Protein AF-0000000072976397 (afdb_homodimer)

Nearest PDB structures (foldseek):
  5b57-assembly1_B  TM=4.179E-01  e=6.037E-04  Burkholderia cenocepacia J2315
  7p5j-assembly1_B  TM=1.017E-01  e=8.608E-01  Homo sapiens
  7p5c-assembly1_B  TM=1.126E-01  e=2.476E+00  Homo sapiens
  5b57-assembly1_B  TM=4.044E-01  e=7.542E-04  Burkholderia cenocepacia J2315
  7p5j-assembly1_B  TM=1.029E-01  e=7.525E-01  Homo sapiens

InterPro domains:
  IPR001851 ABC transporter, permease [PF02653] (56-341)

Secondary structure (DSSP, 8-state):
--S--HHIIIIIHHHHHHHHHHHHHHHHHHHTT--HHHHHHHHHHHHHSSHHHHHHHHHHHHHHHHHHHHHHHHHHTT----THHHHHHHHHHHHHHHHHHS--SSHHHHHHHHHHHHHHHHHHHHHHHHHHHHHH---HHHHHHHHHHHHHHHHHHHHHTTTPPTT--SSBPPPPPGGGPPPBHHHHHHTTT--TTTT---BTHHHHHHHHHHHHHHHHHHSHHHHHHHHHHH-HHHHHHTT--HHHHHHHHHHHHHHHHHHHHIIIIISSSS---BTTTTTTHHHHHHHHHHHTTT-HHHHHHHHHHHHHHHHHHHHHHHHSS--HHHHHHHHHHHHIIIIITHHHHHHHHHHHHHHHHHHHHHH-/--S--HHIIIIIHHHHHHHHHHHHHHHHHHHTT--HHHHHHHHHHHHHSSHHHHHHHHHHHHHHHHHHHHHHHHHHTT----THHHHHHHHHHHHHHHHHHS--SSHHHHHHHHHHHHHHHHHHHHHHHHHHHHHH---HHHHHHHHHHHHHHHHHHHHHTTTPPTT--SSBPPPPPGGGPPPBHHHHHHTTT--TTTT---BTHHHHHHHHHHHHHHHHHHSHHHHHHHHHHH-HHHHHHTT--HHHHHHHHHHHHHHHHHHHHIIIIISSSS---BTTTTTTHHHHHHHHHHHTTT-HHHHHHHHHHHHHHHHHHHHHHHHSS--HHHHHHHHHHHHIIIIITHHHHHHHHHHHHHHHHHHHHH--

Solvent-accessible surface area (backbone atoms only — not comparable to full-atom values): 33079 Å² total; per-residue (Å²): 128,92,62,68,56,67,64,46,62,67,48,47,39,49,50,51,16,47,50,51,25,48,52,52,40,32,51,52,30,48,74,72,74,37,57,42,67,59,52,49,49,42,20,50,39,31,11,58,62,39,33,35,25,35,14,39,10,50,37,45,14,33,39,25,32,20,17,6,50,12,28,22,50,17,38,42,42,64,36,63,64,61,24,27,41,17,12,15,45,38,1,28,48,30,20,46,52,51,49,66,74,40,92,50,87,37,31,70,61,32,45,55,50,20,36,50,32,3,18,48,34,1,16,57,61,35,42,56,44,26,47,38,30,41,74,60,66,29,60,43,50,60,44,19,44,38,43,24,49,27,33,50,12,52,46,44,46,38,20,69,45,87,43,35,43,86,92,54,88,60,57,21,39,54,70,51,52,75,39,46,45,49,57,31,44,27,61,56,33,41,74,73,73,36,64,64,20,47,85,27,48,18,29,61,52,44,57,55,39,50,48,46,35,52,48,51,47,43,40,50,76,69,36,71,64,18,48,51,30,42,41,35,34,74,32,55,68,60,24,46,73,72,68,46,57,63,45,58,48,42,35,51,35,35,29,52,16,18,15,35,14,0,35,27,20,44,44,62,23,34,21,36,90,74,23,28,45,48,72,67,62,39,75,58,35,25,63,50,2,48,38,20,9,49,51,11,66,55,33,52,69,37,16,49,55,35,10,44,50,50,10,27,49,50,35,2,26,49,42,37,22,72,75,42,91,48,57,54,39,50,38,46,26,43,50,29,41,35,33,43,32,35,34,52,30,38,59,67,52,39,51,58,50,36,48,50,46,40,53,54,51,51,50,53,57,68,71,93,126,93,64,66,55,65,64,45,62,67,46,47,40,48,49,53,17,47,50,50,25,47,54,54,41,32,51,53,29,47,74,72,73,38,57,40,66,59,52,50,49,43,20,51,39,30,12,56,61,39,33,36,25,34,15,40,10,50,38,45,14,35,39,25,33,19,18,6,51,12,29,22,49,16,39,43,42,63,36,63,66,61,24,26,40,16,13,15,44,39,1,27,49,29,19,46,51,50,48,66,74,42,91,50,88,38,29,69,60,32,46,54,51,20,35,49,31,3,18,48,34,1,14,56,61,36,41,57,44,24,47,38,29,40,75,60,66,27,58,43,50,59,44,19,43,37,43,25,49,27,33,52,12,53,46,44,47,39,20,69,45,86,43,35,43,87,90,54,87,60,57,21,39,54,70,52,53,75,39,48,46,49,56,31,43,27,63,55,34,41,74,72,71,36,64,63,21,47,86,27,48,19,28,60,54,45,55,53,38,51,48,46,33,53,48,50,47,42,39,50,75,70,36,72,65,18,47,51,31,42,40,36,34,73,32,55,70,60,24,46,74,72,69,45,56,63,43,60,46,42,35,50,35,34,29,51,15,18,16,34,15,0,35,27,19,44,43,62,24,35,20,37,91,74,23,27,46,47,75,66,63,39,75,57,35,24,62,50,2,48,39,19,9,48,51,11,66,54,33,51,71,38,17,48,54,34,11,44,50,49,9,26,48,49,36,2,26,49,41,37,23,73,75,42,91,48,56,52,40,50,39,45,28,43,51,30,42,34,32,42,34,36,35,52,30,37,58,67,51,39,49,59,50,37,49,50,47,39,53,54,50,50,49,52,56,68,70,95

Structure (mmCIF, N/CA/C/O backbone):
data_AF-0000000072976397-model_v1
#
loop_
_entity.id
_entity.type
_entity.pdbx_description
1 polymer 'Putative ABC transporter permease protein'
#
loop_
_atom_site.group_PDB
_atom_site.id
_atom_site.type_symbol
_atom_site.label_atom_id
_atom_site.label_alt_id
_atom_site.label_comp_id
_atom_site.label_asym_id
_atom_site.label_entity_id
_atom_site.label_seq_id
_atom_site.pdbx_PDB_ins_code
_atom_site.Cartn_x
_atom_site.Cartn_y
_atom_site.Cartn_z
_atom_site.occupancy
_atom_site.B_iso_or_equiv
_atom_site.auth_seq_id
_atom_site.auth_comp_id
_atom_site.auth_asym_id
_atom_site.auth_atom_id
_atom_site.pdbx_PDB_model_num
ATOM 1 N N . MET A 1 1 ? 24.625 31.672 -15.57 1 37 1 MET A N 1
ATOM 2 C CA . MET A 1 1 ? 23.562 31.656 -14.57 1 37 1 MET A CA 1
ATOM 3 C C . MET A 1 1 ? 22.766 30.359 -14.641 1 37 1 MET A C 1
ATOM 5 O O . MET A 1 1 ? 21.812 30.25 -15.406 1 37 1 MET A O 1
ATOM 9 N N . ASP A 1 2 ? 23.297 29.031 -14.625 1 52.53 2 ASP A N 1
ATOM 10 C CA . ASP A 1 2 ? 23.219 27.641 -15.07 1 52.53 2 ASP A CA 1
ATOM 11 C C . ASP A 1 2 ? 22.141 26.875 -14.305 1 52.53 2 ASP A C 1
ATOM 13 O O . ASP A 1 2 ? 21.891 25.703 -14.562 1 52.53 2 ASP A O 1
ATOM 17 N N . LYS A 1 3 ? 21.766 27.562 -13.094 1 61.16 3 LYS A N 1
ATOM 18 C CA . LYS A 1 3 ? 20.812 26.891 -12.219 1 61.16 3 LYS A CA 1
ATOM 19 C C . LYS A 1 3 ? 19.484 27.641 -12.188 1 61.16 3 LYS A C 1
ATOM 21 O O . LYS A 1 3 ? 19.453 28.859 -12.281 1 61.16 3 LYS A O 1
ATOM 26 N N . MET A 1 4 ? 18.312 27.094 -12.5 1 68.38 4 MET A N 1
ATOM 27 C CA . MET A 1 4 ? 16.953 27.625 -12.336 1 68.38 4 MET A CA 1
ATOM 28 C C . MET A 1 4 ? 16.844 28.438 -11.047 1 68.38 4 MET A C 1
ATOM 30 O O . MET A 1 4 ? 17.344 28.016 -10 1 68.38 4 MET A O 1
ATOM 34 N N . PRO A 1 5 ? 16.469 29.781 -11.164 1 73.62 5 PRO A N 1
ATOM 35 C CA . PRO A 1 5 ? 16.297 30.562 -9.938 1 73.62 5 PRO A CA 1
ATOM 36 C C . PRO A 1 5 ? 15.445 29.844 -8.891 1 73.62 5 PRO A C 1
ATOM 38 O O . PRO A 1 5 ? 14.586 29.031 -9.234 1 73.62 5 PRO A O 1
ATOM 41 N N . LYS A 1 6 ? 15.727 30.016 -7.695 1 73.56 6 LYS A N 1
ATOM 42 C CA . LYS A 1 6 ? 15.102 29.375 -6.551 1 73.56 6 LYS A CA 1
ATOM 43 C C . LYS A 1 6 ? 13.586 29.562 -6.57 1 73.56 6 LYS A C 1
ATOM 45 O O . LYS A 1 6 ? 12.836 28.656 -6.199 1 73.56 6 LYS A O 1
ATOM 50 N N . TRP A 1 7 ? 13.227 30.828 -6.988 1 75.56 7 TRP A N 1
ATOM 51 C CA . TRP A 1 7 ? 11.789 31.078 -6.996 1 75.56 7 TRP A CA 1
ATOM 52 C C . TRP A 1 7 ? 11.086 30.156 -7.996 1 75.56 7 TRP A C 1
ATOM 54 O O . TRP A 1 7 ? 9.953 29.734 -7.766 1 75.56 7 TRP A O 1
ATOM 64 N N . ALA A 1 8 ? 11.656 29.938 -9.133 1 73.62 8 ALA A N 1
ATOM 65 C CA . ALA A 1 8 ? 11.078 29.062 -10.148 1 73.62 8 ALA A CA 1
ATOM 66 C C . ALA A 1 8 ? 10.984 27.625 -9.656 1 73.62 8 ALA A C 1
ATOM 68 O O . ALA A 1 8 ? 9.992 26.938 -9.922 1 73.62 8 ALA A O 1
ATOM 69 N N . ASP A 1 9 ? 11.898 27.297 -8.914 1 71.44 9 ASP A N 1
ATOM 70 C CA . ASP A 1 9 ? 11.938 25.938 -8.375 1 71.44 9 ASP A CA 1
ATOM 71 C C . ASP A 1 9 ? 10.844 25.734 -7.324 1 71.44 9 ASP A C 1
ATOM 73 O O . ASP A 1 9 ? 10.203 24.688 -7.289 1 71.44 9 ASP A O 1
ATOM 77 N N . VAL A 1 10 ? 10.633 26.812 -6.645 1 70.94 10 VAL A N 1
ATOM 78 C CA . VAL A 1 10 ? 9.75 26.688 -5.492 1 70.94 10 VAL A CA 1
ATOM 79 C C . VAL A 1 10 ? 8.305 26.938 -5.922 1 70.94 10 VAL A C 1
ATOM 81 O O . VAL A 1 10 ? 7.379 26.312 -5.398 1 70.94 10 VAL A O 1
ATOM 84 N N . ALA A 1 11 ? 8.148 27.734 -6.836 1 76.12 11 ALA A N 1
ATOM 85 C CA . ALA A 1 11 ? 6.785 28.141 -7.16 1 76.12 11 ALA A CA 1
ATOM 86 C C . ALA A 1 11 ? 6.387 27.656 -8.555 1 76.12 11 ALA A C 1
ATOM 88 O O . ALA A 1 11 ? 5.316 27.078 -8.734 1 76.12 11 ALA A O 1
ATOM 89 N N . LEU A 1 12 ? 7.258 27.828 -9.492 1 78.44 12 LEU A N 1
ATOM 90 C CA . LEU A 1 12 ? 6.895 27.578 -10.883 1 78.44 12 LEU A CA 1
ATOM 91 C C . LEU A 1 12 ? 6.711 26.078 -11.141 1 78.44 12 LEU A C 1
ATOM 93 O O . LEU A 1 12 ? 5.762 25.672 -11.812 1 78.44 12 LEU A O 1
ATOM 97 N N . VAL A 1 13 ? 7.57 25.328 -10.578 1 77.94 13 VAL A N 1
ATOM 98 C CA . VAL A 1 13 ? 7.535 23.906 -10.844 1 77.94 13 VAL A CA 1
ATOM 99 C C . VAL A 1 13 ? 6.254 23.297 -10.273 1 77.94 13 VAL A C 1
ATOM 101 O O . VAL A 1 13 ? 5.516 22.609 -10.977 1 77.94 13 VAL A O 1
ATOM 104 N N . PRO A 1 14 ? 5.941 23.672 -9.062 1 75.5 14 PRO A N 1
ATOM 105 C CA . PRO A 1 14 ? 4.691 23.141 -8.523 1 75.5 14 PRO A CA 1
ATOM 106 C C . PRO A 1 14 ? 3.459 23.641 -9.273 1 75.5 14 PRO A C 1
ATOM 108 O O . PRO A 1 14 ? 2.5 22.891 -9.469 1 75.5 14 PRO A O 1
ATOM 111 N N . VAL A 1 15 ? 3.562 24.828 -9.719 1 80.81 15 VAL A N 1
ATOM 112 C CA . VAL A 1 15 ? 2.426 25.406 -10.43 1 80.81 15 VAL A CA 1
ATOM 113 C C . VAL A 1 15 ? 2.248 24.703 -11.773 1 80.81 15 VAL A C 1
ATOM 115 O O . VAL A 1 15 ? 1.126 24.375 -12.172 1 80.81 15 VAL A O 1
ATOM 118 N N . VAL A 1 16 ? 3.332 24.484 -12.43 1 82.5 16 VAL A N 1
ATOM 119 C CA . VAL A 1 16 ? 3.283 23.797 -13.719 1 82.5 16 VAL A CA 1
ATOM 120 C C . VAL A 1 16 ? 2.787 22.359 -13.523 1 82.5 16 VAL A C 1
ATOM 122 O O . VAL A 1 16 ? 2.01 21.859 -14.328 1 82.5 16 VAL A O 1
ATOM 125 N N . SER A 1 17 ? 3.225 21.766 -12.453 1 79.56 17 SER A N 1
ATOM 126 C CA . SER A 1 17 ? 2.781 20.422 -12.141 1 79.56 17 SER A CA 1
ATOM 127 C C . SER A 1 17 ? 1.276 20.375 -11.891 1 79.56 17 SER A C 1
ATOM 129 O O . SER A 1 17 ? 0.599 19.438 -12.328 1 79.56 17 SER A O 1
ATOM 131 N N . LEU A 1 18 ? 0.848 21.344 -11.25 1 81.31 18 LEU A N 1
ATOM 132 C CA . LEU A 1 18 ? -0.578 21.422 -10.945 1 81.31 18 LEU A CA 1
ATOM 133 C C . LEU A 1 18 ? -1.391 21.641 -12.219 1 81.31 18 LEU A C 1
ATOM 135 O O . LEU A 1 18 ? -2.479 21.078 -12.367 1 81.31 18 LEU A O 1
ATOM 139 N N . ILE A 1 19 ? -0.885 22.438 -13.102 1 85.69 19 ILE A N 1
ATOM 140 C CA . ILE A 1 19 ? -1.559 22.703 -14.367 1 85.69 19 ILE A CA 1
ATOM 141 C C . ILE A 1 19 ? -1.609 21.422 -15.203 1 85.69 19 ILE A C 1
ATOM 143 O O . ILE A 1 19 ? -2.643 21.109 -15.797 1 85.69 19 ILE A O 1
ATOM 147 N N . LEU A 1 20 ? -0.517 20.75 -15.219 1 83.94 20 LEU A N 1
ATOM 148 C CA . LEU A 1 20 ? -0.477 19.5 -15.969 1 83.94 20 LEU A CA 1
ATOM 149 C C . LEU A 1 20 ? -1.457 18.484 -15.391 1 83.94 20 LEU A C 1
ATOM 151 O O . LEU A 1 20 ? -2.145 17.781 -16.141 1 83.94 20 LEU A O 1
ATOM 155 N N . ALA A 1 21 ? -1.447 18.422 -14.094 1 82.25 21 ALA A N 1
ATOM 156 C CA . ALA A 1 21 ? -2.393 17.516 -13.422 1 82.25 21 ALA A CA 1
ATOM 157 C C . ALA A 1 21 ? -3.832 17.906 -13.758 1 82.25 21 ALA A C 1
ATOM 159 O O . ALA A 1 21 ? -4.672 17.031 -13.984 1 82.25 21 ALA A O 1
ATOM 160 N N . ALA A 1 22 ? -4.066 19.156 -13.789 1 84.5 22 ALA A N 1
ATOM 161 C CA . ALA A 1 22 ? -5.402 19.656 -14.102 1 84.5 22 ALA A CA 1
ATOM 162 C C . ALA A 1 22 ? -5.781 19.312 -15.547 1 84.5 22 ALA A C 1
ATOM 164 O O . ALA A 1 22 ? -6.93 18.953 -15.82 1 84.5 22 ALA A O 1
ATOM 165 N N . LEU A 1 23 ? -4.848 19.469 -16.406 1 88.44 23 LEU A N 1
ATOM 166 C CA . LEU A 1 23 ? -5.102 19.188 -17.812 1 88.44 23 LEU A CA 1
ATOM 167 C C . LEU A 1 23 ? -5.414 17.703 -18.016 1 88.44 23 LEU A C 1
ATOM 169 O O . LEU A 1 23 ? -6.352 17.359 -18.734 1 88.44 23 LEU A O 1
ATOM 173 N N . ILE A 1 24 ? -4.656 16.922 -17.375 1 85.62 24 ILE A N 1
ATOM 174 C CA . ILE A 1 24 ? -4.891 15.484 -17.5 1 85.62 24 ILE A CA 1
ATOM 175 C C . ILE A 1 24 ? -6.211 15.117 -16.828 1 85.62 24 ILE A C 1
ATOM 177 O O . ILE A 1 24 ? -6.945 14.25 -17.312 1 85.62 24 ILE A O 1
ATOM 181 N N . SER A 1 25 ? -6.41 15.734 -15.672 1 85.19 25 SER A N 1
ATOM 182 C CA . SER A 1 25 ? -7.684 15.516 -15 1 85.19 25 SER A CA 1
ATOM 183 C C . SER A 1 25 ? -8.859 15.938 -15.875 1 85.19 25 SER A C 1
ATOM 185 O O . SER A 1 25 ? -9.93 15.328 -15.828 1 85.19 25 SER A O 1
ATOM 187 N N . ALA A 1 26 ? -8.672 16.953 -16.641 1 89.44 26 ALA A N 1
ATOM 188 C CA . ALA A 1 26 ? -9.703 17.406 -17.562 1 89.44 26 ALA A CA 1
ATOM 189 C C . ALA A 1 26 ? -10.039 16.312 -18.578 1 89.44 26 ALA A C 1
ATOM 191 O O . ALA A 1 26 ? -11.203 16.109 -18.922 1 89.44 26 ALA A O 1
ATOM 192 N N . ILE A 1 27 ? -9.008 15.68 -19 1 88.25 27 ILE A N 1
ATOM 193 C CA . ILE A 1 27 ? -9.195 14.586 -19.938 1 88.25 27 ILE A CA 1
ATOM 194 C C . ILE A 1 27 ? -10.016 13.477 -19.281 1 88.25 27 ILE A C 1
ATOM 196 O O . ILE A 1 27 ? -10.898 12.891 -19.906 1 88.25 27 ILE A O 1
ATOM 200 N N . VAL A 1 28 ? -9.727 13.242 -18.062 1 84.81 28 VAL A N 1
ATOM 201 C CA . VAL A 1 28 ? -10.453 12.219 -17.328 1 84.81 28 VAL A CA 1
ATOM 202 C C . VAL A 1 28 ? -11.922 12.625 -17.188 1 84.81 28 VAL A C 1
ATOM 204 O O . VAL A 1 28 ? -12.82 11.797 -17.375 1 84.81 28 VAL A O 1
ATOM 207 N N . PHE A 1 29 ? -12.172 13.867 -16.938 1 87.25 29 PHE A N 1
ATOM 208 C CA . PHE A 1 29 ? -13.539 14.359 -16.812 1 87.25 29 PHE A CA 1
ATOM 209 C C . PHE A 1 29 ? -14.297 14.203 -18.125 1 87.25 29 PHE A C 1
ATOM 211 O O . PHE A 1 29 ? -15.453 13.781 -18.125 1 87.25 29 PHE A O 1
ATOM 218 N N . VAL A 1 30 ? -13.648 14.523 -19.203 1 89.44 30 VAL A N 1
ATOM 219 C CA . VAL A 1 30 ? -14.281 14.398 -20.516 1 89.44 30 VAL A CA 1
ATOM 220 C C . VAL A 1 30 ? -14.578 12.93 -20.812 1 89.44 30 VAL A C 1
ATOM 222 O O . VAL A 1 30 ? -15.648 12.594 -21.328 1 89.44 30 VAL A O 1
ATOM 225 N N . ALA A 1 31 ? -13.688 12.117 -20.453 1 84 31 ALA A N 1
ATOM 226 C CA . ALA A 1 31 ? -13.836 10.688 -20.688 1 84 31 ALA A CA 1
ATOM 227 C C . ALA A 1 31 ? -15.031 10.125 -19.922 1 84 31 ALA A C 1
ATOM 229 O O . ALA A 1 31 ? -15.672 9.172 -20.375 1 84 31 ALA A O 1
ATOM 230 N N . VAL A 1 32 ? -15.375 10.758 -18.844 1 83 32 VAL A N 1
ATOM 231 C CA . VAL A 1 32 ? -16.469 10.242 -18.031 1 83 32 VAL A CA 1
ATOM 232 C C . VAL A 1 32 ? -17.75 11.008 -18.359 1 83 32 VAL A C 1
ATOM 234 O O . VAL A 1 32 ? -18.781 10.797 -17.703 1 83 32 VAL A O 1
ATOM 237 N N . GLY A 1 33 ? -17.703 11.93 -19.266 1 84.25 33 GLY A N 1
ATOM 238 C CA . GLY A 1 33 ? -18.891 12.609 -19.766 1 84.25 33 GLY A CA 1
ATOM 239 C C . GLY A 1 33 ? -19.188 13.898 -19.031 1 84.25 33 GLY A C 1
ATOM 240 O O . GLY A 1 33 ? -20.344 14.359 -19.016 1 84.25 33 GLY A O 1
ATOM 241 N N . GLN A 1 34 ? -18.234 14.383 -18.359 1 87.19 34 GLN A N 1
ATOM 242 C CA . GLN A 1 34 ? -18.438 15.625 -17.625 1 87.19 34 GLN A CA 1
ATOM 243 C C . GLN A 1 34 ? -17.641 16.766 -18.234 1 87.19 34 GLN A C 1
ATOM 245 O O . GLN A 1 34 ? -16.531 16.562 -18.75 1 87.19 34 GLN A O 1
ATOM 250 N N . ASP A 1 35 ? -18.266 17.875 -18.188 1 92.31 35 ASP A N 1
ATOM 251 C CA . ASP A 1 35 ? -17.547 19.078 -18.578 1 92.31 35 ASP A CA 1
ATOM 252 C C . ASP A 1 35 ? -16.453 19.422 -17.547 1 92.31 35 ASP A C 1
ATOM 254 O O . ASP A 1 35 ? -16.75 19.688 -16.391 1 92.31 35 ASP A O 1
ATOM 258 N N . PRO A 1 36 ? -15.25 19.438 -18.031 1 91.31 36 PRO A N 1
ATOM 259 C CA . PRO A 1 36 ? -14.148 19.672 -17.094 1 91.31 36 PRO A CA 1
ATOM 260 C C . PRO A 1 36 ? -14.281 21 -16.344 1 91.31 36 PRO A C 1
ATOM 262 O O . PRO A 1 36 ? -13.969 21.062 -15.156 1 91.31 36 PRO A O 1
ATOM 265 N N . TRP A 1 37 ? -14.727 21.969 -17.047 1 92.38 37 TRP A N 1
ATOM 266 C CA . TRP A 1 37 ? -14.844 23.281 -16.406 1 92.38 37 TRP A CA 1
ATOM 267 C C . TRP A 1 37 ? -15.93 23.266 -15.336 1 92.38 37 TRP A C 1
ATOM 269 O O . TRP A 1 37 ? -15.742 23.812 -14.242 1 92.38 37 TRP A O 1
ATOM 279 N N . GLU A 1 38 ? -17 22.688 -15.602 1 91.62 38 GLU A N 1
ATOM 280 C CA . GLU A 1 38 ? -18.078 22.578 -14.625 1 91.62 38 GLU A CA 1
ATOM 281 C C . GLU A 1 38 ? -17.656 21.719 -13.438 1 91.62 38 GLU A C 1
ATOM 283 O O . GLU A 1 38 ? -18 22.031 -12.289 1 91.62 38 GLU A O 1
ATOM 288 N N . ALA A 1 39 ? -16.984 20.656 -13.773 1 89.56 39 ALA A N 1
ATOM 289 C CA . ALA A 1 39 ? -16.5 19.781 -12.711 1 89.56 39 ALA A CA 1
ATOM 290 C C . ALA A 1 39 ? -15.539 20.516 -11.781 1 89.56 39 ALA A C 1
ATOM 292 O O . ALA A 1 39 ? -15.641 20.406 -10.555 1 89.56 39 ALA A O 1
ATOM 293 N N . LEU A 1 40 ? -14.703 21.297 -12.391 1 88.44 40 LEU A N 1
ATOM 294 C CA . LEU A 1 40 ? -13.719 22.047 -11.609 1 88.44 40 LEU A CA 1
ATOM 295 C C . LEU A 1 40 ? -14.406 23.109 -10.758 1 88.44 40 LEU A C 1
ATOM 297 O O . LEU A 1 40 ? -14.008 23.328 -9.609 1 88.44 40 LEU A O 1
ATOM 301 N N . LYS A 1 41 ? -15.359 23.734 -11.297 1 91.38 41 LYS A N 1
ATOM 302 C CA . LYS A 1 41 ? -16.109 24.734 -10.547 1 91.38 41 LYS A CA 1
ATOM 303 C C . LYS A 1 41 ? -16.844 24.109 -9.367 1 91.38 41 LYS A C 1
ATOM 305 O O . LYS A 1 41 ? -16.859 24.656 -8.266 1 91.38 41 LYS A O 1
ATOM 310 N N . MET A 1 42 ? -17.375 23.016 -9.656 1 91 42 MET A N 1
ATOM 311 C CA . MET A 1 42 ? -18.109 22.312 -8.602 1 91 42 MET A CA 1
ATOM 312 C C . MET A 1 42 ? -17.156 21.859 -7.496 1 91 42 MET A C 1
ATOM 314 O O . MET A 1 42 ? -17.5 21.922 -6.316 1 91 42 MET A O 1
ATOM 318 N N . MET A 1 43 ? -16.078 21.391 -7.934 1 90.19 43 MET A N 1
ATOM 319 C CA . MET A 1 43 ? -15.102 20.953 -6.941 1 90.19 43 MET A CA 1
ATOM 320 C C . MET A 1 43 ? -14.586 22.125 -6.117 1 90.19 43 MET A C 1
ATOM 322 O O . MET A 1 43 ? -14.445 22.016 -4.898 1 90.19 43 MET A O 1
ATOM 326 N N . ALA A 1 44 ? -14.32 23.25 -6.777 1 91.44 44 ALA A N 1
ATOM 327 C CA . ALA A 1 44 ? -13.836 24.438 -6.074 1 91.44 44 ALA A CA 1
ATOM 328 C C . ALA A 1 44 ? -14.883 24.953 -5.098 1 91.44 44 ALA A C 1
ATOM 330 O O . ALA A 1 44 ? -14.57 25.281 -3.947 1 91.44 44 ALA A O 1
ATOM 331 N N . TYR A 1 45 ? -16.062 25.047 -5.539 1 92.69 45 TYR A N 1
ATOM 332 C CA . TYR A 1 45 ? -17.156 25.484 -4.676 1 92.69 45 TYR A CA 1
ATOM 333 C C . TYR A 1 45 ? -17.375 24.5 -3.531 1 92.69 45 TYR A C 1
ATOM 335 O O . TYR A 1 45 ? -17.641 24.906 -2.396 1 92.69 45 TYR A O 1
ATOM 343 N N . GLY A 1 46 ? -17.266 23.25 -3.855 1 92.5 46 GLY A N 1
ATOM 344 C CA . GLY A 1 46 ? -17.438 22.219 -2.842 1 92.5 46 GLY A CA 1
ATOM 345 C C . GLY A 1 46 ? -16.344 22.234 -1.793 1 92.5 46 GLY A C 1
ATOM 346 O O . GLY A 1 46 ? -16.547 21.766 -0.668 1 92.5 46 GLY A O 1
ATOM 347 N N . ALA A 1 47 ? -15.25 22.766 -2.203 1 93.62 47 ALA A N 1
ATOM 348 C CA . ALA A 1 47 ? -14.109 22.766 -1.289 1 93.62 47 ALA A CA 1
ATOM 349 C C . ALA A 1 47 ? -14.133 24 -0.389 1 93.62 47 ALA A C 1
ATOM 351 O O . ALA A 1 47 ? -13.82 23.906 0.802 1 93.62 47 ALA A O 1
ATOM 352 N N . VAL A 1 48 ? -14.484 25.219 -0.966 1 92.94 48 VAL A N 1
ATOM 353 C CA . VAL A 1 48 ? -14.305 26.438 -0.178 1 92.94 48 VAL A CA 1
ATOM 354 C C . VAL A 1 48 ? -15.531 27.328 -0.32 1 92.94 48 VAL A C 1
ATOM 356 O O . VAL A 1 48 ? -15.602 28.406 0.287 1 92.94 48 VAL A O 1
ATOM 359 N N . GLY A 1 49 ? -16.516 26.922 -1.022 1 90.12 49 GLY A N 1
ATOM 360 C CA . GLY A 1 49 ? -17.641 27.781 -1.369 1 90.12 49 GLY A CA 1
ATOM 361 C C . GLY A 1 49 ? -18.547 28.094 -0.189 1 90.12 49 GLY A C 1
ATOM 362 O O . GLY A 1 49 ? -19.266 29.078 -0.2 1 90.12 49 GLY A O 1
ATOM 363 N N . THR A 1 50 ? -18.641 27.219 0.721 1 89.44 50 THR A N 1
ATOM 364 C CA . THR A 1 50 ? -19.453 27.422 1.916 1 89.44 50 THR A CA 1
ATOM 365 C C . THR A 1 50 ? -18.594 27.297 3.176 1 89.44 50 THR A C 1
ATOM 367 O O . THR A 1 50 ? -17.484 26.781 3.127 1 89.44 50 THR A O 1
ATOM 370 N N . SER A 1 51 ? -19.156 27.844 4.227 1 89 51 SER A N 1
ATOM 371 C CA . SER A 1 51 ? -18.469 27.734 5.512 1 89 51 SER A CA 1
ATOM 372 C C . SER A 1 51 ? -18.266 26.266 5.906 1 89 51 SER A C 1
ATOM 374 O O . SER A 1 51 ? -17.219 25.906 6.426 1 89 51 SER A O 1
ATOM 376 N N . ASP A 1 52 ? -19.25 25.5 5.629 1 90.31 52 ASP A N 1
ATOM 377 C CA . ASP A 1 52 ? -19.156 24.062 5.934 1 90.31 52 ASP A CA 1
ATOM 378 C C . ASP A 1 52 ? -18.078 23.391 5.098 1 90.31 52 ASP A C 1
ATOM 380 O O . ASP A 1 52 ? -17.312 22.578 5.617 1 90.31 52 ASP A O 1
ATOM 384 N N . SER A 1 53 ? -18.062 23.75 3.865 1 92.19 53 SER A N 1
ATOM 385 C CA . SER A 1 53 ? -17.094 23.141 2.953 1 92.19 53 SER A CA 1
ATOM 386 C C . SER A 1 53 ? -15.672 23.516 3.332 1 92.19 53 SER A C 1
ATOM 388 O O . SER A 1 53 ? -14.766 22.688 3.277 1 92.19 53 SER A O 1
ATOM 390 N N . LEU A 1 54 ? -15.492 24.719 3.695 1 92.62 54 LEU A N 1
ATOM 391 C CA . LEU A 1 54 ? -14.18 25.156 4.141 1 92.62 54 LEU A CA 1
ATOM 392 C C . LEU A 1 54 ? -13.75 24.406 5.402 1 92.62 54 LEU A C 1
ATOM 394 O O . LEU A 1 54 ? -12.586 24.047 5.547 1 92.62 54 LEU A O 1
ATOM 398 N N . GLY A 1 55 ? -14.695 24.281 6.27 1 93.19 55 GLY A N 1
ATOM 399 C CA . GLY A 1 55 ? -14.414 23.531 7.484 1 93.19 55 GLY A CA 1
ATOM 400 C C . GLY A 1 55 ? -13.984 22.094 7.211 1 93.19 55 GLY A C 1
ATOM 401 O O . GLY A 1 55 ? -13.031 21.609 7.816 1 93.19 55 GLY A O 1
ATOM 402 N N . TYR A 1 56 ? -14.656 21.453 6.297 1 93.94 56 TYR A N 1
ATOM 403 C CA . TYR A 1 56 ? -14.297 20.078 5.934 1 93.94 56 TYR A CA 1
ATOM 404 C C . TYR A 1 56 ? -12.922 20.031 5.277 1 93.94 56 TYR A C 1
ATOM 406 O O . TYR A 1 56 ? -12.133 19.125 5.535 1 93.94 56 TYR A O 1
ATOM 414 N N . THR A 1 57 ? -12.68 20.953 4.449 1 95.38 57 THR A N 1
ATOM 415 C CA . THR A 1 57 ? -11.375 21.047 3.799 1 95.38 57 THR A CA 1
ATOM 416 C C . THR A 1 57 ? -10.258 21.141 4.836 1 95.38 57 THR A C 1
ATOM 418 O O . THR A 1 57 ? -9.25 20.438 4.734 1 95.38 57 THR A O 1
ATOM 421 N N . LEU A 1 58 ? -10.484 21.938 5.809 1 95.75 58 LEU A N 1
ATOM 422 C CA . LEU A 1 58 ? -9.492 22.109 6.859 1 95.75 58 LEU A CA 1
ATOM 423 C C . LEU A 1 58 ? -9.367 20.859 7.715 1 95.75 58 LEU A C 1
ATOM 425 O O . LEU A 1 58 ? -8.281 20.531 8.188 1 95.75 58 LEU A O 1
ATOM 429 N N . PHE A 1 59 ? -10.516 20.219 7.91 1 95.38 59 PHE A N 1
ATOM 430 C CA . PHE A 1 59 ? -10.508 18.953 8.641 1 95.38 59 PHE A CA 1
ATOM 431 C C . PHE A 1 59 ? -9.609 17.938 7.953 1 95.38 59 PHE A C 1
ATOM 433 O O . PHE A 1 59 ? -8.742 17.344 8.594 1 95.38 59 PHE A O 1
ATOM 440 N N . TYR A 1 60 ? -9.75 17.812 6.664 1 94.94 60 TYR A N 1
ATOM 441 C CA . TYR A 1 60 ? -8.938 16.859 5.906 1 94.94 60 TYR A CA 1
ATOM 442 C C . TYR A 1 60 ? -7.488 17.312 5.824 1 94.94 60 TYR A C 1
ATOM 444 O O . TYR A 1 60 ? -6.566 16.5 5.887 1 94.94 60 TYR A O 1
ATOM 452 N N . ALA A 1 61 ? -7.336 18.578 5.688 1 96.81 61 ALA A N 1
ATOM 453 C CA . ALA A 1 61 ? -5.98 19.125 5.652 1 96.81 61 ALA A CA 1
ATOM 454 C C . ALA A 1 61 ? -5.219 18.781 6.93 1 96.81 61 ALA A C 1
ATOM 456 O O . ALA A 1 61 ? -4.016 18.5 6.891 1 96.81 61 ALA A O 1
ATOM 457 N N . THR A 1 62 ? -5.918 18.844 8.008 1 97.88 62 THR A N 1
ATOM 458 C CA . THR A 1 62 ? -5.301 18.531 9.289 1 97.88 62 THR A CA 1
ATOM 459 C C . THR A 1 62 ? -4.746 17.109 9.281 1 97.88 62 THR A C 1
ATOM 461 O O . THR A 1 62 ? -3.621 16.875 9.734 1 97.88 62 THR A O 1
ATOM 464 N N . ASN A 1 63 ? -5.516 16.188 8.758 1 97.44 63 ASN A N 1
ATOM 465 C CA . ASN A 1 63 ? -5.047 14.812 8.617 1 97.44 63 ASN A CA 1
ATOM 466 C C . ASN A 1 63 ? -3.744 14.742 7.828 1 97.44 63 ASN A C 1
ATOM 468 O O . ASN A 1 63 ? -2.785 14.102 8.258 1 97.44 63 ASN A O 1
ATOM 472 N N . PHE A 1 64 ? -3.729 15.484 6.801 1 96.5 64 PHE A N 1
ATOM 473 C CA . PHE A 1 64 ? -2.635 15.352 5.844 1 96.5 64 PHE A CA 1
ATOM 474 C C . PHE A 1 64 ? -1.399 16.109 6.332 1 96.5 64 PHE A C 1
ATOM 476 O O . PHE A 1 64 ? -0.276 15.766 5.953 1 96.5 64 PHE A O 1
ATOM 483 N N . ILE A 1 65 ? -1.61 17.094 7.156 1 98.44 65 ILE A N 1
ATOM 484 C CA . ILE A 1 65 ? -0.461 17.766 7.766 1 98.44 65 ILE A CA 1
ATOM 485 C C . ILE A 1 65 ? 0.289 16.766 8.656 1 98.44 65 ILE A C 1
ATOM 487 O O . ILE A 1 65 ? 1.507 16.609 8.539 1 98.44 65 ILE A O 1
ATOM 491 N N . PHE A 1 66 ? -0.416 16.047 9.477 1 98.69 66 PHE A N 1
ATOM 492 C CA . PHE A 1 66 ? 0.213 15.078 10.367 1 98.69 66 PHE A CA 1
ATOM 493 C C . PHE A 1 66 ? 0.948 14.008 9.578 1 98.69 66 PHE A C 1
ATOM 495 O O . PHE A 1 66 ? 2.125 13.742 9.828 1 98.69 66 PHE A O 1
ATOM 502 N N . THR A 1 67 ? 0.276 13.43 8.648 1 97.81 67 THR A N 1
ATOM 503 C CA . THR A 1 67 ? 0.871 12.312 7.926 1 97.81 67 THR A CA 1
ATOM 504 C C . THR A 1 67 ? 1.976 12.797 6.992 1 97.81 67 THR A C 1
ATOM 506 O O . THR A 1 67 ? 2.971 12.102 6.785 1 97.81 67 THR A O 1
ATOM 509 N N . GLY A 1 68 ? 1.789 14.023 6.426 1 96.88 68 GLY A N 1
ATOM 510 C CA . GLY A 1 68 ? 2.857 14.602 5.633 1 96.88 68 GLY A CA 1
ATOM 511 C C . GLY A 1 68 ? 4.121 14.867 6.43 1 96.88 68 GLY A C 1
ATOM 512 O O . GLY A 1 68 ? 5.223 14.57 5.969 1 96.88 68 GLY A O 1
ATOM 513 N N . LEU A 1 69 ? 3.945 15.438 7.605 1 98.62 69 LEU A N 1
ATOM 514 C CA . LEU A 1 69 ? 5.086 15.68 8.484 1 98.62 69 LEU A CA 1
ATOM 515 C C . LEU A 1 69 ? 5.773 14.375 8.859 1 98.62 69 LEU A C 1
ATOM 517 O O . LEU A 1 69 ? 7 14.312 8.938 1 98.62 69 LEU A O 1
ATOM 521 N N . ALA A 1 70 ? 4.949 13.352 9.102 1 98.62 70 ALA A N 1
ATOM 522 C CA . ALA A 1 70 ? 5.48 12.039 9.461 1 98.62 70 ALA A CA 1
ATOM 523 C C . ALA A 1 70 ? 6.418 11.516 8.375 1 98.62 70 ALA A C 1
ATOM 525 O O . ALA A 1 70 ? 7.547 11.102 8.664 1 98.62 70 ALA A O 1
ATOM 526 N N . VAL A 1 71 ? 5.988 11.602 7.211 1 96 71 VAL A N 1
ATOM 527 C CA . VAL A 1 71 ? 6.789 11.117 6.09 1 96 71 VAL A CA 1
ATOM 528 C C . VAL A 1 71 ? 8.016 12.008 5.91 1 96 71 VAL A C 1
ATOM 530 O O . VAL A 1 71 ? 9.117 11.508 5.66 1 96 71 VAL A O 1
ATOM 533 N N . ALA A 1 72 ? 7.875 13.289 6.051 1 97.12 72 ALA A N 1
ATOM 534 C CA . ALA A 1 72 ? 8.953 14.25 5.84 1 97.12 72 ALA A CA 1
ATOM 535 C C . ALA A 1 72 ? 10.109 14 6.805 1 97.12 72 ALA A C 1
ATOM 537 O O . ALA A 1 72 ? 11.273 14.039 6.41 1 97.12 72 ALA A O 1
ATOM 538 N N . VAL A 1 73 ? 9.812 13.727 8.016 1 98.5 73 VAL A N 1
ATOM 539 C CA . VAL A 1 73 ? 10.852 13.508 9.016 1 98.5 73 VAL A CA 1
ATOM 540 C C . VAL A 1 73 ? 11.703 12.305 8.625 1 98.5 73 VAL A C 1
ATOM 542 O O . VAL A 1 73 ? 12.93 12.367 8.656 1 98.5 73 VAL A O 1
ATOM 545 N N . ALA A 1 74 ? 11.039 11.227 8.281 1 97.38 74 ALA A N 1
ATOM 546 C CA . ALA A 1 74 ? 11.75 10.031 7.859 1 97.38 74 ALA A CA 1
ATOM 547 C C . ALA A 1 74 ? 12.547 10.281 6.582 1 97.38 74 ALA A C 1
ATOM 549 O O . ALA A 1 74 ? 13.672 9.797 6.438 1 97.38 74 ALA A O 1
ATOM 550 N N 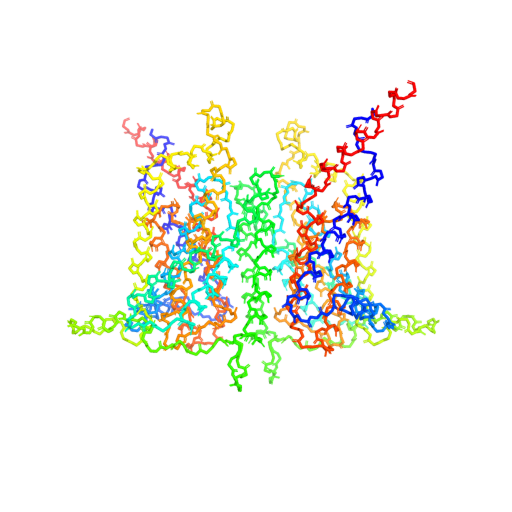. PHE A 1 75 ? 12.016 11.07 5.746 1 94.06 75 PHE A N 1
ATOM 551 C CA . PHE A 1 75 ? 12.641 11.312 4.449 1 94.06 75 PHE A CA 1
ATOM 552 C C . PHE A 1 75 ? 13.922 12.117 4.609 1 94.06 75 PHE A C 1
ATOM 554 O O . PHE A 1 75 ? 14.852 11.977 3.812 1 94.06 75 PHE A O 1
ATOM 561 N N . HIS A 1 76 ? 14.008 12.977 5.57 1 96.94 76 HIS A N 1
ATOM 562 C CA . HIS A 1 76 ? 15.234 13.727 5.812 1 96.94 76 HIS A CA 1
ATOM 563 C C . HIS A 1 76 ? 16.391 12.797 6.145 1 96.94 76 HIS A C 1
ATOM 565 O O . HIS A 1 76 ? 17.562 13.172 5.98 1 96.94 76 HIS A O 1
ATOM 571 N N . ALA A 1 77 ? 16.062 11.625 6.641 1 96.69 77 ALA A N 1
ATOM 572 C CA . ALA A 1 77 ? 17.094 10.609 6.906 1 96.69 77 ALA A CA 1
ATOM 573 C C . ALA A 1 77 ? 17.203 9.625 5.746 1 96.69 77 ALA A C 1
ATOM 575 O O . ALA A 1 77 ? 17.812 8.562 5.887 1 96.69 77 ALA A O 1
ATOM 576 N N . SER A 1 78 ? 16.5 9.906 4.66 1 92.69 78 SER A N 1
ATOM 577 C CA . SER A 1 78 ? 16.469 9.062 3.471 1 92.69 78 SER A CA 1
ATOM 578 C C . SER A 1 78 ? 15.766 7.738 3.75 1 92.69 78 SER A C 1
ATOM 580 O O . SER A 1 78 ? 16.141 6.699 3.203 1 92.69 78 SER A O 1
ATOM 582 N N . LEU A 1 79 ? 14.906 7.832 4.633 1 91.94 79 LEU A N 1
ATOM 583 C CA . LEU A 1 79 ? 14.055 6.688 4.941 1 91.94 79 LEU A CA 1
ATOM 584 C C . LEU A 1 79 ? 12.633 6.918 4.441 1 91.94 79 LEU A C 1
ATOM 586 O O . LEU A 1 79 ? 12.203 8.062 4.273 1 91.94 79 LEU A O 1
ATOM 590 N N . PHE A 1 80 ? 12.039 5.883 4.07 1 87.5 80 PHE A N 1
ATOM 591 C CA . PHE A 1 80 ? 10.68 5.98 3.564 1 87.5 80 PHE A CA 1
ATOM 592 C C . PHE A 1 80 ? 9.719 5.168 4.426 1 87.5 80 PHE A C 1
ATOM 594 O O . PHE A 1 80 ? 9.586 3.957 4.238 1 87.5 80 PHE A O 1
ATOM 601 N N . ASN A 1 81 ? 8.992 5.859 5.238 1 92.62 81 ASN A N 1
ATOM 602 C CA . ASN A 1 81 ? 8 5.199 6.082 1 92.62 81 ASN A CA 1
ATOM 603 C C . ASN A 1 81 ? 6.668 5.027 5.352 1 92.62 81 ASN A C 1
ATOM 605 O O . ASN A 1 81 ? 5.844 5.945 5.332 1 92.62 81 ASN A O 1
ATOM 609 N N . ILE A 1 82 ? 6.426 3.855 4.883 1 89.38 82 ILE A N 1
ATOM 610 C CA . ILE A 1 82 ? 5.18 3.578 4.176 1 89.38 82 ILE A CA 1
ATOM 611 C C . ILE A 1 82 ? 4.145 3.029 5.152 1 89.38 82 ILE A C 1
ATOM 613 O O . ILE A 1 82 ? 3.008 2.742 4.762 1 89.38 82 ILE A O 1
ATOM 617 N N . GLY A 1 83 ? 4.453 2.971 6.379 1 94.12 83 GLY A N 1
ATOM 618 C CA . GLY A 1 83 ? 3.592 2.371 7.387 1 94.12 83 GLY A CA 1
ATOM 619 C C . GLY A 1 83 ? 2.652 3.367 8.039 1 94.12 83 GLY A C 1
ATOM 620 O O . GLY A 1 83 ? 2.051 3.076 9.07 1 94.12 83 GLY A O 1
ATOM 621 N N . GLY A 1 84 ? 2.541 4.516 7.465 1 95.75 84 GLY A N 1
ATOM 622 C CA . GLY A 1 84 ? 1.73 5.57 8.055 1 95.75 84 GLY A CA 1
ATOM 623 C C . GLY A 1 84 ? 0.296 5.148 8.305 1 95.75 84 GLY A C 1
ATOM 624 O O . GLY A 1 84 ? -0.301 5.535 9.312 1 95.75 84 GLY A O 1
ATOM 625 N N . GLU A 1 85 ? -0.249 4.312 7.422 1 94.44 85 GLU A N 1
ATOM 626 C CA . GLU A 1 85 ? -1.624 3.848 7.574 1 94.44 85 GLU A CA 1
ATOM 627 C C . GLU A 1 85 ? -1.807 3.086 8.883 1 94.44 85 GLU A C 1
ATOM 629 O O . GLU A 1 85 ? -2.725 3.375 9.656 1 94.44 85 GLU A O 1
ATOM 634 N N . GLY A 1 86 ? -0.902 2.137 9.078 1 96.19 86 GLY A N 1
ATOM 635 C CA . GLY A 1 86 ? -0.971 1.349 10.297 1 96.19 86 GLY A CA 1
ATOM 636 C C . GLY A 1 86 ? -0.688 2.158 11.547 1 96.19 86 GLY A C 1
ATOM 637 O O . GLY A 1 86 ? -1.312 1.941 12.594 1 96.19 86 GLY A O 1
ATOM 638 N N . GLN A 1 87 ? 0.196 3.07 11.414 1 98.25 87 GLN A N 1
ATOM 639 C CA . GLN A 1 87 ? 0.573 3.902 12.555 1 98.25 87 GLN A CA 1
ATOM 640 C C . GLN A 1 87 ? -0.563 4.84 12.953 1 98.25 87 GLN A C 1
ATOM 642 O O . GLN A 1 87 ? -0.767 5.109 14.133 1 98.25 87 GLN A O 1
ATOM 647 N N . VAL A 1 88 ? -1.324 5.289 12.031 1 98.12 88 VAL A N 1
ATOM 648 C CA . VAL A 1 88 ? -2.514 6.082 12.312 1 98.12 88 VAL A CA 1
ATOM 649 C C . VAL A 1 88 ? -3.551 5.219 13.031 1 98.12 88 VAL A C 1
ATOM 651 O O . VAL A 1 88 ? -4.152 5.648 14.016 1 98.12 88 VAL A O 1
ATOM 654 N N . LEU A 1 89 ? -3.75 3.986 12.523 1 97.12 89 LEU A N 1
ATOM 655 C CA . LEU A 1 89 ? -4.742 3.084 13.102 1 97.12 89 LEU A CA 1
ATOM 656 C C . LEU A 1 89 ? -4.414 2.777 14.555 1 97.12 89 LEU A C 1
ATOM 658 O O . LEU A 1 89 ? -5.277 2.887 15.43 1 97.12 89 LEU A O 1
ATOM 662 N N . LEU A 1 90 ? -3.16 2.459 14.773 1 97.56 90 LEU A N 1
ATOM 663 C CA . LEU A 1 90 ? -2.779 2.123 16.141 1 97.56 90 LEU A CA 1
ATOM 664 C C . LEU A 1 90 ? -2.725 3.371 17.016 1 97.56 90 LEU A C 1
ATOM 666 O O . LEU A 1 90 ? -2.988 3.305 18.219 1 97.56 90 LEU A O 1
ATOM 670 N N . GLY A 1 91 ? -2.369 4.484 16.422 1 98.06 91 GLY A N 1
ATOM 671 C CA . GLY A 1 91 ? -2.52 5.734 17.156 1 98.06 91 GLY A CA 1
ATOM 672 C C . GLY A 1 91 ? -3.939 5.977 17.641 1 98.06 91 GLY A C 1
ATOM 673 O O . GLY A 1 91 ? -4.152 6.387 18.781 1 98.06 91 GLY A O 1
ATOM 674 N N . GLY A 1 92 ? -4.871 5.766 16.719 1 97.62 92 GLY A N 1
ATOM 675 C CA . GLY A 1 92 ? -6.27 5.855 17.109 1 97.62 92 GLY A CA 1
ATOM 676 C C . GLY A 1 92 ? -6.629 4.934 18.266 1 97.62 92 GLY A C 1
ATOM 677 O O . GLY A 1 92 ? -7.406 5.309 19.141 1 97.62 92 GLY A O 1
ATOM 678 N N . LEU A 1 93 ? -6.098 3.752 18.219 1 97.56 93 LEU A N 1
ATOM 679 C CA . LEU A 1 93 ? -6.332 2.807 19.312 1 97.56 93 LEU A CA 1
ATOM 680 C C . LEU A 1 93 ? -5.801 3.352 20.625 1 97.56 93 LEU A C 1
ATOM 682 O O . LEU A 1 93 ? -6.469 3.254 21.656 1 97.56 93 LEU A O 1
ATOM 686 N N . GLY A 1 94 ? -4.586 3.871 20.578 1 97.81 94 GLY A N 1
ATOM 687 C CA . GLY A 1 94 ? -4.035 4.484 21.781 1 97.81 94 GLY A CA 1
ATOM 688 C C . GLY A 1 94 ? -4.902 5.602 22.328 1 97.81 94 GLY A C 1
ATOM 689 O O . GLY A 1 94 ? -5.184 5.637 23.531 1 97.81 94 GLY A O 1
ATOM 690 N N . ALA A 1 95 ? -5.293 6.469 21.484 1 97.56 95 ALA A N 1
ATOM 691 C CA . ALA A 1 95 ? -6.164 7.566 21.891 1 97.56 95 ALA A CA 1
ATOM 692 C C . ALA A 1 95 ? -7.473 7.035 22.484 1 97.56 95 ALA A C 1
ATOM 694 O O . ALA A 1 95 ? -7.938 7.516 23.516 1 97.56 95 ALA A O 1
ATOM 695 N N . ALA A 1 96 ? -8.062 6.07 21.828 1 97.12 96 ALA A N 1
ATOM 696 C CA . ALA A 1 96 ? -9.344 5.516 22.25 1 97.12 96 ALA A CA 1
ATOM 697 C C . ALA A 1 96 ? -9.242 4.906 23.641 1 97.12 96 ALA A C 1
ATOM 699 O O . ALA A 1 96 ? -10.117 5.117 24.484 1 97.12 96 ALA A O 1
ATOM 700 N N . ILE A 1 97 ? -8.172 4.176 23.875 1 96.81 97 ILE A N 1
ATOM 701 C CA . ILE A 1 97 ? -7.996 3.506 25.156 1 96.81 97 ILE A CA 1
ATOM 702 C C . ILE A 1 97 ? -7.906 4.547 26.281 1 96.81 97 ILE A C 1
ATOM 704 O O . ILE A 1 97 ? -8.586 4.43 27.297 1 96.81 97 ILE A O 1
ATOM 708 N N . VAL A 1 98 ? -7.156 5.555 26.047 1 96.44 98 VAL A N 1
ATOM 709 C CA . VAL A 1 98 ? -6.934 6.566 27.078 1 96.44 98 VAL A CA 1
ATOM 710 C C . VAL A 1 98 ? -8.211 7.363 27.312 1 96.44 98 VAL A C 1
ATOM 712 O O . VAL A 1 98 ? -8.555 7.691 28.453 1 96.44 98 VAL A O 1
ATOM 715 N N . VAL A 1 99 ? -8.953 7.652 26.281 1 95.75 99 VAL A N 1
ATOM 716 C CA . VAL A 1 99 ? -10.117 8.523 26.391 1 95.75 99 VAL A CA 1
ATOM 717 C C . VAL A 1 99 ? -11.305 7.746 26.953 1 95.75 99 VAL A C 1
ATOM 719 O O . VAL A 1 99 ? -12.109 8.297 27.719 1 95.75 99 VAL A O 1
ATOM 722 N N . LEU A 1 100 ? -11.398 6.488 26.641 1 94.62 100 LEU A N 1
ATOM 723 C CA . LEU A 1 100 ? -12.547 5.68 27.062 1 94.62 100 LEU A CA 1
ATOM 724 C C . LEU A 1 100 ? -12.391 5.215 28.5 1 94.62 100 LEU A C 1
ATOM 726 O O . LEU A 1 100 ? -13.383 5.086 29.234 1 94.62 100 LEU A O 1
ATOM 730 N N . PHE A 1 101 ? -11.195 5.02 28.938 1 94 101 PHE A N 1
ATOM 731 C CA . PHE A 1 101 ? -11.039 4.312 30.203 1 94 101 PHE A CA 1
ATOM 732 C C . PHE A 1 101 ? -10.602 5.266 31.312 1 94 101 PHE A C 1
ATOM 734 O O . PHE A 1 101 ? -10.477 4.867 32.469 1 94 101 PHE A O 1
ATOM 741 N N . VAL A 1 102 ? -10.328 6.492 31 1 94 102 VAL A N 1
ATOM 742 C CA . VAL A 1 102 ? -10.008 7.508 32 1 94 102 VAL A CA 1
ATOM 743 C C . VAL A 1 102 ? -11.062 8.609 31.984 1 94 102 VAL A C 1
ATOM 745 O O . VAL A 1 102 ? -11.312 9.211 30.938 1 94 102 VAL A O 1
ATOM 748 N N . PRO A 1 103 ? -11.68 8.805 33.094 1 92.81 103 PRO A N 1
ATOM 749 C CA . PRO A 1 103 ? -12.688 9.867 33.156 1 92.81 103 PRO A CA 1
ATOM 750 C C . PRO A 1 103 ? -12.07 11.266 33.219 1 92.81 103 PRO A C 1
ATOM 752 O O . PRO A 1 103 ? -11.844 11.805 34.281 1 92.81 103 PRO A O 1
ATOM 755 N N . TRP A 1 104 ? -12.031 11.875 32.094 1 93.31 104 TRP A N 1
ATOM 756 C CA . TRP A 1 104 ? -11.406 13.188 32 1 93.31 104 TRP A CA 1
ATOM 757 C C . TRP A 1 104 ? -12.391 14.289 32.375 1 93.31 104 TRP A C 1
ATOM 759 O O . TRP A 1 104 ? -13.547 14.258 31.969 1 93.31 104 TRP A O 1
ATOM 769 N N . PRO A 1 105 ? -11.906 15.242 33.125 1 92.81 105 PRO A N 1
ATOM 770 C CA . PRO A 1 105 ? -12.789 16.328 33.531 1 92.81 105 PRO A CA 1
ATOM 771 C C . PRO A 1 105 ? -13.016 17.375 32.469 1 92.81 105 PRO A C 1
ATOM 773 O O . PRO A 1 105 ? -14 18.109 32.5 1 92.81 105 PRO A O 1
ATOM 776 N N . HIS A 1 106 ? -12.047 17.516 31.625 1 94.75 106 HIS A N 1
ATOM 777 C CA . HIS A 1 106 ? -12.094 18.531 30.594 1 94.75 106 HIS A CA 1
ATOM 778 C C . HIS A 1 106 ? -11.469 18.047 29.281 1 94.75 106 HIS A C 1
ATOM 780 O O . HIS A 1 106 ? -10.531 17.234 29.312 1 94.75 106 HIS A O 1
ATOM 786 N N . TRP A 1 107 ? -11.922 18.578 28.188 1 93.44 107 TRP A N 1
ATOM 787 C CA . TRP A 1 107 ? -11.461 18.125 26.875 1 93.44 107 TRP A CA 1
ATOM 788 C C . TRP A 1 107 ? -9.992 18.453 26.656 1 93.44 107 TRP A C 1
ATOM 790 O O . TRP A 1 107 ? -9.281 17.75 25.953 1 93.44 107 TRP A O 1
ATOM 800 N N . THR A 1 108 ? -9.453 19.516 27.328 1 95.06 108 THR A N 1
ATOM 801 C CA . THR A 1 108 ? -8.062 19.906 27.156 1 95.06 108 THR A CA 1
ATOM 802 C C . THR A 1 108 ? -7.121 18.828 27.672 1 95.06 108 THR A C 1
ATOM 804 O O . THR A 1 108 ? -6.109 18.516 27.031 1 95.06 108 THR A O 1
ATOM 807 N N . LEU A 1 109 ? -7.488 18.25 28.797 1 96.25 109 LEU A N 1
ATOM 808 C CA . LEU A 1 109 ? -6.672 17.188 29.359 1 96.25 109 LEU A CA 1
ATOM 809 C C . LEU A 1 109 ? -6.801 15.906 28.531 1 96.25 109 LEU A C 1
ATOM 811 O O . LEU A 1 109 ? -5.816 15.18 28.344 1 96.25 109 LEU A O 1
ATOM 815 N N . ALA A 1 110 ? -8.016 15.703 28.109 1 96.12 110 ALA A N 1
ATOM 816 C CA . ALA A 1 110 ? -8.25 14.539 27.25 1 96.12 110 ALA A CA 1
ATOM 817 C C . ALA A 1 110 ? -7.469 14.648 25.953 1 96.12 110 ALA A C 1
ATOM 819 O O . ALA A 1 110 ? -6.93 13.648 25.453 1 96.12 110 ALA A O 1
ATOM 820 N N . LEU A 1 111 ? -7.434 15.867 25.438 1 96.06 111 LEU A N 1
ATOM 821 C CA . LEU A 1 111 ? -6.715 16.109 24.203 1 96.06 111 LEU A CA 1
ATOM 822 C C . LEU A 1 111 ? -5.223 15.844 24.359 1 96.06 111 LEU A C 1
ATOM 824 O O . LEU A 1 111 ? -4.609 15.18 23.531 1 96.06 111 LEU A O 1
ATOM 828 N N . ILE A 1 112 ? -4.621 16.328 25.406 1 96.62 112 ILE A N 1
ATOM 829 C CA . ILE A 1 112 ? -3.195 16.141 25.656 1 96.62 112 ILE A CA 1
ATOM 830 C C . ILE A 1 112 ? -2.887 14.664 25.859 1 96.62 112 ILE A C 1
ATOM 832 O O . ILE A 1 112 ? -1.941 14.133 25.281 1 96.62 112 ILE A O 1
ATOM 836 N N . ALA A 1 113 ? -3.729 14.039 26.656 1 97.12 113 ALA A N 1
ATOM 837 C CA . ALA A 1 113 ? -3.525 12.617 26.938 1 97.12 113 ALA A CA 1
ATOM 838 C C . ALA A 1 113 ? -3.74 11.773 25.688 1 97.12 113 ALA A C 1
ATOM 840 O O . ALA A 1 113 ? -2.963 10.859 25.406 1 97.12 113 ALA A O 1
ATOM 841 N N . GLY A 1 114 ? -4.859 12.07 24.969 1 97.06 114 GLY A N 1
ATOM 842 C CA . GLY A 1 114 ? -5.152 11.352 23.734 1 97.06 114 GLY A CA 1
ATOM 843 C C . GLY A 1 114 ? -4.082 11.523 22.672 1 97.06 114 GLY A C 1
ATOM 844 O O . GLY A 1 114 ? -3.676 10.547 22.031 1 97.06 114 GLY A O 1
ATOM 845 N N . ALA A 1 115 ? -3.654 12.758 22.547 1 97.69 115 ALA A N 1
ATOM 846 C CA . ALA A 1 115 ? -2.607 13.047 21.562 1 97.69 115 ALA A CA 1
ATOM 847 C C . ALA A 1 115 ? -1.309 12.328 21.922 1 97.69 115 ALA A C 1
ATOM 849 O O . ALA A 1 115 ? -0.631 11.781 21.047 1 97.69 115 ALA A O 1
ATOM 850 N N . THR A 1 116 ? -0.94 12.344 23.188 1 98.19 116 THR A N 1
ATOM 851 C CA . THR A 1 116 ? 0.27 11.68 23.656 1 98.19 116 THR A CA 1
ATOM 852 C C . THR A 1 116 ? 0.169 10.164 23.453 1 98.19 116 THR A C 1
ATOM 854 O O . THR A 1 116 ? 1.12 9.531 23 1 98.19 116 THR A O 1
ATOM 857 N N . ALA A 1 117 ? -0.99 9.641 23.781 1 98.44 117 ALA A N 1
ATOM 858 C CA . ALA A 1 117 ? -1.2 8.203 23.594 1 98.44 117 ALA A CA 1
ATOM 859 C C . ALA A 1 117 ? -1.151 7.832 22.109 1 98.44 117 ALA A C 1
ATOM 861 O O . ALA A 1 117 ? -0.566 6.812 21.75 1 98.44 117 ALA A O 1
ATOM 862 N N . ALA A 1 118 ? -1.806 8.648 21.297 1 98.56 118 ALA A N 1
ATOM 863 C CA . ALA A 1 118 ? -1.786 8.414 19.859 1 98.56 118 ALA A CA 1
ATOM 864 C C . ALA A 1 118 ? -0.359 8.422 19.328 1 98.56 118 ALA A C 1
ATOM 866 O O . ALA A 1 118 ? 0.03 7.539 18.562 1 98.56 118 ALA A O 1
ATOM 867 N N . ALA A 1 119 ? 0.376 9.391 19.766 1 98.75 119 ALA A N 1
ATOM 868 C CA . ALA A 1 119 ? 1.769 9.5 19.328 1 98.75 119 ALA A CA 1
ATOM 869 C C . ALA A 1 119 ? 2.578 8.289 19.797 1 98.75 119 ALA A C 1
ATOM 871 O O . ALA A 1 119 ? 3.373 7.742 19.031 1 98.75 119 ALA A O 1
ATOM 872 N N . LEU A 1 120 ? 2.408 7.898 20.984 1 98.75 120 LEU A N 1
ATOM 873 C CA . LEU A 1 120 ? 3.166 6.793 21.562 1 98.75 120 LEU A CA 1
ATOM 874 C C . LEU A 1 120 ? 2.844 5.484 20.859 1 98.75 120 LEU A C 1
ATOM 876 O O . LEU A 1 120 ? 3.748 4.707 20.531 1 98.75 120 LEU A O 1
ATOM 880 N N . PHE A 1 121 ? 1.582 5.242 20.641 1 98.69 121 PHE A N 1
ATOM 881 C CA . PHE A 1 121 ? 1.188 4.008 19.969 1 98.69 121 PHE A CA 1
ATOM 882 C C . PHE A 1 121 ? 1.695 3.982 18.531 1 98.69 121 PHE A C 1
ATOM 884 O O . PHE A 1 121 ? 2.146 2.943 18.047 1 98.69 121 PHE A O 1
ATOM 891 N N . GLY A 1 122 ? 1.554 5.145 17.844 1 98.5 122 GLY A N 1
ATOM 892 C CA . GLY A 1 122 ? 2.125 5.227 16.516 1 98.5 122 GLY A CA 1
ATOM 893 C C . GLY A 1 122 ? 3.621 4.977 16.484 1 98.5 122 GLY A C 1
ATOM 894 O O . GLY A 1 122 ? 4.117 4.227 15.641 1 98.5 122 GLY A O 1
ATOM 895 N N . ALA A 1 123 ? 4.301 5.566 17.438 1 98.75 123 ALA A N 1
ATOM 896 C CA . ALA A 1 123 ? 5.746 5.402 17.547 1 98.75 123 ALA A CA 1
ATOM 897 C C . ALA A 1 123 ? 6.109 3.955 17.875 1 98.75 123 ALA A C 1
ATOM 899 O O . ALA A 1 123 ? 7.023 3.385 17.281 1 98.75 123 ALA A O 1
ATOM 900 N N . LEU A 1 124 ? 5.422 3.387 18.75 1 98.19 124 LEU A N 1
ATOM 901 C CA . LEU A 1 124 ? 5.699 2.012 19.141 1 98.19 124 LEU A CA 1
ATOM 902 C C . LEU A 1 124 ? 5.449 1.05 17.984 1 98.19 124 LEU A C 1
ATOM 904 O O . LEU A 1 124 ? 6.156 0.048 17.844 1 98.19 124 LEU A O 1
ATOM 908 N N . TRP A 1 125 ? 4.488 1.383 17.219 1 97.38 125 TRP A N 1
ATOM 909 C CA . TRP A 1 125 ? 4.125 0.486 16.125 1 97.38 125 TRP A CA 1
ATOM 910 C C . TRP A 1 125 ? 5.227 0.438 15.078 1 97.38 125 TRP A C 1
ATOM 912 O O . TRP A 1 125 ? 5.438 -0.597 14.445 1 97.38 125 TRP A O 1
ATOM 922 N N . VAL A 1 126 ? 5.891 1.534 14.883 1 97.94 126 VAL A N 1
ATOM 923 C CA . VAL A 1 126 ? 6.934 1.553 13.859 1 97.94 126 VAL A CA 1
ATOM 924 C C . VAL A 1 126 ? 8.266 1.143 14.477 1 97.94 126 VAL A C 1
ATOM 926 O O . VAL A 1 126 ? 9.242 0.911 13.758 1 97.94 126 VAL A O 1
ATOM 929 N N . ALA A 1 127 ? 8.312 0.91 15.781 1 97.31 127 ALA A N 1
ATOM 930 C CA . ALA A 1 127 ? 9.555 0.61 16.484 1 97.31 127 ALA A CA 1
ATOM 931 C C . ALA A 1 127 ? 10.195 -0.671 15.953 1 97.31 127 ALA A C 1
ATOM 933 O O . ALA A 1 127 ? 11.414 -0.743 15.781 1 97.31 127 ALA A O 1
ATOM 934 N N . ILE A 1 128 ? 9.391 -1.598 15.633 1 91.69 128 ILE A N 1
ATOM 935 C CA . ILE A 1 128 ? 9.922 -2.883 15.195 1 91.69 128 ILE A CA 1
ATOM 936 C C . ILE A 1 128 ? 10.477 -2.756 13.781 1 91.69 128 ILE A C 1
ATOM 938 O O . ILE A 1 128 ? 11.633 -3.098 13.531 1 91.69 128 ILE A O 1
ATOM 942 N N . PRO A 1 129 ? 9.641 -2.279 12.844 1 92.06 129 PRO A N 1
ATOM 943 C CA . PRO A 1 129 ? 10.227 -2.033 11.523 1 92.06 129 PRO A CA 1
ATOM 944 C C . PRO A 1 129 ? 11.484 -1.171 11.586 1 92.06 129 PRO A C 1
ATOM 946 O O . PRO A 1 129 ? 12.438 -1.409 10.844 1 92.06 129 PRO A O 1
ATOM 949 N N . ALA A 1 130 ? 11.414 -0.172 12.461 1 95.56 130 ALA A N 1
ATOM 950 C CA . ALA A 1 130 ? 12.57 0.709 12.609 1 95.56 130 ALA A CA 1
ATOM 951 C C . ALA A 1 130 ? 13.797 -0.067 13.094 1 95.56 130 ALA A C 1
ATOM 953 O O . ALA A 1 130 ? 14.891 0.102 12.562 1 95.56 130 ALA A O 1
ATOM 954 N N . TYR A 1 131 ? 13.641 -0.873 14.031 1 93.31 131 TYR A N 1
ATOM 955 C CA . TYR A 1 131 ? 14.734 -1.673 14.586 1 93.31 131 TYR A CA 1
ATOM 956 C C . TYR A 1 131 ? 15.297 -2.619 13.531 1 93.31 131 TYR A C 1
ATOM 958 O O . TYR A 1 131 ? 16.516 -2.76 13.406 1 93.31 131 TYR A O 1
ATOM 966 N N . LEU A 1 132 ? 14.383 -3.213 12.859 1 87.69 132 LEU A N 1
ATOM 967 C CA . LEU A 1 132 ? 14.805 -4.156 11.836 1 87.69 132 LEU A CA 1
ATOM 968 C C . LEU A 1 132 ? 15.586 -3.445 10.727 1 87.69 132 LEU A C 1
ATOM 970 O O . LEU A 1 132 ? 16.562 -3.984 10.211 1 87.69 132 LEU A O 1
ATOM 974 N N . GLN A 1 133 ? 15.109 -2.27 10.383 1 88.31 133 GLN A N 1
ATOM 975 C CA . GLN A 1 133 ? 15.82 -1.472 9.398 1 88.31 133 GLN A CA 1
ATOM 976 C C . GLN A 1 133 ? 17.188 -1.034 9.922 1 88.31 133 GLN A C 1
ATOM 978 O O . GLN A 1 133 ? 18.188 -1.129 9.211 1 88.31 133 GLN A O 1
ATOM 983 N N . ALA A 1 134 ? 17.25 -0.612 11.078 1 91.69 134 ALA A N 1
ATOM 984 C CA . ALA A 1 134 ? 18.453 -0 11.656 1 91.69 134 ALA A CA 1
ATOM 985 C C . ALA A 1 134 ? 19.516 -1.05 11.945 1 91.69 134 ALA A C 1
ATOM 987 O O . ALA A 1 134 ? 20.703 -0.805 11.734 1 91.69 134 ALA A O 1
ATOM 988 N N . ARG A 1 135 ? 19.125 -2.176 12.406 1 88.31 135 ARG A N 1
ATOM 989 C CA . ARG A 1 135 ? 20.109 -3.139 12.898 1 88.31 135 ARG A CA 1
ATOM 990 C C . ARG A 1 135 ? 20.297 -4.285 11.914 1 88.31 135 ARG A C 1
ATOM 992 O O . ARG A 1 135 ? 21.359 -4.887 11.844 1 88.31 135 ARG A O 1
ATOM 999 N N . ARG A 1 136 ? 19.281 -4.504 11.156 1 81.62 136 ARG A N 1
ATOM 1000 C CA . ARG A 1 136 ? 19.359 -5.711 10.336 1 81.62 136 ARG A CA 1
ATOM 1001 C C . ARG A 1 136 ? 19.344 -5.367 8.852 1 81.62 136 ARG A C 1
ATOM 1003 O O . ARG A 1 136 ? 19.484 -6.25 8 1 81.62 136 ARG A O 1
ATOM 1010 N N . GLY A 1 137 ? 19.109 -4.188 8.57 1 78.62 137 GLY A N 1
ATOM 1011 C CA . GLY A 1 137 ? 19.156 -3.752 7.184 1 78.62 137 GLY A CA 1
ATOM 1012 C C . GLY A 1 137 ? 17.953 -4.211 6.375 1 78.62 137 GLY A C 1
ATOM 1013 O O . GLY A 1 137 ? 18.047 -4.34 5.148 1 78.62 137 GLY A O 1
ATOM 1014 N N . SER A 1 138 ? 16.906 -4.566 7.07 1 77.06 138 SER A N 1
ATOM 1015 C CA . SER A 1 138 ? 15.688 -4.98 6.383 1 77.06 138 SER A CA 1
ATOM 1016 C C . SER A 1 138 ? 15.094 -3.83 5.578 1 77.06 138 SER A C 1
ATOM 1018 O O . SER A 1 138 ? 15.289 -2.662 5.914 1 77.06 138 SER A O 1
ATOM 1020 N N . HIS A 1 139 ? 14.406 -4.254 4.52 1 75.81 139 HIS A N 1
ATOM 1021 C CA . HIS A 1 139 ? 13.742 -3.242 3.705 1 75.81 139 HIS A CA 1
ATOM 1022 C C . HIS A 1 139 ? 12.594 -2.588 4.465 1 75.81 139 HIS A C 1
ATOM 1024 O O . HIS A 1 139 ? 11.562 -3.223 4.715 1 75.81 139 HIS A O 1
ATOM 1030 N N . ILE A 1 140 ? 12.719 -1.32 4.68 1 83.5 140 ILE A N 1
ATOM 1031 C CA . ILE A 1 140 ? 11.766 -0.582 5.504 1 83.5 140 ILE A CA 1
ATOM 1032 C C . ILE A 1 140 ? 10.406 -0.545 4.809 1 83.5 140 ILE A C 1
ATOM 1034 O O . ILE A 1 140 ? 9.359 -0.572 5.473 1 83.5 140 ILE A O 1
ATOM 1038 N N . VAL A 1 141 ? 10.406 -0.534 3.527 1 79.38 141 VAL A N 1
ATOM 1039 C CA . VAL A 1 141 ? 9.164 -0.425 2.764 1 79.38 141 VAL A CA 1
ATOM 1040 C C . VAL A 1 141 ? 8.336 -1.692 2.945 1 79.38 141 VAL A C 1
ATOM 1042 O O . VAL A 1 141 ? 7.148 -1.621 3.275 1 79.38 141 VAL A O 1
ATOM 1045 N N . ILE A 1 142 ? 8.883 -2.809 2.873 1 75.88 142 ILE A N 1
ATOM 1046 C CA . ILE A 1 142 ? 8.188 -4.086 2.975 1 75.88 142 ILE A CA 1
ATOM 1047 C C . ILE A 1 142 ? 7.688 -4.293 4.402 1 75.88 142 ILE A C 1
ATOM 1049 O O . ILE A 1 142 ? 6.523 -4.645 4.613 1 75.88 142 ILE A O 1
ATOM 1053 N N . THR A 1 143 ? 8.586 -4.031 5.309 1 85.06 143 THR A N 1
ATOM 1054 C CA . THR A 1 143 ? 8.234 -4.277 6.703 1 85.06 143 THR A CA 1
ATOM 1055 C C . THR A 1 143 ? 7.105 -3.359 7.148 1 85.06 143 THR A C 1
ATOM 1057 O O . THR A 1 143 ? 6.176 -3.797 7.832 1 85.06 143 THR A O 1
ATOM 1060 N N . THR A 1 144 ? 7.188 -2.143 6.711 1 89.94 144 THR A N 1
ATOM 1061 C CA . THR A 1 144 ? 6.156 -1.2 7.137 1 89.94 144 THR A CA 1
ATOM 1062 C C . THR A 1 144 ? 4.828 -1.504 6.449 1 89.94 144 THR A C 1
ATOM 1064 O O . THR A 1 144 ? 3.762 -1.301 7.031 1 89.94 144 THR A O 1
ATOM 1067 N N . ILE A 1 145 ? 4.875 -1.971 5.27 1 83.19 145 ILE A N 1
ATOM 1068 C CA . ILE A 1 145 ? 3.646 -2.361 4.586 1 83.19 145 ILE A CA 1
ATOM 1069 C C . ILE A 1 145 ? 3.008 -3.543 5.312 1 83.19 145 ILE A C 1
ATOM 1071 O O . ILE A 1 145 ? 1.797 -3.557 5.543 1 83.19 145 ILE A O 1
ATOM 1075 N N . MET A 1 146 ? 3.822 -4.539 5.621 1 83.44 146 MET A N 1
ATOM 1076 C CA . MET A 1 146 ? 3.307 -5.691 6.355 1 83.44 146 MET A CA 1
ATOM 1077 C C . MET A 1 146 ? 2.703 -5.266 7.688 1 83.44 146 MET A C 1
ATOM 1079 O O . MET A 1 146 ? 1.68 -5.805 8.109 1 83.44 146 MET A O 1
ATOM 1083 N N . PHE A 1 147 ? 3.295 -4.293 8.266 1 91.81 147 PHE A N 1
ATOM 1084 C CA . PHE A 1 147 ? 2.807 -3.809 9.547 1 91.81 147 PHE A CA 1
ATOM 1085 C C . PHE A 1 147 ? 1.502 -3.041 9.375 1 91.81 147 PHE A C 1
ATOM 1087 O O . PHE A 1 147 ? 0.717 -2.924 10.32 1 91.81 147 PHE A O 1
ATOM 1094 N N . ASN A 1 148 ? 1.295 -2.477 8.195 1 90.25 148 ASN A N 1
ATOM 1095 C CA . ASN A 1 148 ? -0.013 -1.889 7.926 1 90.25 148 ASN A CA 1
ATOM 1096 C C . ASN A 1 148 ? -1.121 -2.938 7.984 1 90.25 148 ASN A C 1
ATOM 1098 O O . ASN A 1 148 ? -2.172 -2.703 8.586 1 90.25 148 ASN A O 1
ATOM 1102 N N . PHE A 1 149 ? -0.838 -4.016 7.398 1 83 149 PHE A N 1
ATOM 1103 C CA . PHE A 1 149 ? -1.825 -5.09 7.379 1 83 149 PHE A CA 1
ATOM 1104 C C . PHE A 1 149 ? -2.059 -5.641 8.781 1 83 149 PHE A C 1
ATOM 1106 O O . PHE A 1 149 ? -3.197 -5.914 9.164 1 83 149 PHE A O 1
ATOM 1113 N N . MET A 1 150 ? -0.996 -5.762 9.445 1 89.06 150 MET A N 1
ATOM 1114 C CA . MET A 1 150 ? -1.112 -6.25 10.82 1 89.06 150 MET A CA 1
ATOM 1115 C C . MET A 1 150 ? -1.906 -5.273 11.68 1 89.06 150 MET A C 1
ATOM 1117 O O . MET A 1 150 ? -2.701 -5.688 12.523 1 89.06 150 MET A O 1
ATOM 1121 N N . ALA A 1 151 ? -1.633 -4.012 11.445 1 93.5 151 ALA A N 1
ATOM 1122 C CA . ALA A 1 151 ? -2.34 -2.979 12.195 1 93.5 151 ALA A CA 1
ATOM 1123 C C . ALA A 1 151 ? -3.846 -3.072 11.969 1 93.5 151 ALA A C 1
ATOM 1125 O O . ALA A 1 151 ? -4.633 -2.936 12.914 1 93.5 151 ALA A O 1
ATOM 1126 N N . SER A 1 152 ? -4.25 -3.285 10.789 1 88.88 152 SER A N 1
ATOM 1127 C CA . SER A 1 152 ? -5.664 -3.428 10.469 1 88.88 152 SER A CA 1
ATOM 1128 C C . SER A 1 152 ? -6.281 -4.621 11.195 1 88.88 152 SER A C 1
ATOM 1130 O O . SER A 1 152 ? -7.383 -4.523 11.734 1 88.88 152 SER A O 1
ATOM 1132 N N . GLY A 1 153 ? -5.57 -5.734 11.227 1 86.62 153 GLY A N 1
ATOM 1133 C CA . GLY A 1 153 ? -6.051 -6.918 11.93 1 86.62 153 GLY A CA 1
ATOM 1134 C C . GLY A 1 153 ? -6.176 -6.711 13.422 1 86.62 153 GLY A C 1
ATOM 1135 O O . GLY A 1 153 ? -7.188 -7.082 14.023 1 86.62 153 GLY A O 1
ATOM 1136 N N . VAL A 1 154 ? -5.172 -6.09 13.93 1 89.81 154 VAL A N 1
ATOM 1137 C CA . VAL A 1 154 ? -5.176 -5.828 15.367 1 89.81 154 VAL A CA 1
ATOM 1138 C C . VAL A 1 154 ? -6.336 -4.898 15.719 1 89.81 154 VAL A C 1
ATOM 1140 O O . VAL A 1 154 ? -7.043 -5.125 16.703 1 89.81 154 VAL A O 1
ATOM 1143 N N . LEU A 1 155 ? -6.512 -3.924 14.93 1 93.38 155 LEU A N 1
ATOM 1144 C CA . LEU A 1 155 ? -7.57 -2.961 15.211 1 93.38 155 LEU A CA 1
ATOM 1145 C C . LEU A 1 155 ? -8.945 -3.621 15.109 1 93.38 155 LEU A C 1
ATOM 1147 O O . LEU A 1 155 ? -9.789 -3.436 15.992 1 93.38 155 LEU A O 1
ATOM 1151 N N . ILE A 1 156 ? -9.141 -4.355 14.07 1 89.19 156 ILE A N 1
ATOM 1152 C CA . ILE A 1 156 ? -10.438 -4.996 13.875 1 89.19 156 ILE A CA 1
ATOM 1153 C C . ILE A 1 156 ? -10.719 -5.961 15.023 1 89.19 156 ILE A C 1
ATOM 1155 O O . ILE A 1 156 ? -11.844 -6.043 15.516 1 89.19 156 ILE A O 1
ATOM 1159 N N . TYR A 1 157 ? -9.75 -6.637 15.484 1 86.38 157 TYR A N 1
ATOM 1160 C CA . TYR A 1 157 ? -9.914 -7.527 16.625 1 86.38 157 TYR A CA 1
ATOM 1161 C C . TYR A 1 157 ? -10.328 -6.75 17.875 1 86.38 157 TYR A C 1
ATOM 1163 O O . TYR A 1 157 ? -11.25 -7.152 18.578 1 86.38 157 TYR A O 1
ATOM 1171 N N . MET A 1 158 ? -9.648 -5.695 18.094 1 91.56 158 MET A N 1
ATOM 1172 C CA . MET A 1 158 ? -9.93 -4.891 19.281 1 91.56 158 MET A CA 1
ATOM 1173 C C . MET A 1 158 ? -11.336 -4.305 19.219 1 91.56 158 MET A C 1
ATOM 1175 O O . MET A 1 158 ? -12.039 -4.25 20.219 1 91.56 158 MET A O 1
ATOM 1179 N N . LEU A 1 159 ? -11.781 -3.896 18.031 1 92.81 159 LEU A N 1
ATOM 1180 C CA . LEU A 1 159 ? -13.062 -3.225 17.859 1 92.81 159 LEU A CA 1
ATOM 1181 C C . LEU A 1 159 ? -14.211 -4.234 17.828 1 92.81 159 LEU A C 1
ATOM 1183 O O . LEU A 1 159 ? -15.359 -3.889 18.109 1 92.81 159 LEU A O 1
ATOM 1187 N N . SER A 1 160 ? -13.938 -5.43 17.422 1 87.56 160 SER A N 1
ATOM 1188 C CA . SER A 1 160 ? -14.969 -6.457 17.328 1 87.56 160 SER A CA 1
ATOM 1189 C C . SER A 1 160 ? -15.008 -7.312 18.594 1 87.56 160 SER A C 1
ATOM 1191 O O . SER A 1 160 ? -15.867 -8.188 18.734 1 87.56 160 SER A O 1
ATOM 1193 N N . GLY A 1 161 ? -14.125 -7.043 19.516 1 87.19 161 GLY A N 1
ATOM 1194 C CA . GLY A 1 161 ? -14.039 -7.832 20.734 1 87.19 161 GLY A CA 1
ATOM 1195 C C . GLY A 1 161 ? -13.961 -6.98 21.984 1 87.19 161 GLY A C 1
ATOM 1196 O O . GLY A 1 161 ? -14.977 -6.465 22.453 1 87.19 161 GLY A O 1
ATOM 1197 N N . PRO A 1 162 ? -12.703 -6.781 22.406 1 86.31 162 PRO A N 1
ATOM 1198 C CA . PRO A 1 162 ? -12.516 -6.141 23.703 1 86.31 162 PRO A CA 1
ATOM 1199 C C . PRO A 1 162 ? -13.18 -4.766 23.797 1 86.31 162 PRO A C 1
ATOM 1201 O O . PRO A 1 162 ? -13.664 -4.379 24.859 1 86.31 162 PRO A O 1
ATOM 1204 N N . LEU A 1 163 ? -13.211 -3.998 22.703 1 91.69 163 LEU A N 1
ATOM 1205 C CA . LEU A 1 163 ? -13.68 -2.621 22.766 1 91.69 163 LEU A CA 1
ATOM 1206 C C . LEU A 1 163 ? -15.062 -2.494 22.141 1 91.69 163 LEU A C 1
ATOM 1208 O O . LEU A 1 163 ? -15.578 -1.384 21.969 1 91.69 163 LEU A O 1
ATOM 1212 N N . LYS A 1 164 ? -15.609 -3.566 21.781 1 89.25 164 LYS A N 1
ATOM 1213 C CA . LYS A 1 164 ? -16.938 -3.535 21.156 1 89.25 164 LYS A CA 1
ATOM 1214 C C . LYS A 1 164 ? -18.016 -3.234 22.188 1 89.25 164 LYS A C 1
ATOM 1216 O O . LYS A 1 164 ? -18.109 -3.918 23.203 1 89.25 164 LYS A O 1
ATOM 1221 N N . PRO A 1 165 ? -18.781 -2.168 21.859 1 88.56 165 PRO A N 1
ATOM 1222 C CA . PRO A 1 165 ? -19.906 -1.921 22.766 1 88.56 165 PRO A CA 1
ATOM 1223 C C . PRO A 1 165 ? -21 -2.975 22.641 1 88.56 165 PRO A C 1
ATOM 1225 O O . PRO A 1 165 ? -21.203 -3.549 21.562 1 88.56 165 PRO A O 1
ATOM 1228 N N . ASP A 1 166 ? -21.703 -3.176 23.672 1 83.75 166 ASP A N 1
ATOM 1229 C CA . ASP A 1 166 ? -22.781 -4.16 23.688 1 83.75 166 ASP A CA 1
ATOM 1230 C C . ASP A 1 166 ? -23.875 -3.771 22.703 1 83.75 166 ASP A C 1
ATOM 1232 O O . ASP A 1 166 ? -24.312 -2.619 22.672 1 83.75 166 ASP A O 1
ATOM 1236 N N . GLY A 1 167 ? -24.281 -4.688 21.906 1 79.88 167 GLY A N 1
ATOM 1237 C CA . GLY A 1 167 ? -25.438 -4.516 21.047 1 79.88 167 GLY A CA 1
ATOM 1238 C C . GLY A 1 167 ? -25.125 -3.754 19.766 1 79.88 167 GLY A C 1
ATOM 1239 O O . GLY A 1 167 ? -26 -3.562 18.922 1 79.88 167 GLY A O 1
ATOM 1240 N N . ASN A 1 168 ? -23.969 -3.221 19.719 1 76.56 168 ASN A N 1
ATOM 1241 C CA . ASN A 1 168 ? -23.625 -2.449 18.531 1 76.56 168 ASN A CA 1
ATOM 1242 C C . ASN A 1 168 ? -23.078 -3.344 17.406 1 76.56 168 ASN A C 1
ATOM 1244 O O . ASN A 1 168 ? -22.266 -4.23 17.656 1 76.56 168 ASN A O 1
ATOM 1248 N N . MET A 1 169 ? -23.656 -3.236 16.219 1 81.44 169 MET A N 1
ATOM 1249 C CA . MET A 1 169 ? -23.25 -4.062 15.094 1 81.44 169 MET A CA 1
ATOM 1250 C C . MET A 1 169 ? -22.062 -3.436 14.359 1 81.44 169 MET A C 1
ATOM 1252 O O . MET A 1 169 ? -21.391 -4.105 13.57 1 81.44 169 MET A O 1
ATOM 1256 N N . GLN A 1 170 ? -21.828 -2.195 14.734 1 83.06 170 GLN A N 1
ATOM 1257 C CA . GLN A 1 170 ? -20.75 -1.502 14.031 1 83.06 170 GLN A CA 1
ATOM 1258 C C . GLN A 1 170 ? -19.391 -1.882 14.602 1 83.06 170 GLN A C 1
ATOM 1260 O O . GLN A 1 170 ? -19.266 -2.145 15.805 1 83.06 170 GLN A O 1
ATOM 1265 N N . ILE A 1 171 ? -18.406 -2.016 13.781 1 89 171 ILE A N 1
ATOM 1266 C CA . ILE A 1 171 ? -17.031 -2.236 14.188 1 89 171 ILE A CA 1
ATOM 1267 C C . ILE A 1 171 ? -16.406 -0.913 14.625 1 89 171 ILE A C 1
ATOM 1269 O O . ILE A 1 171 ? -15.75 -0.238 13.836 1 89 171 ILE A O 1
ATOM 1273 N N . ALA A 1 172 ? -16.734 -0.521 15.781 1 92.94 172 ALA A N 1
ATOM 1274 C CA . ALA A 1 172 ? -16.297 0.752 16.344 1 92.94 172 ALA A CA 1
ATOM 1275 C C . ALA A 1 172 ? -16.297 0.701 17.875 1 92.94 172 ALA A C 1
ATOM 1277 O O . ALA A 1 172 ? -16.906 -0.198 18.469 1 92.94 172 ALA A O 1
ATOM 1278 N N . THR A 1 173 ? -15.586 1.562 18.484 1 94.19 173 THR A N 1
ATOM 1279 C CA . THR A 1 173 ? -15.672 1.709 19.938 1 94.19 173 THR A CA 1
ATOM 1280 C C . THR A 1 173 ? -16.969 2.406 20.328 1 94.19 173 THR A C 1
ATOM 1282 O O . THR A 1 173 ? -17.703 2.898 19.484 1 94.19 173 THR A O 1
ATOM 1285 N N . ALA A 1 174 ? -17.219 2.389 21.609 1 93.25 174 ALA A N 1
ATOM 1286 C CA . ALA A 1 174 ? -18.266 3.271 22.125 1 93.25 174 ALA A CA 1
ATOM 1287 C C . ALA A 1 174 ? -17.938 4.734 21.844 1 93.25 174 ALA A C 1
ATOM 1289 O O . ALA A 1 174 ? -16.766 5.086 21.641 1 93.25 174 ALA A O 1
ATOM 1290 N N . VAL A 1 175 ? -19 5.527 21.797 1 94.25 175 VAL A N 1
ATOM 1291 C CA . VAL A 1 175 ? -18.797 6.969 21.656 1 94.25 175 VAL A CA 1
ATOM 1292 C C . VAL A 1 175 ? -18.047 7.504 22.875 1 94.25 175 VAL A C 1
ATOM 1294 O O . VAL A 1 175 ? -18.328 7.117 24 1 94.25 175 VAL A O 1
ATOM 1297 N N . PHE A 1 176 ? -17.094 8.336 22.625 1 95.19 176 PHE A N 1
ATOM 1298 C CA . PHE A 1 176 ? -16.297 8.906 23.703 1 95.19 176 PHE A CA 1
ATOM 1299 C C . PHE A 1 176 ? -17.172 9.758 24.625 1 95.19 176 PHE A C 1
ATOM 1301 O O . PHE A 1 176 ? -18.156 10.336 24.188 1 95.19 176 PHE A O 1
ATOM 1308 N N . PRO A 1 177 ? -16.797 9.812 25.828 1 94.25 177 PRO A N 1
ATOM 1309 C CA . PRO A 1 177 ? -17.531 10.664 26.766 1 94.25 177 PRO A CA 1
ATOM 1310 C C . PRO A 1 177 ? -17.531 12.133 26.359 1 94.25 177 PRO A C 1
ATOM 1312 O O . PRO A 1 177 ? -16.531 12.617 25.797 1 94.25 177 PRO A O 1
ATOM 1315 N N . GLU A 1 178 ? -18.5 12.82 26.719 1 91.69 178 GLU A N 1
ATOM 1316 C CA . GLU A 1 178 ? -18.703 14.211 26.297 1 91.69 178 GLU A CA 1
ATOM 1317 C C . GLU A 1 178 ? -17.547 15.094 26.75 1 91.69 178 GLU A C 1
ATOM 1319 O O . GLU A 1 178 ? -17.125 16 26.031 1 91.69 178 GLU A O 1
ATOM 1324 N N . ALA A 1 179 ? -17.031 14.766 27.844 1 91.31 179 ALA A N 1
ATOM 1325 C CA . ALA A 1 179 ? -15.945 15.57 28.422 1 91.31 179 ALA A CA 1
ATOM 1326 C C . ALA A 1 179 ? -14.688 15.484 27.562 1 91.31 179 ALA A C 1
ATOM 1328 O O . ALA A 1 179 ? -13.789 16.328 27.688 1 91.31 179 ALA A O 1
ATOM 1329 N N . ALA A 1 180 ? -14.656 14.539 26.688 1 92.25 180 ALA A N 1
ATOM 1330 C CA . ALA A 1 180 ? -13.453 14.336 25.875 1 92.25 180 ALA A CA 1
ATOM 1331 C C . ALA A 1 180 ? -13.672 14.82 24.453 1 92.25 180 ALA A C 1
ATOM 1333 O O . ALA A 1 180 ? -12.75 14.766 23.625 1 92.25 180 ALA A O 1
ATOM 1334 N N . HIS A 1 181 ? -14.836 15.344 24.219 1 91.12 181 HIS A N 1
ATOM 1335 C CA . HIS A 1 181 ? -15.125 15.844 22.891 1 91.12 181 HIS A CA 1
ATOM 1336 C C . HIS A 1 181 ? -14.359 17.141 22.609 1 91.12 181 HIS A C 1
ATOM 1338 O O . HIS A 1 181 ? -14.367 18.062 23.438 1 91.12 181 HIS A O 1
ATOM 1344 N N . LEU A 1 182 ? -13.75 17.156 21.484 1 92.06 182 LEU A N 1
ATOM 1345 C CA . LEU A 1 182 ? -13 18.344 21.125 1 92.06 182 LEU A CA 1
ATOM 1346 C C . LEU A 1 182 ? -13.93 19.422 20.562 1 92.06 182 LEU A C 1
ATOM 1348 O O . LEU A 1 182 ? -14.852 19.109 19.812 1 92.06 182 LEU A O 1
ATOM 1352 N N . PRO A 1 183 ? -13.68 20.609 21 1 87.44 183 PRO A N 1
ATOM 1353 C CA . PRO A 1 183 ? -14.508 21.688 20.438 1 87.44 183 PRO A CA 1
ATOM 1354 C C . PRO A 1 183 ? -14.219 21.938 18.953 1 87.44 183 PRO A C 1
ATOM 1356 O O . PRO A 1 183 ? -13.07 21.844 18.516 1 87.44 183 PRO A O 1
ATOM 1359 N N . SER A 1 184 ? -15.258 22.109 18.234 1 86.06 184 SER A N 1
ATOM 1360 C CA . SER A 1 184 ? -15.109 22.484 16.828 1 86.06 184 SER A CA 1
ATOM 1361 C C . SER A 1 184 ? -14.594 23.906 16.672 1 86.06 184 SER A C 1
ATOM 1363 O O . SER A 1 184 ? -14.68 24.703 17.609 1 86.06 184 SER A O 1
ATOM 1365 N N . LEU A 1 185 ? -14.023 24.156 15.57 1 84.06 185 LEU A N 1
ATOM 1366 C CA . LEU A 1 185 ? -13.594 25.516 15.328 1 84.06 185 LEU A CA 1
ATOM 1367 C C . LEU A 1 185 ? -14.789 26.469 15.281 1 84.06 185 LEU A C 1
ATOM 1369 O O . LEU A 1 185 ? -14.656 27.656 15.586 1 84.06 185 LEU A O 1
ATOM 1373 N N . ASN A 1 186 ? -15.875 25.859 14.859 1 78.62 186 ASN A N 1
ATOM 1374 C CA . ASN A 1 186 ? -17.094 26.672 14.875 1 78.62 186 ASN A CA 1
ATOM 1375 C C . ASN A 1 186 ? -17.469 27.078 16.297 1 78.62 186 ASN A C 1
ATOM 1377 O O . ASN A 1 186 ? -17.938 28.188 16.516 1 78.62 186 ASN A O 1
ATOM 1381 N N . ASP A 1 187 ? -17.312 26.172 17.172 1 75.88 187 ASP A N 1
ATOM 1382 C CA . ASP A 1 187 ? -17.578 26.484 18.578 1 75.88 187 ASP A CA 1
ATOM 1383 C C . ASP A 1 187 ? -16.672 27.625 19.047 1 75.88 187 ASP A C 1
ATOM 1385 O O . ASP A 1 187 ? -17.109 28.484 19.812 1 75.88 187 ASP A O 1
ATOM 1389 N N . ILE A 1 188 ? -15.5 27.594 18.531 1 73.56 188 ILE A N 1
ATOM 1390 C CA . ILE A 1 188 ? -14.523 28.609 18.922 1 73.56 188 ILE A CA 1
ATOM 1391 C C . ILE A 1 188 ? -14.797 29.906 18.172 1 73.56 188 ILE A C 1
ATOM 1393 O O . ILE A 1 188 ? -14.789 30.984 18.781 1 73.56 188 ILE A O 1
ATOM 1397 N N . ALA A 1 189 ? -15.016 29.75 16.875 1 72.06 189 ALA A N 1
ATOM 1398 C CA . ALA A 1 189 ? -15.32 30.938 16.062 1 72.06 189 ALA A CA 1
ATOM 1399 C C . ALA A 1 189 ? -16.625 31.594 16.516 1 72.06 189 ALA A C 1
ATOM 1401 O O . ALA A 1 189 ? -16.766 32.812 16.453 1 72.06 189 ALA A O 1
ATOM 1402 N N . GLY A 1 190 ? -17.469 30.719 16.844 1 69.12 190 GLY A N 1
ATOM 1403 C CA . GLY A 1 190 ? -18.734 31.219 17.344 1 69.12 190 GLY A CA 1
ATOM 1404 C C . GLY A 1 190 ? -18.594 32.125 18.547 1 69.12 190 GLY A C 1
ATOM 1405 O O . GLY A 1 190 ? -19.375 33.062 18.734 1 69.12 190 GLY A O 1
ATOM 1406 N N . LEU A 1 191 ? -17.578 31.797 19.281 1 67.5 191 LEU A N 1
ATOM 1407 C CA . LEU A 1 191 ? -17.312 32.688 20.406 1 67.5 191 LEU A CA 1
ATOM 1408 C C . LEU A 1 191 ? -17.016 34.094 19.938 1 67.5 191 LEU A C 1
ATOM 1410 O O . LEU A 1 191 ? -17.25 35.062 20.656 1 67.5 191 LEU A O 1
ATOM 1414 N N . PHE A 1 192 ? -16.578 34.125 18.625 1 68.56 192 PHE A N 1
ATOM 1415 C CA . PHE A 1 192 ? -16.266 35.406 18.062 1 68.56 192 PHE A CA 1
ATOM 1416 C C . PHE A 1 192 ? -17.328 35.844 17.062 1 68.56 192 PHE A C 1
ATOM 1418 O O . PHE A 1 192 ? -17.125 36.812 16.312 1 68.56 192 PHE A O 1
ATOM 1425 N N . GLY A 1 193 ? -18.422 35.094 17.031 1 64.25 193 GLY A N 1
ATOM 1426 C CA . GLY A 1 193 ? -19.562 35.469 16.219 1 64.25 193 GLY A CA 1
ATOM 1427 C C . GLY A 1 193 ? -19.422 35.094 14.75 1 64.25 193 GLY A C 1
ATOM 1428 O O . GLY A 1 193 ? -20.109 35.625 13.891 1 64.25 193 GLY A O 1
ATOM 1429 N N . SER A 1 194 ? -18.469 34.281 14.5 1 68.56 194 SER A N 1
ATOM 1430 C CA . SER A 1 194 ? -18.219 33.906 13.109 1 68.56 194 SER A CA 1
ATOM 1431 C C . SER A 1 194 ? -18.734 32.5 12.82 1 68.56 194 SER A C 1
ATOM 1433 O O . SER A 1 194 ? -18.703 31.641 13.695 1 68.56 194 SER A O 1
ATOM 1435 N N . ASP A 1 195 ? -19.484 32.281 11.719 1 70.62 195 ASP A N 1
ATOM 1436 C CA . ASP A 1 195 ? -19.969 30.984 11.273 1 70.62 195 ASP A CA 1
ATOM 1437 C C . ASP A 1 195 ? -19.078 30.438 10.156 1 70.62 195 ASP A C 1
ATOM 1439 O O . ASP A 1 195 ? -19.578 29.766 9.25 1 70.62 195 ASP A O 1
ATOM 1443 N N . LEU A 1 196 ? -17.844 30.781 10.273 1 71.62 196 LEU A N 1
ATOM 1444 C CA . LEU A 1 196 ? -16.891 30.531 9.188 1 71.62 196 LEU A CA 1
ATOM 1445 C C . LEU A 1 196 ? -16.75 29.031 8.922 1 71.62 196 LEU A C 1
ATOM 1447 O O . LEU A 1 196 ? -16.422 28.625 7.805 1 71.62 196 LEU A O 1
ATOM 1451 N N . PHE A 1 197 ? -17.156 28.219 9.883 1 78.5 197 PHE A N 1
ATOM 1452 C CA . PHE A 1 197 ? -16.859 26.797 9.68 1 78.5 197 PHE A CA 1
ATOM 1453 C C . PHE A 1 197 ? -18.125 25.969 9.758 1 78.5 197 PHE A C 1
ATOM 1455 O O . PHE A 1 197 ? -18.078 24.734 9.664 1 78.5 197 PHE A O 1
ATOM 1462 N N . GLY A 1 198 ? -19.188 26.531 9.883 1 74 198 GLY A N 1
ATOM 1463 C CA . GLY A 1 198 ? -20.5 25.891 9.836 1 74 198 GLY A CA 1
ATOM 1464 C C . GLY A 1 198 ? -20.594 24.672 10.727 1 74 198 GLY A C 1
ATOM 1465 O O . GLY A 1 198 ? -20.203 24.719 11.898 1 74 198 GLY A O 1
ATOM 1466 N N . ARG A 1 199 ? -21.094 23.594 10.266 1 76.5 199 ARG A N 1
ATOM 1467 C CA . ARG A 1 199 ? -21.312 22.344 10.992 1 76.5 199 ARG A CA 1
ATOM 1468 C C . ARG A 1 199 ? -20.219 21.328 10.672 1 76.5 199 ARG A C 1
ATOM 1470 O O . ARG A 1 199 ? -20.375 20.125 10.906 1 76.5 199 ARG A O 1
ATOM 1477 N N . SER A 1 200 ? -19.109 21.906 10.164 1 85.69 200 SER A N 1
ATOM 1478 C CA . SER A 1 200 ? -18.016 21.016 9.789 1 85.69 200 SER A CA 1
ATOM 1479 C C . SER A 1 200 ? -17.297 20.469 11.016 1 85.69 200 SER A C 1
ATOM 1481 O O . SER A 1 200 ? -17.406 21.031 12.102 1 85.69 200 SER A O 1
ATOM 1483 N N . PRO A 1 201 ? -16.625 19.359 10.859 1 87.94 201 PRO A N 1
ATOM 1484 C CA . PRO A 1 201 ? -15.969 18.734 12.008 1 87.94 201 PRO A CA 1
ATOM 1485 C C . PRO A 1 201 ? -14.586 19.328 12.289 1 87.94 201 PRO A C 1
ATOM 1487 O O . PRO A 1 201 ? -13.836 18.766 13.102 1 87.94 201 PRO A O 1
ATOM 1490 N N . VAL A 1 202 ? -14.234 20.375 11.641 1 90.81 202 VAL A N 1
ATOM 1491 C CA . VAL A 1 202 ? -12.945 20.984 11.922 1 90.81 202 VAL A CA 1
ATOM 1492 C C . VAL A 1 202 ? -12.859 21.375 13.398 1 90.81 202 VAL A C 1
ATOM 1494 O O . VAL A 1 202 ? -13.805 21.938 13.953 1 90.81 202 VAL A O 1
ATOM 1497 N N . ASN A 1 203 ? -11.773 20.969 14.016 1 92.38 203 ASN A N 1
ATOM 1498 C CA . ASN A 1 203 ? -11.672 21.109 15.469 1 92.38 203 ASN A CA 1
ATOM 1499 C C . ASN A 1 203 ? -10.297 21.625 15.883 1 92.38 203 ASN A C 1
ATOM 1501 O O . ASN A 1 203 ? -9.477 21.984 15.031 1 92.38 203 ASN A O 1
ATOM 1505 N N . VAL A 1 204 ? -10.008 21.641 17.109 1 93.19 204 VAL A N 1
ATOM 1506 C CA . VAL A 1 204 ? -8.844 22.281 17.703 1 93.19 204 VAL A CA 1
ATOM 1507 C C . VAL A 1 204 ? -7.586 21.484 17.375 1 93.19 204 VAL A C 1
ATOM 1509 O O . VAL A 1 204 ? -6.469 21.969 17.562 1 93.19 204 VAL A O 1
ATOM 1512 N N . SER A 1 205 ? -7.77 20.266 16.875 1 94.62 205 SER A N 1
ATOM 1513 C CA . SER A 1 205 ? -6.609 19.453 16.531 1 94.62 205 SER A CA 1
ATOM 1514 C C . SER A 1 205 ? -5.777 20.109 15.43 1 94.62 205 SER A C 1
ATOM 1516 O O . SER A 1 205 ? -4.605 19.766 15.25 1 94.62 205 SER A O 1
ATOM 1518 N N . ILE A 1 206 ? -6.352 21.031 14.672 1 95.44 206 ILE A N 1
ATOM 1519 C CA . ILE A 1 206 ? -5.613 21.75 13.633 1 95.44 206 ILE A CA 1
ATOM 1520 C C . ILE A 1 206 ? -4.477 22.547 14.266 1 95.44 206 ILE A C 1
ATOM 1522 O O . ILE A 1 206 ? -3.402 22.688 13.672 1 95.44 206 ILE A O 1
ATOM 1526 N N . PHE A 1 207 ? -4.676 23.047 15.438 1 95.44 207 PHE A N 1
ATOM 1527 C CA . PHE A 1 207 ? -3.639 23.797 16.125 1 95.44 207 PHE A CA 1
ATOM 1528 C C . PHE A 1 207 ? -2.5 22.891 16.562 1 95.44 207 PHE A C 1
ATOM 1530 O O . PHE A 1 207 ? -1.336 23.297 16.562 1 95.44 207 PHE A O 1
ATOM 1537 N N . ILE A 1 208 ? -2.832 21.672 16.938 1 96.62 208 ILE A N 1
ATOM 1538 C CA . ILE A 1 208 ? -1.799 20.688 17.266 1 96.62 208 ILE A CA 1
ATOM 1539 C C . ILE A 1 208 ? -0.981 20.359 16.016 1 96.62 208 ILE A C 1
ATOM 1541 O O . ILE A 1 208 ? 0.241 20.219 16.094 1 96.62 208 ILE A O 1
ATOM 1545 N N . ALA A 1 209 ? -1.71 20.203 14.914 1 98 209 ALA A N 1
ATOM 1546 C CA . ALA A 1 209 ? -1.026 19.938 13.648 1 98 209 ALA A CA 1
ATOM 1547 C C . ALA A 1 209 ? -0.07 21.062 13.289 1 98 209 ALA A C 1
ATOM 1549 O O . ALA A 1 209 ? 1.062 20.828 12.867 1 98 209 ALA A O 1
ATOM 1550 N N . LEU A 1 210 ? -0.537 22.297 13.492 1 97.88 210 LEU A N 1
ATOM 1551 C CA . LEU A 1 210 ? 0.299 23.453 13.195 1 97.88 210 LEU A CA 1
ATOM 1552 C C . LEU A 1 210 ? 1.466 23.547 14.18 1 97.88 210 LEU A C 1
ATOM 1554 O O . LEU A 1 210 ? 2.576 23.922 13.789 1 97.88 210 LEU A O 1
ATOM 1558 N N . LEU A 1 211 ? 1.208 23.234 15.414 1 98 211 LEU A N 1
ATOM 1559 C CA . LEU A 1 211 ? 2.283 23.188 16.391 1 98 211 LEU A CA 1
ATOM 1560 C C . LEU A 1 211 ? 3.309 22.125 16.016 1 98 211 LEU A C 1
ATOM 1562 O O . LEU A 1 211 ? 4.512 22.312 16.219 1 98 211 LEU A O 1
ATOM 1566 N N . ALA A 1 212 ? 2.771 21.016 15.547 1 98.44 212 ALA A N 1
ATOM 1567 C CA . ALA A 1 212 ? 3.672 19.969 15.078 1 98.44 212 ALA A CA 1
ATOM 1568 C C . ALA A 1 212 ? 4.527 20.453 13.906 1 98.44 212 ALA A C 1
ATOM 1570 O O . ALA A 1 212 ? 5.691 20.078 13.781 1 98.44 212 ALA A O 1
ATOM 1571 N N . CYS A 1 213 ? 3.926 21.266 13.07 1 98.56 213 CYS A N 1
ATOM 1572 C CA . CYS A 1 213 ? 4.684 21.859 11.977 1 98.56 213 CYS A CA 1
ATOM 1573 C C . CYS A 1 213 ? 5.859 22.688 12.508 1 98.56 213 CYS A C 1
ATOM 1575 O O . CYS A 1 213 ? 6.988 22.531 12.039 1 98.56 213 CYS A O 1
ATOM 1577 N N . VAL A 1 214 ? 5.574 23.516 13.445 1 98.44 214 VAL A N 1
ATOM 1578 C CA . VAL A 1 214 ? 6.617 24.328 14.062 1 98.44 214 VAL A CA 1
ATOM 1579 C C . VAL A 1 214 ? 7.637 23.438 14.758 1 98.44 214 VAL A C 1
ATOM 1581 O O . VAL A 1 214 ? 8.844 23.672 14.68 1 98.44 214 VAL A O 1
ATOM 1584 N N . GLY A 1 215 ? 7.117 22.438 15.438 1 98.5 215 GLY A N 1
ATOM 1585 C CA . GLY A 1 215 ? 7.996 21.5 16.109 1 98.5 215 GLY A CA 1
ATOM 1586 C C . GLY A 1 215 ? 8.938 20.766 15.164 1 98.5 215 GLY A C 1
ATOM 1587 O O . GLY A 1 215 ? 10.133 20.656 15.445 1 98.5 215 GLY A O 1
ATOM 1588 N N . VAL A 1 216 ? 8.414 20.266 14.07 1 98.62 216 VAL A N 1
ATOM 1589 C CA . VAL A 1 216 ? 9.234 19.547 13.102 1 98.62 216 VAL A CA 1
ATOM 1590 C C . VAL A 1 216 ? 10.227 20.5 12.453 1 98.62 216 VAL A C 1
ATOM 1592 O O . VAL A 1 216 ? 11.383 20.141 12.211 1 98.62 216 VAL A O 1
ATOM 1595 N N . TRP A 1 217 ? 9.75 21.75 12.172 1 98.25 217 TRP A N 1
ATOM 1596 C CA . TRP A 1 217 ? 10.648 22.766 11.641 1 98.25 217 TRP A CA 1
ATOM 1597 C C . TRP A 1 217 ? 11.812 23.016 12.594 1 98.25 217 TRP A C 1
ATOM 1599 O O . TRP A 1 217 ? 12.977 23.047 12.172 1 98.25 217 TRP A O 1
ATOM 1609 N N . ALA A 1 218 ? 11.547 23.188 13.828 1 98.44 218 ALA A N 1
ATOM 1610 C CA . ALA A 1 218 ? 12.578 23.406 14.836 1 98.44 218 ALA A CA 1
ATOM 1611 C C . ALA A 1 218 ? 13.484 22.203 14.977 1 98.44 218 ALA A C 1
ATOM 1613 O O . ALA A 1 218 ? 14.711 22.344 15.078 1 98.44 218 ALA A O 1
ATOM 1614 N N . LEU A 1 219 ? 12.891 21.016 14.945 1 98.31 219 LEU A N 1
ATOM 1615 C CA . LEU A 1 219 ? 13.648 19.781 15.117 1 98.31 219 LEU A CA 1
ATOM 1616 C C . LEU A 1 219 ? 14.641 19.594 13.977 1 98.31 219 LEU A C 1
ATOM 1618 O O . LEU A 1 219 ? 15.828 19.359 14.219 1 98.31 219 LEU A O 1
ATOM 1622 N N . ILE A 1 220 ? 14.227 19.719 12.758 1 98.25 220 ILE A N 1
ATOM 1623 C CA . ILE A 1 220 ? 15.016 19.344 11.586 1 98.25 220 ILE A CA 1
ATOM 1624 C C . ILE A 1 220 ? 16.062 20.422 11.312 1 98.25 220 ILE A C 1
ATOM 1626 O O . ILE A 1 220 ? 17.203 20.125 10.938 1 98.25 220 ILE A O 1
ATOM 1630 N N . TRP A 1 221 ? 15.766 21.75 11.602 1 97.62 221 TRP A N 1
ATOM 1631 C CA . TRP A 1 221 ? 16.656 22.797 11.102 1 97.62 221 TRP A CA 1
ATOM 1632 C C . TRP A 1 221 ? 17.344 23.516 12.25 1 97.62 221 TRP A C 1
ATOM 1634 O O . TRP A 1 221 ? 18.312 24.266 12.039 1 97.62 221 TRP A O 1
ATOM 1644 N N . HIS A 1 222 ? 16.906 23.25 13.508 1 98 222 HIS A N 1
ATOM 1645 C CA . HIS A 1 222 ? 17.453 24.078 14.57 1 98 222 HIS A CA 1
ATOM 1646 C C . HIS A 1 222 ? 17.984 23.234 15.727 1 98 222 HIS A C 1
ATOM 1648 O O . HIS A 1 222 ? 18.281 23.75 16.797 1 98 222 HIS A O 1
ATOM 1654 N N . THR A 1 223 ? 18.047 21.953 15.578 1 98.25 223 THR A N 1
ATOM 1655 C CA . THR A 1 223 ? 18.562 21.094 16.656 1 98.25 223 THR A CA 1
ATOM 1656 C C . THR A 1 223 ? 19.703 20.234 16.156 1 98.25 223 THR A C 1
ATOM 1658 O O . THR A 1 223 ? 19.922 20.109 14.945 1 98.25 223 THR A O 1
ATOM 1661 N N . ARG A 1 224 ? 20.453 19.672 17.109 1 97.75 224 ARG A N 1
ATOM 1662 C CA . ARG A 1 224 ? 21.547 18.75 16.797 1 97.75 224 ARG A CA 1
ATOM 1663 C C . ARG A 1 224 ? 21 17.469 16.188 1 97.75 224 ARG A C 1
ATOM 1665 O O . ARG A 1 224 ? 21.609 16.906 15.266 1 97.75 224 ARG A O 1
ATOM 1672 N N . LEU A 1 225 ? 19.891 17.047 16.688 1 98 225 LEU A N 1
ATOM 1673 C CA . LEU A 1 225 ? 19.266 15.836 16.156 1 98 225 LEU A CA 1
ATOM 1674 C C . LEU A 1 225 ? 18.891 16.016 14.695 1 98 225 LEU A C 1
ATOM 1676 O O . LEU A 1 225 ? 19.078 15.125 13.875 1 98 225 LEU A O 1
ATOM 1680 N N . GLY A 1 226 ? 18.328 17.172 14.461 1 98.12 226 GLY A N 1
ATOM 1681 C CA . GLY A 1 226 ? 17.984 17.469 13.086 1 98.12 226 GLY A CA 1
ATOM 1682 C C . GLY A 1 226 ? 19.172 17.453 12.141 1 98.12 226 GLY A C 1
ATOM 1683 O O . GLY A 1 226 ? 19.078 16.953 11.023 1 98.12 226 GLY A O 1
ATOM 1684 N N . TYR A 1 227 ? 20.297 17.938 12.617 1 97.56 227 TYR A N 1
ATOM 1685 C CA . TYR A 1 227 ? 21.531 17.906 11.844 1 97.56 227 TYR A CA 1
ATOM 1686 C C . TYR A 1 227 ? 21.969 16.469 11.57 1 97.56 227 TYR A C 1
ATOM 1688 O O . TYR A 1 227 ? 22.359 16.125 10.453 1 97.56 227 TYR A O 1
ATOM 1696 N N . GLN A 1 228 ? 21.859 15.703 12.562 1 98.31 228 GLN A N 1
ATOM 1697 C CA . GLN A 1 228 ? 22.266 14.312 12.422 1 98.31 228 GLN A CA 1
ATOM 1698 C C . GLN A 1 228 ? 21.359 13.57 11.438 1 98.31 228 GLN A C 1
ATOM 1700 O O . GLN A 1 228 ? 21.828 12.75 10.648 1 98.31 228 GLN A O 1
ATOM 1705 N N . ILE A 1 229 ? 20.078 13.867 11.492 1 98.19 229 ILE A N 1
ATOM 1706 C CA . ILE A 1 229 ? 19.109 13.242 10.602 1 98.19 229 ILE A CA 1
ATOM 1707 C C . ILE A 1 229 ? 19.422 13.625 9.156 1 98.19 229 ILE A C 1
ATOM 1709 O O . ILE A 1 229 ? 19.516 12.758 8.281 1 98.19 229 ILE A O 1
ATOM 1713 N N . ARG A 1 230 ? 19.672 14.859 8.922 1 97.62 230 ARG A N 1
ATOM 1714 C CA . ARG A 1 230 ? 19.953 15.344 7.574 1 97.62 230 ARG A CA 1
ATOM 1715 C C . ARG A 1 230 ? 21.297 14.82 7.07 1 97.62 230 ARG A C 1
ATOM 1717 O O . ARG A 1 230 ? 21.453 14.5 5.891 1 97.62 230 ARG A O 1
ATOM 1724 N N . ALA A 1 231 ? 22.266 14.742 7.938 1 97.12 231 ALA A N 1
ATOM 1725 C CA . ALA A 1 231 ? 23.594 14.227 7.574 1 97.12 231 ALA A CA 1
ATOM 1726 C C . ALA A 1 231 ? 23.516 12.766 7.148 1 97.12 231 ALA A C 1
ATOM 1728 O O . ALA A 1 231 ? 24.125 12.359 6.156 1 97.12 231 ALA A O 1
ATOM 1729 N N . LEU A 1 232 ? 22.781 12.055 7.945 1 96.69 232 LEU A N 1
ATOM 1730 C CA . LEU A 1 232 ? 22.578 10.656 7.594 1 96.69 232 LEU A CA 1
ATOM 1731 C C . LEU A 1 232 ? 21.906 10.523 6.234 1 96.69 232 LEU A C 1
ATOM 1733 O O . LEU A 1 232 ? 22.281 9.656 5.434 1 96.69 232 LEU A O 1
ATOM 1737 N N . GLY A 1 233 ? 20.906 11.336 6.023 1 94.69 233 GLY A N 1
ATOM 1738 C CA . GLY A 1 233 ? 20.172 11.297 4.773 1 94.69 233 GLY A CA 1
ATOM 1739 C C . GLY A 1 233 ? 21.031 11.609 3.562 1 94.69 233 GLY A C 1
ATOM 1740 O O . GLY A 1 233 ? 20.781 11.102 2.469 1 94.69 233 GLY A O 1
ATOM 1741 N N . ARG A 1 234 ? 22.062 12.383 3.756 1 93.31 234 ARG A N 1
ATOM 1742 C CA . ARG A 1 234 ? 22.938 12.766 2.65 1 93.31 234 ARG A CA 1
ATOM 1743 C C . ARG A 1 234 ? 23.938 11.664 2.338 1 93.31 234 ARG A C 1
ATOM 1745 O O . ARG A 1 234 ? 24.203 11.359 1.171 1 93.31 234 ARG A O 1
ATOM 1752 N N . SER A 1 235 ? 24.547 11.195 3.387 1 94.19 235 SER A N 1
ATOM 1753 C CA . SER A 1 235 ? 25.531 10.125 3.213 1 94.19 235 SER A CA 1
ATOM 1754 C C . SER A 1 235 ? 25.719 9.344 4.508 1 94.19 235 SER A C 1
ATOM 1756 O O . SER A 1 235 ? 26.312 9.852 5.465 1 94.19 235 SER A O 1
ATOM 1758 N N . GLU A 1 236 ? 25.281 8.148 4.406 1 92.56 236 GLU A N 1
ATOM 1759 C CA . GLU A 1 236 ? 25.438 7.32 5.598 1 92.56 236 GLU A CA 1
ATOM 1760 C C . GLU A 1 236 ? 26.906 7.121 5.949 1 92.56 236 GLU A C 1
ATOM 1762 O O . GLU A 1 236 ? 27.281 7.176 7.121 1 92.56 236 GLU A O 1
ATOM 1767 N N . SER A 1 237 ? 27.734 6.859 4.961 1 92.88 237 SER A N 1
ATOM 1768 C CA . SER A 1 237 ? 29.156 6.633 5.184 1 92.88 237 SER A CA 1
ATOM 1769 C C . SER A 1 237 ? 29.828 7.859 5.785 1 92.88 237 SER A C 1
ATOM 1771 O O . SER A 1 237 ? 30.609 7.746 6.723 1 92.88 237 SER A O 1
ATOM 1773 N N . ALA A 1 238 ? 29.469 8.992 5.262 1 93.94 238 ALA A N 1
ATOM 1774 C CA . ALA A 1 238 ? 30.031 10.242 5.77 1 93.94 238 ALA A CA 1
ATOM 1775 C C . ALA A 1 238 ? 29.562 10.508 7.195 1 93.94 238 ALA A C 1
ATOM 1777 O O . ALA A 1 238 ? 30.328 10.984 8.031 1 93.94 238 ALA A O 1
ATOM 1778 N N . ALA A 1 239 ? 28.328 10.195 7.418 1 95 239 ALA A N 1
ATOM 1779 C CA . ALA A 1 239 ? 27.781 10.383 8.758 1 95 239 ALA A CA 1
ATOM 1780 C C . ALA A 1 239 ? 28.484 9.5 9.773 1 95 239 ALA A C 1
ATOM 1782 O O . ALA A 1 239 ? 28.828 9.945 10.875 1 95 239 ALA A O 1
ATOM 1783 N N . LYS A 1 240 ? 28.734 8.297 9.398 1 93.81 240 LYS A N 1
ATOM 1784 C CA . LYS A 1 240 ? 29.438 7.363 10.273 1 93.81 240 LYS A CA 1
ATOM 1785 C C . LYS A 1 240 ? 30.844 7.859 10.578 1 93.81 240 LYS A C 1
ATOM 1787 O O . LYS A 1 240 ? 31.328 7.742 11.711 1 93.81 240 LYS A O 1
ATOM 1792 N N . TYR A 1 241 ? 31.469 8.367 9.586 1 93.69 241 TYR A N 1
ATOM 1793 C CA . TYR A 1 241 ? 32.812 8.906 9.75 1 93.69 241 TYR A CA 1
ATOM 1794 C C . TYR A 1 241 ? 32.812 10.086 10.719 1 93.69 241 TYR A C 1
ATOM 1796 O O . TYR A 1 241 ? 33.781 10.305 11.438 1 93.69 241 TYR A O 1
ATOM 1804 N N . ALA A 1 242 ? 31.734 10.781 10.766 1 95.94 242 ALA A N 1
ATOM 1805 C CA . ALA A 1 242 ? 31.609 11.945 11.633 1 95.94 242 ALA A CA 1
ATOM 1806 C C . ALA A 1 242 ? 31.172 11.531 13.039 1 95.94 242 ALA A C 1
ATOM 1808 O O . ALA A 1 242 ? 30.938 12.391 13.898 1 95.94 242 ALA A O 1
ATOM 1809 N N . GLY A 1 243 ? 30.922 10.258 13.305 1 95.75 243 GLY A N 1
ATOM 1810 C CA . GLY A 1 243 ? 30.594 9.75 14.625 1 95.75 243 GLY A CA 1
ATOM 1811 C C . GLY A 1 243 ? 29.094 9.656 14.883 1 95.75 243 GLY A C 1
ATOM 1812 O O . GLY A 1 243 ? 28.672 9.477 16.016 1 95.75 243 GLY A O 1
ATOM 1813 N N . ILE A 1 244 ? 28.344 9.828 13.875 1 97.19 244 ILE A N 1
ATOM 1814 C CA . ILE A 1 244 ? 26.891 9.758 14.023 1 97.19 244 ILE A CA 1
ATOM 1815 C C . ILE A 1 244 ? 26.438 8.305 13.898 1 97.19 244 ILE A C 1
ATOM 1817 O O . ILE A 1 244 ? 26.781 7.617 12.938 1 97.19 244 ILE A O 1
ATOM 1821 N N . SER A 1 245 ? 25.75 7.852 14.898 1 97.31 245 SER A N 1
ATOM 1822 C CA . SER A 1 245 ? 25.25 6.48 14.875 1 97.31 245 SER A CA 1
ATOM 1823 C C . SER A 1 245 ? 24.062 6.34 13.93 1 97.31 245 SER A C 1
ATOM 1825 O O . SER A 1 245 ? 22.969 6.844 14.211 1 97.31 245 SER A O 1
ATOM 1827 N N . ALA A 1 246 ? 24.25 5.641 12.922 1 96.31 246 ALA A N 1
ATOM 1828 C CA . ALA A 1 246 ? 23.188 5.43 11.945 1 96.31 246 ALA A CA 1
ATOM 1829 C C . ALA A 1 246 ? 22 4.695 12.578 1 96.31 246 ALA A C 1
ATOM 1831 O O . ALA A 1 246 ? 20.844 5 12.281 1 96.31 246 ALA A O 1
ATOM 1832 N N . VAL A 1 247 ? 22.297 3.754 13.453 1 96.31 247 VAL A N 1
ATOM 1833 C CA . VAL A 1 247 ? 21.266 2.943 14.102 1 96.31 247 VAL A CA 1
ATOM 1834 C C . VAL A 1 247 ? 20.375 3.83 14.961 1 96.31 247 VAL A C 1
ATOM 1836 O O . VAL A 1 247 ? 19.141 3.793 14.844 1 96.31 247 VAL A O 1
ATOM 1839 N N . ASN A 1 248 ? 20.969 4.652 15.742 1 97.88 248 ASN A N 1
ATOM 1840 C CA . ASN A 1 248 ? 20.203 5.508 16.641 1 97.88 248 ASN A CA 1
ATOM 1841 C C . ASN A 1 248 ? 19.359 6.527 15.883 1 97.88 248 ASN A C 1
ATOM 1843 O O . ASN A 1 248 ? 18.203 6.742 16.203 1 97.88 248 ASN A O 1
ATOM 1847 N N . ILE A 1 249 ? 20 7.109 14.898 1 98 249 ILE A N 1
ATOM 1848 C CA . ILE A 1 249 ? 19.297 8.156 14.156 1 98 249 ILE A CA 1
ATOM 1849 C C . ILE A 1 249 ? 18.141 7.551 13.367 1 98 249 ILE A C 1
ATOM 1851 O O . ILE A 1 249 ? 17.062 8.141 13.289 1 98 249 ILE A O 1
ATOM 1855 N N . THR A 1 250 ? 18.359 6.363 12.797 1 97.5 250 THR A N 1
ATOM 1856 C CA . THR A 1 250 ? 17.281 5.668 12.094 1 97.5 250 THR A CA 1
ATOM 1857 C C . THR A 1 250 ? 16.125 5.379 13.039 1 97.5 250 THR A C 1
ATOM 1859 O O . THR A 1 250 ? 14.969 5.668 12.719 1 97.5 250 THR A O 1
ATOM 1862 N N . MET A 1 251 ? 16.453 4.922 14.195 1 97.94 251 MET A N 1
ATOM 1863 C CA . MET A 1 251 ? 15.43 4.617 15.188 1 97.94 251 MET A CA 1
ATOM 1864 C C . MET A 1 251 ? 14.664 5.871 15.578 1 97.94 251 MET A C 1
ATOM 1866 O O . MET A 1 251 ? 13.43 5.895 15.523 1 97.94 251 MET A O 1
ATOM 1870 N N . ILE A 1 252 ? 15.391 6.859 15.875 1 98.38 252 ILE A N 1
ATOM 1871 C CA . ILE A 1 252 ? 14.773 8.078 16.391 1 98.38 252 ILE A CA 1
ATOM 1872 C C . ILE A 1 252 ? 13.922 8.719 15.297 1 98.38 252 ILE A C 1
ATOM 1874 O O . ILE A 1 252 ? 12.781 9.125 15.547 1 98.38 252 ILE A O 1
ATOM 1878 N N . ALA A 1 253 ? 14.453 8.812 14.078 1 98.5 253 ALA A N 1
ATOM 1879 C CA . ALA A 1 253 ? 13.727 9.43 12.977 1 98.5 253 ALA A CA 1
ATOM 1880 C C . ALA A 1 253 ? 12.422 8.688 12.695 1 98.5 253 ALA A C 1
ATOM 1882 O O . ALA A 1 253 ? 11.375 9.312 12.523 1 98.5 253 ALA A O 1
ATOM 1883 N N . LEU A 1 254 ? 12.477 7.422 12.766 1 98.44 254 LEU A N 1
ATOM 1884 C CA . LEU A 1 254 ? 11.289 6.633 12.438 1 98.44 254 LEU A CA 1
ATOM 1885 C C . LEU A 1 254 ? 10.297 6.645 13.602 1 98.44 254 LEU A C 1
ATOM 1887 O O . LEU A 1 254 ? 9.086 6.625 13.383 1 98.44 254 LEU A O 1
ATOM 1891 N N . LEU A 1 255 ? 10.805 6.688 14.805 1 98.75 255 LEU A N 1
ATOM 1892 C CA . LEU A 1 255 ? 9.906 6.781 15.953 1 98.75 255 LEU A CA 1
ATOM 1893 C C . LEU A 1 255 ? 9.156 8.109 15.945 1 98.75 255 LEU A C 1
ATOM 1895 O O . LEU A 1 255 ? 7.961 8.148 16.234 1 98.75 255 LEU A O 1
ATOM 1899 N N . ILE A 1 256 ? 9.875 9.156 15.617 1 98.75 256 ILE A N 1
ATOM 1900 C CA . ILE A 1 256 ? 9.227 10.461 15.5 1 98.75 256 ILE A CA 1
ATOM 1901 C C . ILE A 1 256 ? 8.211 10.43 14.367 1 98.75 256 ILE A C 1
ATOM 1903 O O . ILE A 1 256 ? 7.086 10.914 14.516 1 98.75 256 ILE A O 1
ATOM 1907 N N . SER A 1 257 ? 8.602 9.828 13.242 1 98.75 257 SER A N 1
ATOM 1908 C CA . SER A 1 257 ? 7.719 9.672 12.094 1 98.75 257 SER A CA 1
ATOM 1909 C C . SER A 1 257 ? 6.438 8.938 12.477 1 98.75 257 SER A C 1
ATOM 1911 O O . SER A 1 257 ? 5.336 9.398 12.172 1 98.75 257 SER A O 1
ATOM 1913 N N . GLY A 1 258 ? 6.57 7.852 13.18 1 98.75 258 GLY A N 1
ATOM 1914 C CA . GLY A 1 258 ? 5.422 7.07 13.609 1 98.75 258 GLY A CA 1
ATOM 1915 C C . GLY A 1 258 ? 4.535 7.809 14.594 1 98.75 258 GLY A C 1
ATOM 1916 O O . GLY A 1 258 ? 3.309 7.695 14.539 1 98.75 258 GLY A O 1
ATOM 1917 N N . GLY A 1 259 ? 5.176 8.492 15.484 1 98.81 259 GLY A N 1
ATOM 1918 C CA . GLY A 1 259 ? 4.414 9.289 16.422 1 98.81 259 GLY A CA 1
ATOM 1919 C C . GLY A 1 259 ? 3.57 10.359 15.766 1 98.81 259 GLY A C 1
ATOM 1920 O O . GLY A 1 259 ? 2.406 10.547 16.125 1 98.81 259 GLY A O 1
ATOM 1921 N N . LEU A 1 260 ? 4.164 11.062 14.844 1 98.81 260 LEU A N 1
ATOM 1922 C CA . LEU A 1 260 ? 3.441 12.094 14.102 1 98.81 260 LEU A CA 1
ATOM 1923 C C . LEU A 1 260 ? 2.275 11.492 13.328 1 98.81 260 LEU A C 1
ATOM 1925 O O . LEU A 1 260 ? 1.175 12.047 13.32 1 98.81 260 LEU A O 1
ATOM 1929 N N . ALA A 1 261 ? 2.486 10.344 12.68 1 98.69 261 ALA A N 1
ATOM 1930 C CA . ALA A 1 261 ? 1.408 9.656 11.977 1 98.69 261 ALA A CA 1
ATOM 1931 C C . ALA A 1 261 ? 0.283 9.273 12.93 1 98.69 261 ALA A C 1
ATOM 1933 O O . ALA A 1 261 ? -0.895 9.477 12.625 1 98.69 261 ALA A O 1
ATOM 1934 N N . GLY A 1 262 ? 0.698 8.766 14.047 1 98.56 262 GLY A N 1
ATOM 1935 C CA . GLY A 1 262 ? -0.288 8.375 15.047 1 98.56 262 GLY A CA 1
ATOM 1936 C C . GLY A 1 262 ? -1.14 9.539 15.523 1 98.56 262 GLY A C 1
ATOM 1937 O O . GLY A 1 262 ? -2.334 9.375 15.781 1 98.56 262 GLY A O 1
ATOM 1938 N N . MET A 1 263 ? -0.597 10.688 15.578 1 98.31 263 MET A N 1
ATOM 1939 C CA . MET A 1 263 ? -1.29 11.859 16.094 1 98.31 263 MET A CA 1
ATOM 1940 C C . MET A 1 263 ? -2.41 12.289 15.156 1 98.31 263 MET A C 1
ATOM 1942 O O . MET A 1 263 ? -3.318 13.023 15.555 1 98.31 263 MET A O 1
ATOM 1946 N N . MET A 1 264 ? -2.328 11.883 13.914 1 97.88 264 MET A N 1
ATOM 1947 C CA . MET A 1 264 ? -3.42 12.18 12.992 1 97.88 264 MET A CA 1
ATOM 1948 C C . MET A 1 264 ? -4.746 11.656 13.531 1 97.88 264 MET A C 1
ATOM 1950 O O . MET A 1 264 ? -5.797 12.266 13.305 1 97.88 264 MET A O 1
ATOM 1954 N N . ALA A 1 265 ? -4.656 10.609 14.305 1 95.5 265 ALA A N 1
ATOM 1955 C CA . ALA A 1 265 ? -5.855 9.93 14.797 1 95.5 265 ALA A CA 1
ATOM 1956 C C . ALA A 1 265 ? -6.641 10.828 15.75 1 95.5 265 ALA A C 1
ATOM 1958 O O . ALA A 1 265 ? -7.852 10.664 15.898 1 95.5 265 ALA A O 1
ATOM 1959 N N . VAL A 1 266 ? -5.977 11.766 16.375 1 95.38 266 VAL A N 1
ATOM 1960 C CA . VAL A 1 266 ? -6.656 12.672 17.297 1 95.38 266 VAL A CA 1
ATOM 1961 C C . VAL A 1 266 ? -7.742 13.445 16.547 1 95.38 266 VAL A C 1
ATOM 1963 O O . VAL A 1 266 ? -8.836 13.664 17.078 1 95.38 266 VAL A O 1
ATOM 1966 N N . ASN A 1 267 ? -7.461 13.797 15.352 1 95.88 267 ASN A N 1
ATOM 1967 C CA . ASN A 1 267 ? -8.406 14.547 14.531 1 95.88 267 ASN A CA 1
ATOM 1968 C C . ASN A 1 267 ? -9.586 13.688 14.102 1 95.88 267 ASN A C 1
ATOM 1970 O O . ASN A 1 267 ? -10.742 14.102 14.227 1 95.88 267 ASN A O 1
ATOM 1974 N N . ASN A 1 268 ? -9.344 12.484 13.75 1 93.62 268 ASN A N 1
ATOM 1975 C CA . ASN A 1 268 ? -10.367 11.641 13.133 1 93.62 268 ASN A CA 1
ATOM 1976 C C . ASN A 1 268 ? -11.094 10.789 14.172 1 93.62 268 ASN A C 1
ATOM 1978 O O . ASN A 1 268 ? -12.156 10.227 13.891 1 93.62 268 ASN A O 1
ATOM 1982 N N . THR A 1 269 ? -10.594 10.695 15.344 1 93.31 269 THR A N 1
ATOM 1983 C CA . THR A 1 269 ? -11.203 9.852 16.359 1 93.31 269 THR A CA 1
ATOM 1984 C C . THR A 1 269 ? -11.852 10.695 17.453 1 93.31 269 THR A C 1
ATOM 1986 O O . THR A 1 269 ? -12.945 10.383 17.922 1 93.31 269 THR A O 1
ATOM 1989 N N . MET A 1 270 ? -11.211 11.773 17.781 1 92 270 MET A N 1
ATOM 1990 C CA . MET A 1 270 ? -11.711 12.602 18.875 1 92 270 MET A CA 1
ATOM 1991 C C . MET A 1 270 ? -12.438 13.828 18.328 1 92 270 MET A C 1
ATOM 1993 O O . MET A 1 270 ? -13.266 14.422 19.016 1 92 270 MET A O 1
ATOM 1997 N N . GLY A 1 271 ? -12.148 14.188 17.094 1 88.25 271 GLY A N 1
ATOM 1998 C CA . GLY A 1 271 ? -12.578 15.484 16.609 1 88.25 271 GLY A CA 1
ATOM 1999 C C . GLY A 1 271 ? -13.805 15.414 15.719 1 88.25 271 GLY A C 1
ATOM 2000 O O . GLY A 1 271 ? -14.328 16.438 15.289 1 88.25 271 GLY A O 1
ATOM 2001 N N . VAL A 1 272 ? -14.312 14.258 15.469 1 88.12 272 VAL A N 1
ATOM 2002 C CA . VAL A 1 272 ? -15.461 14.117 14.578 1 88.12 272 VAL A CA 1
ATOM 2003 C C . VAL A 1 272 ? -16.75 14.336 15.359 1 88.12 272 VAL A C 1
ATOM 2005 O O . VAL A 1 272 ? -16.734 14.469 16.578 1 88.12 272 VAL A O 1
ATOM 2008 N N . ASN A 1 273 ? -17.875 14.43 14.672 1 84.06 273 ASN A N 1
ATOM 2009 C CA . ASN A 1 273 ? -19.156 14.719 15.297 1 84.06 273 ASN A CA 1
ATOM 2010 C C . ASN A 1 273 ? -19.562 13.625 16.281 1 84.06 273 ASN A C 1
ATOM 2012 O O . ASN A 1 273 ? -20.109 13.914 17.344 1 84.06 273 ASN A O 1
ATOM 2016 N N . THR A 1 274 ? -19.281 12.391 15.898 1 88.38 274 THR A N 1
ATOM 2017 C CA . THR A 1 274 ? -19.469 11.258 16.797 1 88.38 274 THR A CA 1
ATOM 2018 C C . THR A 1 274 ? -18.125 10.594 17.109 1 88.38 274 THR A C 1
ATOM 2020 O O . THR A 1 274 ? -17.734 9.633 16.453 1 88.38 274 THR A O 1
ATOM 2023 N N . PRO A 1 275 ? -17.516 11.148 18.141 1 92.88 275 PRO A N 1
ATOM 2024 C CA . PRO A 1 275 ? -16.156 10.695 18.438 1 92.88 275 PRO A CA 1
ATOM 2025 C C . PRO A 1 275 ? -16.094 9.227 18.828 1 92.88 275 PRO A C 1
ATOM 2027 O O . PRO A 1 275 ? -16.734 8.82 19.812 1 92.88 275 PRO A O 1
ATOM 2030 N N . GLN A 1 276 ? -15.469 8.469 18.094 1 94.38 276 GLN A N 1
ATOM 2031 C CA . GLN A 1 276 ? -15.242 7.043 18.281 1 94.38 276 GLN A CA 1
ATOM 2032 C C . GLN A 1 276 ? -14.164 6.527 17.328 1 94.38 276 GLN A C 1
ATOM 2034 O O . GLN A 1 276 ? -13.82 7.195 16.359 1 94.38 276 GLN A O 1
ATOM 2039 N N . LEU A 1 277 ? -13.594 5.469 17.656 1 95.44 277 LEU A N 1
ATOM 2040 C CA . LEU A 1 277 ? -12.633 4.82 16.766 1 95.44 277 LEU A CA 1
ATOM 2041 C C . LEU A 1 277 ? -13.328 3.791 15.875 1 95.44 277 LEU A C 1
ATOM 2043 O O . LEU A 1 277 ? -14.008 2.893 16.375 1 95.44 277 LEU A O 1
ATOM 2047 N N . VAL A 1 278 ? -13.164 3.982 14.609 1 93.38 278 VAL A N 1
ATOM 2048 C CA . VAL A 1 278 ? -13.766 3.064 13.648 1 93.38 278 VAL A CA 1
ATOM 2049 C C . VAL A 1 278 ? -12.672 2.312 12.891 1 93.38 278 VAL A C 1
ATOM 2051 O O . VAL A 1 278 ? -11.508 2.697 12.938 1 93.38 278 VAL A O 1
ATOM 2054 N N . ASP A 1 279 ? -12.859 1.178 12.203 1 86.5 279 ASP A N 1
ATOM 2055 C CA . ASP A 1 279 ? -11.906 0.287 11.555 1 86.5 279 ASP A CA 1
ATOM 2056 C C . ASP A 1 279 ? -11.172 1.002 10.422 1 86.5 279 ASP A C 1
ATOM 2058 O O . ASP A 1 279 ? -10 0.717 10.156 1 86.5 279 ASP A O 1
ATOM 2062 N N . ASN A 1 280 ? -11.664 1.85 9.688 1 84.31 280 ASN A N 1
ATOM 2063 C CA . ASN A 1 280 ? -11 2.521 8.57 1 84.31 280 ASN A CA 1
ATOM 2064 C C . ASN A 1 280 ? -10.766 4 8.867 1 84.31 280 ASN A C 1
ATOM 2066 O O . ASN A 1 280 ? -10.906 4.848 7.984 1 84.31 280 ASN A O 1
ATOM 2070 N N . ALA A 1 281 ? -10.258 4.18 10.094 1 88.81 281 ALA A N 1
ATOM 2071 C CA . ALA A 1 281 ? -10.117 5.559 10.562 1 88.81 281 ALA A CA 1
ATOM 2072 C C . ALA A 1 281 ? -8.992 6.277 9.82 1 88.81 281 ALA A C 1
ATOM 2074 O O . ALA A 1 281 ? -8.961 7.512 9.773 1 88.81 281 ALA A O 1
ATOM 2075 N N . SER A 1 282 ? -8.016 5.613 9.266 1 91.44 282 SER A N 1
ATOM 2076 C CA . SER A 1 282 ? -6.93 6.258 8.539 1 91.44 282 SER A CA 1
ATOM 2077 C C . SER A 1 282 ? -7.406 6.805 7.195 1 91.44 282 SER A C 1
ATOM 2079 O O . SER A 1 282 ? -6.973 7.871 6.766 1 91.44 282 SER A O 1
ATOM 2081 N N . GLY A 1 283 ? -8.344 6.047 6.559 1 83.44 283 GLY A N 1
ATOM 2082 C CA . GLY A 1 283 ? -8.961 6.496 5.316 1 83.44 283 GLY A CA 1
ATOM 2083 C C . GLY A 1 283 ? -7.953 6.73 4.207 1 83.44 283 GLY A C 1
ATOM 2084 O O . GLY A 1 283 ? -8.148 7.602 3.357 1 83.44 283 GLY A O 1
ATOM 2085 N N . GLY A 1 284 ? -6.785 6.145 4.305 1 85 284 GLY A N 1
ATOM 2086 C CA . GLY A 1 284 ? -5.777 6.312 3.27 1 85 284 GLY A CA 1
ATOM 2087 C C . GLY A 1 284 ? -4.844 7.48 3.527 1 85 284 GLY A C 1
ATOM 2088 O O . GLY A 1 284 ? -3.928 7.734 2.744 1 85 284 GLY A O 1
ATOM 2089 N N . ALA A 1 285 ? -5.047 8.18 4.586 1 90.75 285 ALA A N 1
ATOM 2090 C CA . ALA A 1 285 ? -4.277 9.383 4.879 1 90.75 285 ALA A CA 1
ATOM 2091 C C . ALA A 1 285 ? -2.787 9.062 4.992 1 90.75 285 ALA A C 1
ATOM 2093 O O . ALA A 1 285 ? -1.941 9.891 4.637 1 90.75 285 ALA A O 1
ATOM 2094 N N . GLY A 1 286 ? -2.461 7.914 5.504 1 91.5 286 GLY A N 1
ATOM 2095 C CA . GLY A 1 286 ? -1.064 7.523 5.598 1 91.5 286 GLY A CA 1
ATOM 2096 C C . GLY A 1 286 ? -0.354 7.523 4.258 1 91.5 286 GLY A C 1
ATOM 2097 O O . GLY A 1 286 ? 0.801 7.941 4.164 1 91.5 286 GLY A O 1
ATOM 2098 N N . PHE A 1 287 ? -1.01 7.09 3.268 1 85.75 287 PHE A N 1
ATOM 2099 C CA . PHE A 1 287 ? -0.428 7.043 1.931 1 85.75 287 PHE A CA 1
ATOM 2100 C C . PHE A 1 287 ? -0.451 8.422 1.279 1 85.75 287 PHE A C 1
ATOM 2102 O O . PHE A 1 287 ? 0.495 8.797 0.586 1 85.75 287 PHE A O 1
ATOM 2109 N N . ILE A 1 288 ? -1.539 9.141 1.542 1 85.5 288 ILE A N 1
ATOM 2110 C CA . ILE A 1 288 ? -1.651 10.484 0.985 1 85.5 288 ILE A CA 1
ATOM 2111 C C . ILE A 1 288 ? -0.563 11.375 1.574 1 85.5 288 ILE A C 1
ATOM 2113 O O . ILE A 1 288 ? -0.043 12.266 0.892 1 85.5 288 ILE A O 1
ATOM 2117 N N . GLY A 1 289 ? -0.233 11.078 2.781 1 90.75 289 GLY A N 1
ATOM 2118 C CA . GLY A 1 289 ? 0.828 11.828 3.432 1 90.75 289 GLY A CA 1
ATOM 2119 C C . GLY A 1 289 ? 2.141 11.789 2.672 1 90.75 289 GLY A C 1
ATOM 2120 O O . GLY A 1 289 ? 2.916 12.742 2.713 1 90.75 289 GLY A O 1
ATOM 2121 N N . ILE A 1 290 ? 2.393 10.719 2.016 1 86.44 290 ILE A N 1
ATOM 2122 C CA . ILE A 1 290 ? 3.607 10.594 1.217 1 86.44 290 ILE A CA 1
ATOM 2123 C C . ILE A 1 290 ? 3.611 11.656 0.115 1 86.44 290 ILE A C 1
ATOM 2125 O O . ILE A 1 290 ? 4.602 12.367 -0.065 1 86.44 290 ILE A O 1
ATOM 2129 N N . ALA A 1 291 ? 2.477 11.781 -0.474 1 81.19 291 ALA A N 1
ATOM 2130 C CA . ALA A 1 291 ? 2.342 12.766 -1.549 1 81.19 291 ALA A CA 1
ATOM 2131 C C . ALA A 1 291 ? 2.465 14.188 -1.013 1 81.19 291 ALA A C 1
ATOM 2133 O O . ALA A 1 291 ? 3.104 15.039 -1.635 1 81.19 291 ALA A O 1
ATOM 2134 N N . VAL A 1 292 ? 1.858 14.375 0.039 1 88.81 292 VAL A N 1
ATOM 2135 C CA . VAL A 1 292 ? 1.854 15.695 0.651 1 88.81 292 VAL A CA 1
ATOM 2136 C C . VAL A 1 292 ? 3.279 16.094 1.029 1 88.81 292 VAL A C 1
ATOM 2138 O O . VAL A 1 292 ? 3.689 17.234 0.809 1 88.81 292 VAL A O 1
ATOM 2141 N N . ALA A 1 293 ? 4.02 15.188 1.597 1 92.31 293 ALA A N 1
ATOM 2142 C CA . ALA A 1 293 ? 5.395 15.461 2.002 1 92.31 293 ALA A CA 1
ATOM 2143 C C . ALA A 1 293 ? 6.273 15.766 0.79 1 92.31 293 ALA A C 1
ATOM 2145 O O . ALA A 1 293 ? 7.055 16.719 0.805 1 92.31 293 ALA A O 1
ATOM 2146 N N . LEU A 1 294 ? 6.125 14.977 -0.218 1 82.5 294 LEU A N 1
ATOM 2147 C CA . LEU A 1 294 ? 6.957 15.148 -1.405 1 82.5 294 LEU A CA 1
ATOM 2148 C C . LEU A 1 294 ? 6.602 16.438 -2.137 1 82.5 294 LEU A C 1
ATOM 2150 O O . LEU A 1 294 ? 7.488 17.172 -2.578 1 82.5 294 LEU A O 1
ATOM 2154 N N . MET A 1 295 ? 5.305 16.656 -2.189 1 80.56 295 MET A N 1
ATOM 2155 C CA . MET A 1 295 ? 4.867 17.891 -2.828 1 80.56 295 MET A CA 1
ATOM 2156 C C . MET A 1 295 ? 5.328 19.109 -2.029 1 80.56 295 MET A C 1
ATOM 2158 O O . MET A 1 295 ? 5.652 20.156 -2.605 1 80.56 295 MET A O 1
ATOM 2162 N N . GLY A 1 296 ? 5.273 18.953 -0.793 1 87.25 296 GLY A N 1
ATOM 2163 C CA . GLY A 1 296 ? 5.699 20.047 0.076 1 87.25 296 GLY A CA 1
ATOM 2164 C C . GLY A 1 296 ? 7.207 20.125 0.231 1 87.25 296 GLY A C 1
ATOM 2165 O O . GLY A 1 296 ? 7.715 20.922 1.019 1 87.25 296 GLY A O 1
ATOM 2166 N N . ARG A 1 297 ? 7.91 19.266 -0.462 1 87.12 297 ARG A N 1
ATOM 2167 C CA . ARG A 1 297 ? 9.367 19.234 -0.46 1 87.12 297 ARG A CA 1
ATOM 2168 C C . ARG A 1 297 ? 9.906 19 0.945 1 87.12 297 ARG A C 1
ATOM 2170 O O . ARG A 1 297 ? 10.922 19.578 1.332 1 87.12 297 ARG A O 1
ATOM 2177 N N . ASN A 1 298 ? 9.156 18.344 1.69 1 92.81 298 ASN A N 1
ATOM 2178 C CA . ASN A 1 298 ? 9.547 17.906 3.025 1 92.81 298 ASN A CA 1
ATOM 2179 C C . ASN A 1 298 ? 9.82 19.078 3.951 1 92.81 298 ASN A C 1
ATOM 2181 O O . ASN A 1 298 ? 10.656 19 4.848 1 92.81 298 ASN A O 1
ATOM 2185 N N . HIS A 1 299 ? 9.219 20.234 3.627 1 95.69 299 HIS A N 1
ATOM 2186 C CA . HIS A 1 299 ? 9.242 21.406 4.496 1 95.69 299 HIS A CA 1
ATOM 2187 C C . HIS A 1 299 ? 7.859 21.672 5.078 1 95.69 299 HIS A C 1
ATOM 2189 O O . HIS A 1 299 ? 6.848 21.562 4.383 1 95.69 299 HIS A O 1
ATOM 2195 N N . PRO A 1 300 ? 7.875 21.984 6.332 1 98 300 PRO A N 1
ATOM 2196 C CA . PRO A 1 300 ? 6.578 22.141 6.992 1 98 300 PRO A CA 1
ATOM 2197 C C . PRO A 1 300 ? 5.672 23.141 6.285 1 98 300 PRO A C 1
ATOM 2199 O O . PRO A 1 300 ? 4.469 22.906 6.152 1 98 300 PRO A O 1
ATOM 2202 N N . ILE A 1 301 ? 6.188 24.219 5.82 1 96.38 301 ILE A N 1
ATOM 2203 C CA . ILE A 1 301 ? 5.387 25.234 5.133 1 96.38 301 ILE A CA 1
ATOM 2204 C C . ILE A 1 301 ? 4.797 24.641 3.855 1 96.38 301 ILE A C 1
ATOM 2206 O O . ILE A 1 301 ? 3.611 24.812 3.568 1 96.38 301 ILE A O 1
ATOM 2210 N N . GLY A 1 302 ? 5.656 24 3.096 1 93.44 302 GLY A N 1
ATOM 2211 C CA . GLY A 1 302 ? 5.176 23.328 1.896 1 93.44 302 GLY A CA 1
ATOM 2212 C C . GLY A 1 302 ? 4.141 22.25 2.186 1 93.44 302 GLY A C 1
ATOM 2213 O O . GLY A 1 302 ? 3.191 22.078 1.42 1 93.44 302 GLY A O 1
ATOM 2214 N N . ILE A 1 303 ? 4.32 21.594 3.254 1 96.19 303 ILE A N 1
ATOM 2215 C CA . ILE A 1 303 ? 3.424 20.516 3.639 1 96.19 303 ILE A CA 1
ATOM 2216 C C . ILE A 1 303 ? 2.047 21.078 3.977 1 96.19 303 ILE A C 1
ATOM 2218 O O . ILE A 1 303 ? 1.023 20.5 3.596 1 96.19 303 ILE A O 1
ATOM 2222 N N . VAL A 1 304 ? 2.053 22.203 4.668 1 97.88 304 VAL A N 1
ATOM 2223 C CA . VAL A 1 304 ? 0.779 22.828 5.008 1 97.88 304 VAL A CA 1
ATOM 2224 C C . VAL A 1 304 ? 0.043 23.219 3.729 1 97.88 304 VAL A C 1
ATOM 2226 O O . VAL A 1 304 ? -1.156 22.969 3.592 1 97.88 304 VAL A O 1
ATOM 2229 N N . ILE A 1 305 ? 0.737 23.766 2.77 1 93.25 305 ILE A N 1
ATOM 2230 C CA . ILE A 1 305 ? 0.14 24.203 1.511 1 93.25 305 ILE A CA 1
ATOM 2231 C C . ILE A 1 305 ? -0.359 22.984 0.733 1 93.25 305 ILE A C 1
ATOM 2233 O O . ILE A 1 305 ? -1.487 22.969 0.235 1 93.25 305 ILE A O 1
ATOM 2237 N N . ALA A 1 306 ? 0.466 21.984 0.668 1 91.38 306 ALA A N 1
ATOM 2238 C CA . ALA A 1 306 ? 0.079 20.75 -0.025 1 91.38 306 ALA A CA 1
ATOM 2239 C C . ALA A 1 306 ? -1.124 20.094 0.647 1 91.38 306 ALA A C 1
ATOM 2241 O O . ALA A 1 306 ? -2.02 19.594 -0.029 1 91.38 306 ALA A O 1
ATOM 2242 N N . ALA A 1 307 ? -1.105 20.094 1.934 1 96.12 307 ALA A N 1
ATOM 2243 C CA . ALA A 1 307 ? -2.203 19.5 2.691 1 96.12 307 ALA A CA 1
ATOM 2244 C C . ALA A 1 307 ? -3.514 20.234 2.426 1 96.12 307 ALA A C 1
ATOM 2246 O O . ALA A 1 307 ? -4.574 19.609 2.334 1 96.12 307 ALA A O 1
ATOM 2247 N N . LEU A 1 308 ? -3.42 21.531 2.354 1 95 308 LEU A N 1
ATOM 2248 C CA . LEU A 1 308 ? -4.605 22.328 2.041 1 95 308 LEU A CA 1
ATOM 2249 C C . LEU A 1 308 ? -5.141 21.969 0.657 1 95 308 LEU A C 1
ATOM 2251 O O . LEU A 1 308 ? -6.355 21.859 0.469 1 95 308 LEU A O 1
ATOM 2255 N N . LEU A 1 309 ? -4.27 21.828 -0.242 1 89.31 309 LEU A N 1
ATOM 2256 C CA . LEU A 1 309 ? -4.672 21.453 -1.593 1 89.31 309 LEU A CA 1
ATOM 2257 C C . LEU A 1 309 ? -5.352 20.078 -1.597 1 89.31 309 LEU A C 1
ATOM 2259 O O . LEU A 1 309 ? -6.422 19.922 -2.193 1 89.31 309 LEU A O 1
ATOM 2263 N N . PHE A 1 310 ? -4.797 19.203 -0.928 1 90.19 310 PHE A N 1
ATOM 2264 C CA . PHE A 1 310 ? -5.344 17.844 -0.915 1 90.19 310 PHE A CA 1
ATOM 2265 C C . PHE A 1 310 ? -6.652 17.797 -0.132 1 90.19 310 PHE A C 1
ATOM 2267 O O . PHE A 1 310 ? -7.555 17.031 -0.469 1 90.19 310 PHE A O 1
ATOM 2274 N N . GLY A 1 311 ? -6.656 18.562 0.942 1 93.25 311 GLY A N 1
ATOM 2275 C CA . GLY A 1 311 ? -7.93 18.688 1.63 1 93.25 311 GLY A CA 1
ATOM 2276 C C . GLY A 1 311 ? -9.031 19.234 0.744 1 93.25 311 GLY A C 1
ATOM 2277 O O . GLY A 1 311 ? -10.164 18.75 0.776 1 93.25 311 GLY A O 1
ATOM 2278 N N . ALA A 1 312 ? -8.688 20.188 -0.013 1 92.56 312 ALA A N 1
ATOM 2279 C CA . ALA A 1 312 ? -9.648 20.781 -0.944 1 92.56 312 ALA A CA 1
ATOM 2280 C C . ALA A 1 312 ? -10.07 19.781 -2.016 1 92.56 312 ALA A C 1
ATOM 2282 O O . ALA A 1 312 ? -11.242 19.703 -2.383 1 92.56 312 ALA A O 1
ATOM 2283 N N . LEU A 1 313 ? -9.172 19.078 -2.477 1 87.81 313 LEU A N 1
ATOM 2284 C CA . LEU A 1 313 ? -9.469 18.094 -3.498 1 87.81 313 LEU A CA 1
ATOM 2285 C C . LEU A 1 313 ? -10.359 16.984 -2.938 1 87.81 313 LEU A C 1
ATOM 2287 O O . LEU A 1 313 ? -11.273 16.516 -3.619 1 87.81 313 LEU A O 1
ATOM 2291 N N . PHE A 1 314 ? -10.062 16.625 -1.785 1 89.06 314 PHE A N 1
ATOM 2292 C CA . PHE A 1 314 ? -10.844 15.57 -1.151 1 89.06 314 PHE A CA 1
ATOM 2293 C C . PHE A 1 314 ? -12.281 16.031 -0.93 1 89.06 314 PHE A C 1
ATOM 2295 O O . PHE A 1 314 ? -13.227 15.336 -1.318 1 89.06 314 PHE A O 1
ATOM 2302 N N . GLN A 1 315 ? -12.438 17.141 -0.274 1 92.25 315 GLN A N 1
ATOM 2303 C CA . GLN A 1 315 ? -13.766 17.656 0.021 1 92.25 315 GLN A CA 1
ATOM 2304 C C . GLN A 1 315 ? -14.5 18.047 -1.259 1 92.25 315 GLN A C 1
ATOM 2306 O O . GLN A 1 315 ? -15.695 17.766 -1.403 1 92.25 315 GLN A O 1
ATOM 2311 N N . GLY A 1 316 ? -13.844 18.75 -2.1 1 90.75 316 GLY A N 1
ATOM 2312 C CA . GLY A 1 316 ? -14.445 19.094 -3.377 1 90.75 316 GLY A CA 1
ATOM 2313 C C . GLY A 1 316 ? -14.867 17.875 -4.18 1 90.75 316 GLY A C 1
ATOM 2314 O O . GLY A 1 316 ? -15.922 17.891 -4.824 1 90.75 316 GLY A O 1
ATOM 2315 N N . GLY A 1 317 ? -14.016 16.906 -4.203 1 87.88 317 GLY A N 1
ATOM 2316 C CA . GLY A 1 317 ? -14.359 15.664 -4.883 1 87.88 317 GLY A CA 1
ATOM 2317 C C . GLY A 1 317 ? -15.57 14.977 -4.293 1 87.88 317 GLY A C 1
ATOM 2318 O O . GLY A 1 317 ? -16.391 14.422 -5.023 1 87.88 317 GLY A O 1
ATOM 2319 N N . ALA A 1 318 ? -15.609 14.938 -3.01 1 87.38 318 ALA A N 1
ATOM 2320 C CA . ALA A 1 318 ? -16.766 14.344 -2.336 1 87.38 318 ALA A CA 1
ATOM 2321 C C . ALA A 1 318 ? -18.047 15.07 -2.725 1 87.38 318 ALA A C 1
ATOM 2323 O O . ALA A 1 318 ? -19.078 14.43 -2.961 1 87.38 318 ALA A O 1
ATOM 2324 N N . GLU A 1 319 ? -17.953 16.344 -2.811 1 90.12 319 GLU A N 1
ATOM 2325 C CA . GLU A 1 319 ? -19.125 17.141 -3.184 1 90.12 319 GLU A CA 1
ATOM 2326 C C . GLU A 1 319 ? -19.5 16.906 -4.645 1 90.12 319 GLU A C 1
ATOM 2328 O O . GLU A 1 319 ? -20.688 16.844 -4.98 1 90.12 319 GLU A O 1
ATOM 2333 N N . LEU A 1 320 ? -18.5 16.828 -5.402 1 88.19 320 LEU A N 1
ATOM 2334 C CA . LEU A 1 320 ? -18.734 16.547 -6.812 1 88.19 320 LEU A CA 1
ATOM 2335 C C . LEU A 1 320 ? -19.438 15.211 -6.992 1 88.19 320 LEU A C 1
ATOM 2337 O O . LEU A 1 320 ? -20.391 15.102 -7.777 1 88.19 320 LEU A O 1
ATOM 2341 N N . SER A 1 321 ? -18.938 14.234 -6.297 1 86.69 321 SER A N 1
ATOM 2342 C CA . SER A 1 321 ? -19.531 12.906 -6.383 1 86.69 321 SER A CA 1
ATOM 2343 C C . SER A 1 321 ? -20.969 12.906 -5.895 1 86.69 321 SER A C 1
ATOM 2345 O O . SER A 1 321 ? -21.828 12.234 -6.465 1 86.69 321 SER A O 1
ATOM 2347 N N . ALA A 1 322 ? -21.234 13.68 -4.887 1 85.94 322 ALA A N 1
ATOM 2348 C CA . ALA A 1 322 ? -22.578 13.766 -4.332 1 85.94 322 ALA A CA 1
ATOM 2349 C C . ALA A 1 322 ? -23.531 14.469 -5.301 1 85.94 322 ALA A C 1
ATOM 2351 O O . ALA A 1 322 ? -24.719 14.141 -5.367 1 85.94 322 ALA A O 1
ATOM 2352 N N . ALA A 1 323 ? -22.969 15.344 -6.031 1 87.06 323 ALA A N 1
ATOM 2353 C CA . ALA A 1 323 ? -23.797 16.188 -6.895 1 87.06 323 ALA A CA 1
ATOM 2354 C C . ALA A 1 323 ? -23.953 15.547 -8.273 1 87.06 323 ALA A C 1
ATOM 2356 O O . ALA A 1 323 ? -24.828 15.953 -9.047 1 87.06 323 ALA A O 1
ATOM 2357 N N . THR A 1 324 ? -23.062 14.672 -8.508 1 84.38 324 THR A N 1
ATOM 2358 C CA . THR A 1 324 ? -23.078 14.062 -9.836 1 84.38 324 THR A CA 1
ATOM 2359 C C . THR A 1 324 ? -23.094 12.539 -9.734 1 84.38 324 THR A C 1
ATOM 2361 O O . THR A 1 324 ? -23.125 11.984 -8.633 1 84.38 324 THR A O 1
ATOM 2364 N N . SER A 1 325 ? -23.078 11.852 -10.828 1 79.19 325 SER A N 1
ATOM 2365 C CA . SER A 1 325 ? -23.062 10.391 -10.875 1 79.19 325 SER A CA 1
ATOM 2366 C C . SER A 1 325 ? -21.625 9.859 -10.93 1 79.19 325 SER A C 1
ATOM 2368 O O . SER A 1 325 ? -21.422 8.656 -11.102 1 79.19 325 SER A O 1
ATOM 2370 N N . ILE A 1 326 ? -20.734 10.828 -10.695 1 78.19 326 ILE A N 1
ATOM 2371 C CA . ILE A 1 326 ? -19.344 10.422 -10.75 1 78.19 326 ILE A CA 1
ATOM 2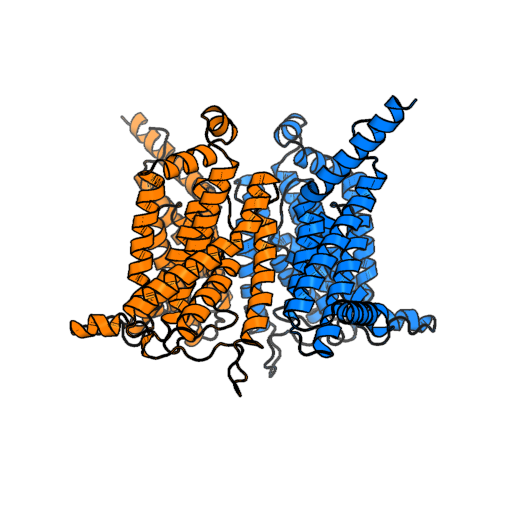372 C C . ILE A 1 326 ? -18.938 9.789 -9.422 1 78.19 326 ILE A C 1
ATOM 2374 O O . ILE A 1 326 ? -19.031 10.422 -8.367 1 78.19 326 ILE A O 1
ATOM 2378 N N . PRO A 1 327 ? -18.422 8.547 -9.508 1 81.12 327 PRO A N 1
ATOM 2379 C CA . PRO A 1 327 ? -17.969 7.918 -8.258 1 81.12 327 PRO A CA 1
ATOM 2380 C C . PRO A 1 327 ? -16.812 8.664 -7.605 1 81.12 327 PRO A C 1
ATOM 2382 O O . PRO A 1 327 ? -15.969 9.234 -8.305 1 81.12 327 PRO A O 1
ATOM 2385 N N . VAL A 1 328 ? -16.766 8.656 -6.324 1 79.81 328 VAL A N 1
ATOM 2386 C CA . VAL A 1 328 ? -15.75 9.344 -5.535 1 79.81 328 VAL A CA 1
ATOM 2387 C C . VAL A 1 328 ? -14.367 8.812 -5.898 1 79.81 328 VAL A C 1
ATOM 2389 O O . VAL A 1 328 ? -13.367 9.531 -5.797 1 79.81 328 VAL A O 1
ATOM 2392 N N . GLN A 1 329 ? -14.32 7.648 -6.426 1 79.25 329 GLN A N 1
ATOM 2393 C CA . GLN A 1 329 ? -13.039 7.035 -6.77 1 79.25 329 GLN A CA 1
ATOM 2394 C C . GLN A 1 329 ? -12.352 7.789 -7.902 1 79.25 329 GLN A C 1
ATOM 2396 O O . GLN A 1 329 ? -11.125 7.793 -8 1 79.25 329 GLN A O 1
ATOM 2401 N N . ILE A 1 330 ? -13.141 8.438 -8.758 1 79.69 330 ILE A N 1
ATOM 2402 C CA . ILE A 1 330 ? -12.547 9.242 -9.812 1 79.69 330 ILE A CA 1
ATOM 2403 C C . ILE A 1 330 ? -11.789 10.422 -9.195 1 79.69 330 ILE A C 1
ATOM 2405 O O . ILE A 1 330 ? -10.773 10.859 -9.734 1 79.69 330 ILE A O 1
ATOM 2409 N N . VAL A 1 331 ? -12.281 10.852 -8.102 1 76.38 331 VAL A N 1
ATOM 2410 C CA . VAL A 1 331 ? -11.609 11.93 -7.391 1 76.38 331 VAL A CA 1
ATOM 2411 C C . VAL A 1 331 ? -10.258 11.445 -6.871 1 76.38 331 VAL A C 1
ATOM 2413 O O . VAL A 1 331 ? -9.266 12.18 -6.906 1 76.38 331 VAL A O 1
ATOM 2416 N N . VAL A 1 332 ? -10.227 10.227 -6.457 1 77.94 332 VAL A N 1
ATOM 2417 C CA . VAL A 1 332 ? -8.977 9.633 -6 1 77.94 332 VAL A CA 1
ATOM 2418 C C . VAL A 1 332 ? -7.984 9.562 -7.16 1 77.94 332 VAL A C 1
ATOM 2420 O O . VAL A 1 332 ? -6.781 9.773 -6.969 1 77.94 332 VAL A O 1
ATOM 2423 N N . VAL A 1 333 ? -8.508 9.297 -8.312 1 82.5 333 VAL A N 1
ATOM 2424 C CA . VAL A 1 333 ? -7.66 9.266 -9.508 1 82.5 333 VAL A CA 1
ATOM 2425 C C . VAL A 1 333 ? -7.047 10.648 -9.742 1 82.5 333 VAL A C 1
ATOM 2427 O O . VAL A 1 333 ? -5.848 10.766 -10.008 1 82.5 333 VAL A O 1
ATOM 2430 N N . ILE A 1 334 ? -7.875 11.617 -9.578 1 80.25 334 ILE A N 1
ATOM 2431 C CA . ILE A 1 334 ? -7.41 12.984 -9.773 1 80.25 334 ILE A CA 1
ATOM 2432 C C . ILE A 1 334 ? -6.34 13.32 -8.742 1 80.25 334 ILE A C 1
ATOM 2434 O O . ILE A 1 334 ? -5.305 13.898 -9.078 1 80.25 334 ILE A O 1
ATOM 2438 N N . GLN A 1 335 ? -6.602 12.93 -7.516 1 77.56 335 GLN A N 1
ATOM 2439 C CA . GLN A 1 335 ? -5.629 13.141 -6.449 1 77.56 335 GLN A CA 1
ATOM 2440 C C . GLN A 1 335 ? -4.312 12.43 -6.75 1 77.56 335 GLN A C 1
ATOM 2442 O O . GLN A 1 335 ? -3.236 13.008 -6.578 1 77.56 335 GLN A O 1
ATOM 2447 N N . ALA A 1 336 ? -4.461 11.242 -7.23 1 78.94 336 ALA A N 1
ATOM 2448 C CA . ALA A 1 336 ? -3.268 10.477 -7.57 1 78.94 336 ALA A CA 1
ATOM 2449 C C . ALA A 1 336 ? -2.492 11.141 -8.703 1 78.94 336 ALA A C 1
ATOM 2451 O O . ALA A 1 336 ? -1.259 11.148 -8.703 1 78.94 336 ALA A O 1
ATOM 2452 N N . LEU A 1 337 ? -3.201 11.68 -9.664 1 82.44 337 LEU A N 1
ATOM 2453 C CA . LEU A 1 337 ? -2.562 12.375 -10.781 1 82.44 337 LEU A CA 1
ATOM 2454 C C . LEU A 1 337 ? -1.825 13.617 -10.297 1 82.44 337 LEU A C 1
ATOM 2456 O O . LEU A 1 337 ? -0.704 13.883 -10.734 1 82.44 337 LEU A O 1
ATOM 2460 N N . VAL A 1 338 ? -2.494 14.312 -9.453 1 75.62 338 VAL A N 1
ATOM 2461 C CA . VAL A 1 338 ? -1.873 15.508 -8.906 1 75.62 338 VAL A CA 1
ATOM 2462 C C . VAL A 1 338 ? -0.597 15.141 -8.156 1 75.62 338 VAL A C 1
ATOM 2464 O O . VAL A 1 338 ? 0.44 15.781 -8.328 1 75.62 338 VAL A O 1
ATOM 2467 N N . ILE A 1 339 ? -0.702 14.07 -7.418 1 72.62 339 ILE A N 1
ATOM 2468 C CA . ILE A 1 339 ? 0.444 13.594 -6.652 1 72.62 339 ILE A CA 1
ATOM 2469 C C . ILE A 1 339 ? 1.564 13.18 -7.605 1 72.62 339 ILE A C 1
ATOM 2471 O O . ILE A 1 339 ? 2.727 13.531 -7.395 1 72.62 339 ILE A O 1
ATOM 2475 N N . MET A 1 340 ? 1.222 12.453 -8.547 1 74.94 340 MET A N 1
ATOM 2476 C CA . MET A 1 340 ? 2.189 11.938 -9.516 1 74.94 340 MET A CA 1
ATOM 2477 C C . MET A 1 340 ? 2.936 13.078 -10.195 1 74.94 340 MET A C 1
ATOM 2479 O O . MET A 1 340 ? 4.164 13.047 -10.297 1 74.94 340 MET A O 1
ATOM 2483 N N . PHE A 1 341 ? 2.268 14.188 -10.562 1 75.5 341 PHE A N 1
ATOM 2484 C CA . PHE A 1 341 ? 2.873 15.25 -11.367 1 75.5 341 PHE A CA 1
ATOM 2485 C C . PHE A 1 341 ? 3.59 16.25 -10.477 1 75.5 341 PHE A C 1
ATOM 2487 O O . PHE A 1 341 ? 4.543 16.906 -10.906 1 75.5 341 PHE A O 1
ATOM 2494 N N . THR A 1 342 ? 3.076 16.406 -9.289 1 68.75 342 THR A N 1
ATOM 2495 C CA . THR A 1 342 ? 3.705 17.391 -8.422 1 68.75 342 THR A CA 1
ATOM 2496 C C . THR A 1 342 ? 4.863 16.781 -7.648 1 68.75 342 THR A C 1
ATOM 2498 O O . THR A 1 342 ? 5.824 17.469 -7.301 1 68.75 342 THR A O 1
ATOM 2501 N N . GLY A 1 343 ? 4.637 15.57 -7.273 1 62.28 343 GLY A N 1
ATOM 2502 C CA . GLY A 1 343 ? 5.625 14.953 -6.398 1 62.28 343 GLY A CA 1
ATOM 2503 C C . GLY A 1 343 ? 6.621 14.086 -7.141 1 62.28 343 GLY A C 1
ATOM 2504 O O . GLY A 1 343 ? 7.832 14.227 -6.965 1 62.28 343 GLY A O 1
ATOM 2505 N N . ALA A 1 344 ? 6.113 13.172 -7.949 1 61.38 344 ALA A N 1
ATOM 2506 C CA . ALA A 1 344 ? 6.945 12.117 -8.516 1 61.38 344 ALA A CA 1
ATOM 2507 C C . ALA A 1 344 ? 7.668 12.602 -9.773 1 61.38 344 ALA A C 1
ATOM 2509 O O . ALA A 1 344 ? 8.789 12.164 -10.055 1 61.38 344 ALA A O 1
ATOM 2510 N N . LEU A 1 345 ? 6.957 13.484 -10.422 1 64.88 345 LEU A N 1
ATOM 2511 C CA . LEU A 1 345 ? 7.52 13.875 -11.711 1 64.88 345 LEU A CA 1
ATOM 2512 C C . LEU A 1 345 ? 8.188 15.242 -11.617 1 64.88 345 LEU A C 1
ATOM 2514 O O . LEU A 1 345 ? 8.07 16.062 -12.539 1 64.88 345 LEU A O 1
ATOM 2518 N N . ASP A 1 346 ? 8.656 15.477 -10.422 1 64.44 346 ASP A N 1
ATOM 2519 C CA . ASP A 1 346 ? 9.289 16.781 -10.234 1 64.44 346 ASP A CA 1
ATOM 2520 C C . ASP A 1 346 ? 10.391 17 -11.266 1 64.44 346 ASP A C 1
ATOM 2522 O O . ASP A 1 346 ? 10.438 18.047 -11.906 1 64.44 346 ASP A O 1
ATOM 2526 N N . GLU A 1 347 ? 11.125 15.984 -11.453 1 62.53 347 GLU A N 1
ATOM 2527 C CA . GLU A 1 347 ? 12.25 16.125 -12.367 1 62.53 347 GLU A CA 1
ATOM 2528 C C . GLU A 1 347 ? 11.773 16.281 -13.812 1 62.53 347 GLU A C 1
ATOM 2530 O O . GLU A 1 347 ? 12.406 16.984 -14.602 1 62.53 347 GLU A O 1
ATOM 2535 N N . MET A 1 348 ? 10.656 15.695 -14.07 1 68.25 348 MET A N 1
ATOM 2536 C CA . MET A 1 348 ? 10.141 15.773 -15.438 1 68.25 348 MET A CA 1
ATOM 2537 C C . MET A 1 348 ? 9.672 17.188 -15.766 1 68.25 348 MET A C 1
ATOM 2539 O O . MET A 1 348 ? 9.773 17.625 -16.906 1 68.25 348 MET A O 1
ATOM 2543 N N . VAL A 1 349 ? 9.234 17.781 -14.766 1 70.81 349 VAL A N 1
ATOM 2544 C CA . VAL A 1 349 ? 8.711 19.125 -14.984 1 70.81 349 VAL A CA 1
ATOM 2545 C C . VAL A 1 349 ? 9.844 20.141 -14.844 1 70.81 349 VAL A C 1
ATOM 2547 O O . VAL A 1 349 ? 9.906 21.125 -15.594 1 70.81 349 VAL A O 1
ATOM 2550 N N . ARG A 1 350 ? 10.734 19.781 -14.031 1 71.81 350 ARG A N 1
ATOM 2551 C CA . ARG A 1 350 ? 11.828 20.703 -13.734 1 71.81 350 ARG A CA 1
ATOM 2552 C C . ARG A 1 350 ? 12.797 20.797 -14.906 1 71.81 350 ARG A C 1
ATOM 2554 O O . ARG A 1 350 ? 13.258 21.891 -15.25 1 71.81 350 ARG A O 1
ATOM 2561 N N . SER A 1 351 ? 13.055 19.688 -15.523 1 73.62 351 SER A N 1
ATOM 2562 C CA . SER A 1 351 ? 14.086 19.641 -16.562 1 73.62 351 SER A CA 1
ATOM 2563 C C . SER A 1 351 ? 13.742 20.562 -17.734 1 73.62 351 SER A C 1
ATOM 2565 O O . SER A 1 351 ? 14.539 21.406 -18.109 1 73.62 351 SER A O 1
ATOM 2567 N N . PRO A 1 352 ? 12.539 20.391 -18.219 1 73.81 352 PRO A N 1
ATOM 2568 C CA . PRO A 1 352 ? 12.234 21.297 -19.328 1 73.81 352 PRO A CA 1
ATOM 2569 C C . PRO A 1 352 ? 12.195 22.766 -18.906 1 73.81 352 PRO A C 1
ATOM 2571 O O . PRO A 1 352 ? 12.562 23.641 -19.688 1 73.81 352 PRO A O 1
ATOM 2574 N N . ILE A 1 353 ? 11.781 23.047 -17.734 1 74.38 353 ILE A N 1
ATOM 2575 C CA . ILE A 1 353 ? 11.688 24.422 -17.25 1 74.38 353 ILE A CA 1
ATOM 2576 C C . ILE A 1 353 ? 13.094 24.984 -17.062 1 74.38 353 ILE A C 1
ATOM 2578 O O . ILE A 1 353 ? 13.344 26.141 -17.422 1 74.38 353 ILE A O 1
ATOM 2582 N N . GLU A 1 354 ? 13.898 24.141 -16.562 1 73.81 354 GLU A N 1
ATOM 2583 C CA . GLU A 1 354 ? 15.289 24.562 -16.406 1 73.81 354 GLU A CA 1
ATOM 2584 C C . GLU A 1 354 ? 15.938 24.859 -17.75 1 73.81 354 GLU A C 1
ATOM 2586 O O . GLU A 1 354 ? 16.672 25.844 -17.891 1 73.81 354 GLU A O 1
ATOM 2591 N N . LYS A 1 355 ? 15.641 24 -18.734 1 74.81 355 LYS A N 1
ATOM 2592 C CA . LYS A 1 355 ? 16.203 24.219 -20.062 1 74.81 355 LYS A CA 1
ATOM 2593 C C . LYS A 1 355 ? 15.68 25.516 -20.672 1 74.81 355 LYS A C 1
ATOM 2595 O O . LYS A 1 355 ? 16.406 26.203 -21.375 1 74.81 355 LYS A O 1
ATOM 2600 N N . LEU A 1 356 ? 14.43 25.734 -20.406 1 75.12 356 LEU A N 1
ATOM 2601 C CA . LEU A 1 356 ? 13.836 26.969 -20.906 1 75.12 356 LEU A CA 1
ATOM 2602 C C . LEU A 1 356 ? 14.5 28.188 -20.281 1 75.12 356 LEU A C 1
ATOM 2604 O O . LEU A 1 356 ? 14.758 29.188 -20.969 1 75.12 356 LEU A O 1
ATOM 2608 N N . PHE A 1 357 ? 14.812 28.109 -19 1 74.25 357 PHE A N 1
ATOM 2609 C CA . PHE A 1 357 ? 15.453 29.219 -18.312 1 74.25 357 PHE A CA 1
ATOM 2610 C C . PHE A 1 357 ? 16.891 29.391 -18.797 1 74.25 357 PHE A C 1
ATOM 2612 O O . PHE A 1 357 ? 17.391 30.516 -18.906 1 74.25 357 PHE A O 1
ATOM 2619 N N . ILE A 1 358 ? 17.531 28.281 -19.016 1 71.19 358 ILE A N 1
ATOM 2620 C CA . ILE A 1 358 ? 18.906 28.344 -19.5 1 71.19 358 ILE A CA 1
ATOM 2621 C C . ILE A 1 358 ? 18.922 28.938 -20.906 1 71.19 358 ILE A C 1
ATOM 2623 O O . ILE A 1 358 ? 19.781 29.766 -21.219 1 71.19 358 ILE A O 1
ATOM 2627 N N . ARG A 1 359 ? 18.016 28.516 -21.703 1 69.62 359 ARG A N 1
ATOM 2628 C CA . ARG A 1 359 ? 17.953 29.016 -23.078 1 69.62 359 ARG A CA 1
ATOM 2629 C C . ARG A 1 359 ? 17.656 30.516 -23.109 1 69.62 359 ARG A C 1
ATOM 2631 O O . ARG A 1 359 ? 18.234 31.25 -23.906 1 69.62 359 ARG A O 1
ATOM 2638 N N . PHE A 1 360 ? 16.703 30.859 -22.219 1 68.44 360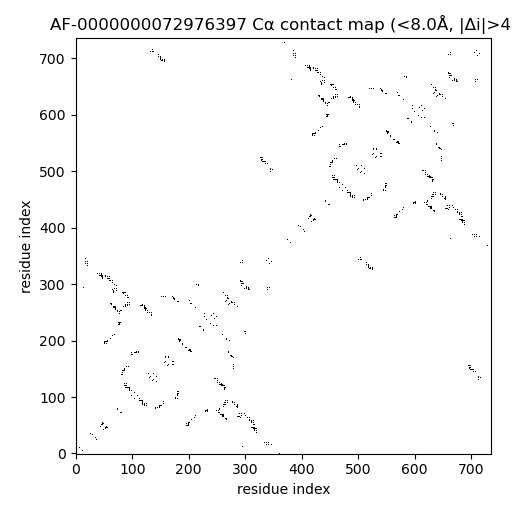 PHE A N 1
ATOM 2639 C CA . PHE A 1 360 ? 16.344 32.281 -22.188 1 68.44 360 PHE A CA 1
ATOM 2640 C C . PHE A 1 360 ? 17.438 33.094 -21.516 1 68.44 360 PHE A C 1
ATOM 2642 O O . PHE A 1 360 ? 17.609 34.281 -21.812 1 68.44 360 PHE A O 1
ATOM 2649 N N . GLY A 1 361 ? 18.062 32.5 -20.453 1 60.97 361 GLY A N 1
ATOM 2650 C CA . GLY A 1 361 ? 19.172 33.219 -19.844 1 60.97 361 GLY A CA 1
ATOM 2651 C C . GLY A 1 361 ? 20.375 33.344 -20.75 1 60.97 361 GLY A C 1
ATOM 2652 O O . GLY A 1 361 ? 21.078 34.375 -20.703 1 60.97 361 GLY A O 1
ATOM 2653 N N . ARG A 1 362 ? 20.688 32.375 -21.516 1 57.12 362 ARG A N 1
ATOM 2654 C CA . ARG A 1 362 ? 21.766 32.469 -22.484 1 57.12 362 ARG A CA 1
ATOM 2655 C C . ARG A 1 362 ? 21.453 33.469 -23.578 1 57.12 362 ARG A C 1
ATOM 2657 O O . ARG A 1 362 ? 22.344 34.156 -24.078 1 57.12 362 ARG A O 1
ATOM 2664 N N . SER A 1 363 ? 20.312 33.5 -23.922 1 53.72 363 SER A N 1
ATOM 2665 C CA . SER A 1 363 ? 19.953 34.469 -24.969 1 53.72 363 SER A CA 1
ATOM 2666 C C . SER A 1 363 ? 20.078 35.906 -24.484 1 53.72 363 SER A C 1
ATOM 2668 O O . SER A 1 363 ? 20.406 36.781 -25.25 1 53.72 363 SER A O 1
ATOM 2670 N N . ARG A 1 364 ? 19.891 36.188 -23.25 1 53.53 364 ARG A N 1
ATOM 2671 C CA . ARG A 1 364 ? 20.062 37.531 -22.734 1 53.53 364 ARG A CA 1
ATOM 2672 C C . ARG A 1 364 ? 21.531 37.906 -22.703 1 53.53 364 ARG A C 1
ATOM 2674 O O . ARG A 1 364 ? 21.875 39.094 -22.953 1 53.53 364 ARG A O 1
ATOM 2681 N N . VAL A 1 365 ? 22.375 37.031 -22.391 1 48.97 365 VAL A N 1
ATOM 2682 C CA . VAL A 1 365 ? 23.797 37.344 -22.406 1 48.97 365 VAL A CA 1
ATOM 2683 C C . VAL A 1 365 ? 24.297 37.5 -23.844 1 48.97 365 VAL A C 1
ATOM 2685 O O . VAL A 1 365 ? 25.234 38.25 -24.109 1 48.97 365 VAL A O 1
ATOM 2688 N N . ALA A 1 366 ? 23.781 36.781 -24.656 1 51.62 366 ALA A N 1
ATOM 2689 C CA . ALA A 1 366 ? 24.25 36.938 -26.031 1 51.62 366 ALA A CA 1
ATOM 2690 C C . ALA A 1 366 ? 23.734 38.219 -26.641 1 51.62 366 ALA A C 1
ATOM 2692 O O . ALA A 1 366 ? 24.25 38.688 -27.672 1 51.62 366 ALA A O 1
ATOM 2693 N N . GLY A 1 367 ? 22.641 38.531 -26.203 1 42.34 367 GLY A N 1
ATOM 2694 C CA . GLY A 1 367 ? 22.141 39.812 -26.703 1 42.34 367 GLY A CA 1
ATOM 2695 C C . GLY A 1 367 ? 22.75 41 -26 1 42.34 367 GLY A C 1
ATOM 2696 O O . GLY A 1 367 ? 22.453 42.156 -26.344 1 42.34 367 GLY A O 1
ATOM 2697 N N . GLU A 1 368 ? 23.328 40.812 -24.859 1 37.19 368 GLU A N 1
ATOM 2698 C CA . GLU A 1 368 ? 24.141 41.969 -24.391 1 37.19 368 GLU A CA 1
ATOM 2699 C C . GLU A 1 368 ? 25.547 41.906 -24.969 1 37.19 368 GLU A C 1
ATOM 2701 O O . GLU A 1 368 ? 26.125 40.844 -25.125 1 37.19 368 GLU A O 1
ATOM 2706 N N . MET B 1 1 ? 35.562 -23.656 6.652 1 37.31 1 MET B N 1
ATOM 2707 C CA . MET B 1 1 ? 34.281 -23.875 5.949 1 37.31 1 MET B CA 1
ATOM 2708 C C . MET B 1 1 ? 33.281 -22.797 6.293 1 37.31 1 MET B C 1
ATOM 2710 O O . MET B 1 1 ? 32.594 -22.875 7.309 1 37.31 1 MET B O 1
ATOM 2714 N N . ASP B 1 2 ? 33.438 -21.375 6.152 1 52.62 2 ASP B N 1
ATOM 2715 C CA . ASP B 1 2 ? 33.125 -20.047 6.648 1 52.62 2 ASP B CA 1
ATOM 2716 C C . ASP B 1 2 ? 31.719 -19.625 6.254 1 52.62 2 ASP B C 1
ATOM 2718 O O . ASP B 1 2 ? 31.281 -18.531 6.602 1 52.62 2 ASP B O 1
ATOM 2722 N N . LYS B 1 3 ? 31.203 -20.422 5.18 1 61.06 3 LYS B N 1
ATOM 2723 C CA . LYS B 1 3 ? 29.891 -20.047 4.66 1 61.06 3 LYS B CA 1
ATOM 2724 C C . LYS B 1 3 ? 28.844 -21.125 4.977 1 61.06 3 LYS B C 1
ATOM 2726 O O . LYS B 1 3 ? 29.172 -22.312 5.016 1 61.06 3 LYS B O 1
ATOM 2731 N N . MET B 1 4 ? 27.703 -20.891 5.648 1 68.44 4 MET B N 1
ATOM 2732 C CA . MET B 1 4 ? 26.547 -21.766 5.855 1 68.44 4 MET B CA 1
ATOM 2733 C C . MET B 1 4 ? 26.281 -22.625 4.617 1 68.44 4 MET B C 1
ATOM 2735 O O . MET B 1 4 ? 26.328 -22.125 3.494 1 68.44 4 MET B O 1
ATOM 2739 N N . PRO B 1 5 ? 26.312 -24.016 4.766 1 73.38 5 PRO B N 1
ATOM 2740 C CA . PRO B 1 5 ? 26.016 -24.859 3.605 1 73.38 5 PRO B CA 1
ATOM 2741 C C . PRO B 1 5 ? 24.734 -24.422 2.879 1 73.38 5 PRO B C 1
ATOM 2743 O O . PRO B 1 5 ? 23.844 -23.844 3.494 1 73.38 5 PRO B O 1
ATOM 2746 N N . LYS B 1 6 ? 24.688 -24.562 1.657 1 73.62 6 LYS B N 1
ATOM 2747 C CA . LYS B 1 6 ? 23.609 -24.141 0.77 1 73.62 6 LYS B CA 1
ATOM 2748 C C . LYS B 1 6 ? 22.281 -24.719 1.222 1 73.62 6 LYS B C 1
ATOM 2750 O O . LYS B 1 6 ? 21.234 -24.062 1.123 1 73.62 6 LYS B O 1
ATOM 2755 N N . TRP B 1 7 ? 22.406 -26.016 1.657 1 75.56 7 TRP B N 1
ATOM 2756 C CA . TRP B 1 7 ? 21.156 -26.641 2.07 1 75.56 7 TRP B CA 1
ATOM 2757 C C . TRP B 1 7 ? 20.547 -25.906 3.271 1 75.56 7 TRP B C 1
ATOM 2759 O O . TRP B 1 7 ? 19.328 -25.797 3.395 1 75.56 7 TRP B O 1
ATOM 2769 N N . ALA B 1 8 ? 21.344 -25.5 4.191 1 73.5 8 ALA B N 1
ATOM 2770 C CA . ALA B 1 8 ? 20.875 -24.766 5.375 1 73.5 8 ALA B CA 1
ATOM 2771 C C . ALA B 1 8 ? 20.281 -23.422 4.992 1 73.5 8 ALA B C 1
ATOM 2773 O O . ALA B 1 8 ? 19.266 -23.016 5.562 1 73.5 8 ALA B O 1
ATOM 2774 N N . ASP B 1 9 ? 20.828 -22.891 4.035 1 71.56 9 ASP B N 1
ATOM 2775 C CA . ASP B 1 9 ? 20.359 -21.594 3.566 1 71.56 9 ASP B CA 1
ATOM 2776 C C . ASP B 1 9 ? 18.984 -21.719 2.889 1 71.56 9 ASP B C 1
ATOM 2778 O O . ASP B 1 9 ? 18.109 -20.875 3.086 1 71.56 9 ASP B O 1
ATOM 2782 N N . VAL B 1 10 ? 18.875 -22.844 2.262 1 70.81 10 VAL B N 1
ATOM 2783 C CA . VAL B 1 10 ? 17.688 -22.984 1.422 1 70.81 10 VAL B CA 1
ATOM 2784 C C . VAL B 1 10 ? 16.562 -23.594 2.236 1 70.81 10 VAL B C 1
ATOM 2786 O O . VAL B 1 10 ? 15.391 -23.25 2.035 1 70.81 10 VAL B O 1
ATOM 2789 N N . ALA B 1 11 ? 16.891 -24.375 3.115 1 76.19 11 ALA B N 1
ATOM 2790 C CA . ALA B 1 11 ? 15.828 -25.125 3.799 1 76.19 11 ALA B CA 1
ATOM 2791 C C . ALA B 1 11 ? 15.742 -24.719 5.27 1 76.19 11 ALA B C 1
ATOM 2793 O O . ALA B 1 11 ? 14.656 -24.422 5.777 1 76.19 11 ALA B O 1
ATOM 2794 N N . LEU B 1 12 ? 16.859 -24.609 5.91 1 78.5 12 LEU B N 1
ATOM 2795 C CA . LEU B 1 12 ? 16.859 -24.406 7.355 1 78.5 12 LEU B CA 1
ATOM 2796 C C . LEU B 1 12 ? 16.375 -23.016 7.719 1 78.5 12 LEU B C 1
ATOM 2798 O O . LEU B 1 12 ? 15.586 -22.844 8.648 1 78.5 12 LEU B O 1
ATOM 2802 N N . VAL B 1 13 ? 16.812 -22.078 6.965 1 77.94 13 VAL B N 1
ATOM 2803 C CA . VAL B 1 13 ? 16.484 -20.703 7.297 1 77.94 13 VAL B CA 1
ATOM 2804 C C . VAL B 1 13 ? 14.977 -20.484 7.145 1 77.94 13 VAL B C 1
ATOM 2806 O O . VAL B 1 13 ? 14.32 -19.984 8.062 1 77.94 13 VAL B O 1
ATOM 2809 N N . PRO B 1 14 ? 14.43 -20.969 6.055 1 75.44 14 PRO B N 1
ATOM 2810 C CA . PRO B 1 14 ? 12.984 -20.797 5.922 1 75.44 14 PRO B CA 1
ATOM 2811 C C . PRO B 1 14 ? 12.195 -21.578 6.969 1 75.44 14 PRO B C 1
ATOM 2813 O O . PRO B 1 14 ? 11.172 -21.109 7.465 1 75.44 14 PRO B O 1
ATOM 2816 N N . VAL B 1 15 ? 12.734 -22.688 7.309 1 80.62 15 VAL B N 1
ATOM 2817 C CA . VAL B 1 15 ? 12.039 -23.516 8.289 1 80.62 15 VAL B CA 1
ATOM 2818 C C . VAL B 1 15 ? 12.078 -22.844 9.656 1 80.62 15 VAL B C 1
ATOM 2820 O O . VAL B 1 15 ? 11.078 -22.812 10.367 1 80.62 15 VAL B O 1
ATOM 2823 N N . VAL B 1 16 ? 13.211 -22.328 9.984 1 82.56 16 VAL B N 1
ATOM 2824 C CA . VAL B 1 16 ? 13.352 -21.641 11.266 1 82.56 16 VAL B CA 1
ATOM 2825 C C . VAL B 1 16 ? 12.469 -20.391 11.281 1 82.56 16 VAL B C 1
ATOM 2827 O O . VAL B 1 16 ? 11.852 -20.078 12.305 1 82.56 16 VAL B O 1
ATOM 2830 N N . SER B 1 17 ? 12.414 -19.734 10.164 1 79.56 17 SER B N 1
ATOM 2831 C CA . SER B 1 17 ? 11.562 -18.562 10.055 1 79.56 17 SER B CA 1
ATOM 2832 C C . SER B 1 17 ? 10.086 -18.922 10.242 1 79.56 17 SER B C 1
ATOM 2834 O O . SER B 1 17 ? 9.344 -18.188 10.898 1 79.56 17 SER B O 1
ATOM 2836 N N . LEU B 1 18 ? 9.758 -20 9.703 1 81.38 18 LEU B N 1
ATOM 2837 C CA . LEU B 1 18 ? 8.383 -20.453 9.82 1 81.38 18 LEU B CA 1
ATOM 2838 C C . LEU B 1 18 ? 8.055 -20.84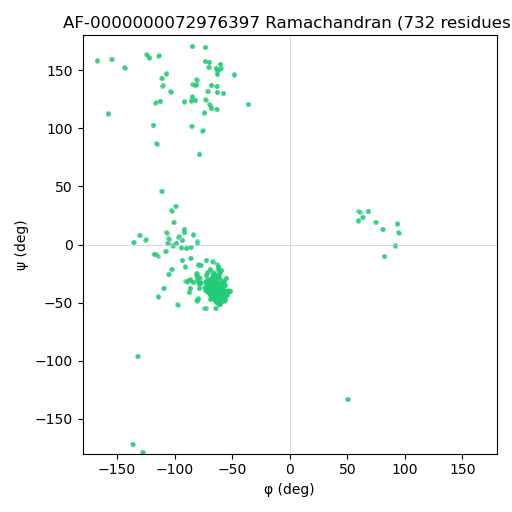4 11.258 1 81.38 18 LEU B C 1
ATOM 2840 O O . LEU B 1 18 ? 6.949 -20.578 11.742 1 81.38 18 LEU B O 1
ATOM 2844 N N . ILE B 1 19 ? 8.977 -21.438 11.922 1 85.69 19 ILE B N 1
ATOM 2845 C CA . ILE B 1 19 ? 8.797 -21.844 13.312 1 85.69 19 ILE B CA 1
ATOM 2846 C C . ILE B 1 19 ? 8.656 -20.594 14.188 1 85.69 19 ILE B C 1
ATOM 2848 O O . ILE B 1 19 ? 7.789 -20.531 15.062 1 85.69 19 ILE B O 1
ATOM 2852 N N . LEU B 1 20 ? 9.484 -19.641 13.914 1 83.88 20 LEU B N 1
ATOM 2853 C CA . LEU B 1 20 ? 9.406 -18.406 14.672 1 83.88 20 LEU B CA 1
ATOM 2854 C C . LEU B 1 20 ? 8.07 -17.703 14.445 1 83.88 20 LEU B C 1
ATOM 2856 O O . LEU B 1 20 ? 7.469 -17.188 15.383 1 83.88 20 LEU B O 1
ATOM 2860 N N . ALA B 1 21 ? 7.691 -17.688 13.211 1 82.19 21 ALA B N 1
ATOM 2861 C CA . ALA B 1 21 ? 6.395 -17.109 12.875 1 82.19 21 ALA B CA 1
ATOM 2862 C C . ALA B 1 21 ? 5.262 -17.828 13.594 1 82.19 21 ALA B C 1
ATOM 2864 O O . ALA B 1 21 ? 4.328 -17.203 14.094 1 82.19 21 ALA B O 1
ATOM 2865 N N . ALA B 1 22 ? 5.395 -19.109 13.633 1 84.44 22 ALA B N 1
ATOM 2866 C CA . ALA B 1 22 ? 4.383 -19.922 14.297 1 84.44 22 ALA B CA 1
ATOM 2867 C C . ALA B 1 22 ? 4.359 -19.656 15.805 1 84.44 22 ALA B C 1
ATOM 2869 O O . ALA B 1 22 ? 3.289 -19.594 16.406 1 84.44 22 ALA B O 1
ATOM 2870 N N . LEU B 1 23 ? 5.508 -19.516 16.359 1 88.5 23 LEU B N 1
ATOM 2871 C CA . LEU B 1 23 ? 5.602 -19.25 17.781 1 88.5 23 LEU B CA 1
ATOM 2872 C C . LEU B 1 23 ? 4.977 -17.891 18.125 1 88.5 23 LEU B C 1
ATOM 2874 O O . LEU B 1 23 ? 4.234 -17.781 19.094 1 88.5 23 LEU B O 1
ATOM 2878 N N . ILE B 1 24 ? 5.289 -16.969 17.312 1 85.69 24 ILE B N 1
ATOM 2879 C CA . ILE B 1 24 ? 4.734 -15.641 17.562 1 85.69 24 ILE B CA 1
ATOM 2880 C C . ILE B 1 24 ? 3.225 -15.664 17.312 1 85.69 24 ILE B C 1
ATOM 2882 O O . ILE B 1 24 ? 2.465 -15.016 18.031 1 85.69 24 ILE B O 1
ATOM 2886 N N . SER B 1 25 ? 2.867 -16.359 16.25 1 85.19 25 SER B N 1
ATOM 2887 C CA . SER B 1 25 ? 1.44 -16.516 15.984 1 85.19 25 SER B CA 1
ATOM 2888 C C . SER B 1 25 ? 0.727 -17.203 17.156 1 85.19 25 SER B C 1
ATOM 2890 O O . SER B 1 25 ? -0.431 -16.891 17.438 1 85.19 25 SER B O 1
ATOM 2892 N N . ALA B 1 26 ? 1.38 -18.094 17.781 1 89.56 26 ALA B N 1
ATOM 2893 C CA . ALA B 1 26 ? 0.818 -18.766 18.953 1 89.56 26 ALA B CA 1
ATOM 2894 C C . ALA B 1 26 ? 0.521 -17.766 20.062 1 89.56 26 ALA B C 1
ATOM 2896 O O . ALA B 1 26 ? -0.507 -17.859 20.734 1 89.56 26 ALA B O 1
ATOM 2897 N N . ILE B 1 27 ? 1.422 -16.859 20.188 1 88.44 27 ILE B N 1
ATOM 2898 C CA . ILE B 1 27 ? 1.228 -15.812 21.188 1 88.44 27 ILE B CA 1
ATOM 2899 C C . ILE B 1 27 ? -0.009 -14.992 20.828 1 88.44 27 ILE B C 1
ATOM 2901 O O . ILE B 1 27 ? -0.798 -14.633 21.703 1 88.44 27 ILE B O 1
ATOM 2905 N N . VAL B 1 28 ? -0.158 -14.742 19.594 1 85.31 28 VAL B N 1
ATOM 2906 C CA . VAL B 1 28 ? -1.314 -13.984 19.141 1 85.31 28 VAL B CA 1
ATOM 2907 C C . VAL B 1 28 ? -2.594 -14.766 19.422 1 85.31 28 VAL B C 1
ATOM 2909 O O . VAL B 1 28 ? -3.588 -14.203 19.875 1 85.31 28 VAL B O 1
ATOM 2912 N N . PHE B 1 29 ? -2.561 -16.047 19.203 1 87.56 29 PHE B N 1
ATOM 2913 C CA . PHE B 1 29 ? -3.729 -16.875 19.453 1 87.56 29 PHE B CA 1
ATOM 2914 C C . PHE B 1 29 ? -4.09 -16.875 20.938 1 87.56 29 PHE B C 1
ATOM 2916 O O . PHE B 1 29 ? -5.262 -16.781 21.297 1 87.56 29 PHE B O 1
ATOM 2923 N N . VAL B 1 30 ? -3.105 -16.953 21.766 1 89.69 30 VAL B N 1
ATOM 2924 C CA . VAL B 1 30 ? -3.342 -16.953 23.203 1 89.69 30 VAL B CA 1
ATOM 2925 C C . VAL B 1 30 ? -3.918 -15.602 23.625 1 89.69 30 VAL B C 1
ATOM 2927 O O . VAL B 1 30 ? -4.84 -15.547 24.453 1 89.69 30 VAL B O 1
ATOM 2930 N N . ALA B 1 31 ? -3.42 -14.609 23.062 1 84.5 31 ALA B N 1
ATOM 2931 C CA . ALA B 1 31 ? -3.865 -13.258 23.391 1 84.5 31 ALA B CA 1
ATOM 2932 C C . ALA B 1 31 ? -5.336 -13.062 23.016 1 84.5 31 ALA B C 1
ATOM 2934 O O . ALA B 1 31 ? -6.043 -12.289 23.672 1 84.5 31 ALA B O 1
ATOM 2935 N N . VAL B 1 32 ? -5.793 -13.805 22.062 1 83.19 32 VAL B N 1
ATOM 2936 C CA . VAL B 1 32 ? -7.172 -13.633 21.625 1 83.19 32 VAL B CA 1
ATOM 2937 C C . VAL B 1 32 ? -8.062 -14.695 22.266 1 83.19 32 VAL B C 1
ATOM 2939 O O . VAL B 1 32 ? -9.25 -14.797 21.953 1 83.19 32 VAL B O 1
ATOM 2942 N N . GLY B 1 33 ? -7.504 -15.539 23.094 1 84.5 33 GLY B N 1
ATOM 2943 C CA . GLY B 1 33 ? -8.266 -16.484 23.906 1 84.5 33 GLY B CA 1
ATOM 2944 C C . GLY B 1 33 ? -8.414 -17.844 23.234 1 84.5 33 GLY B C 1
ATOM 2945 O O . GLY B 1 33 ? -9.352 -18.578 23.547 1 84.5 33 GLY B O 1
ATOM 2946 N N . GLN B 1 34 ? -7.594 -18.078 22.312 1 87.31 34 GLN B N 1
ATOM 2947 C CA . GLN B 1 34 ? -7.668 -19.359 21.609 1 87.31 34 GLN B CA 1
ATOM 2948 C C . GLN B 1 34 ? -6.453 -20.219 21.922 1 87.31 34 GLN B C 1
ATOM 2950 O O . GLN B 1 34 ? -5.348 -19.719 22.109 1 87.31 34 GLN B O 1
ATOM 2955 N N . ASP B 1 35 ? -6.754 -21.453 22 1 92.44 35 ASP B N 1
ATOM 2956 C CA . ASP B 1 35 ? -5.648 -22.406 22.125 1 92.44 35 ASP B CA 1
ATOM 2957 C C . ASP B 1 35 ? -4.859 -22.484 20.812 1 92.44 35 ASP B C 1
ATOM 2959 O O . ASP B 1 35 ? -5.402 -22.859 19.781 1 92.44 35 ASP B O 1
ATOM 2963 N N . PRO B 1 36 ? -3.609 -22.172 20.922 1 91.5 36 PRO B N 1
ATOM 2964 C CA . PRO B 1 36 ? -2.811 -22.141 19.703 1 91.5 36 PRO B CA 1
ATOM 2965 C C . PRO B 1 36 ? -2.799 -23.484 18.969 1 91.5 36 PRO B C 1
ATOM 2967 O O . PRO B 1 36 ? -2.842 -23.516 17.734 1 91.5 36 PRO B O 1
ATOM 2970 N N . TRP B 1 37 ? -2.746 -24.5 19.719 1 92.5 37 TRP B N 1
ATOM 2971 C CA . TRP B 1 37 ? -2.693 -25.828 19.094 1 92.5 37 TRP B CA 1
ATOM 2972 C C . TRP B 1 37 ? -4.004 -26.141 18.375 1 92.5 37 TRP B C 1
ATOM 2974 O O . TRP B 1 37 ? -4.004 -26.656 17.25 1 92.5 37 TRP B O 1
ATOM 2984 N N . GLU B 1 38 ? -5.07 -25.859 18.984 1 91.75 38 GLU B N 1
ATOM 2985 C CA . GLU B 1 38 ? -6.375 -26.078 18.359 1 91.75 38 GLU B CA 1
ATOM 2986 C C . GLU B 1 38 ? -6.566 -25.188 17.141 1 91.75 38 GLU B C 1
ATOM 2988 O O . GLU B 1 38 ? -7.125 -25.609 16.125 1 91.75 38 GLU B O 1
ATOM 2993 N N . ALA B 1 39 ? -6.121 -23.969 17.312 1 89.75 39 ALA B N 1
ATOM 2994 C CA . ALA B 1 39 ? -6.219 -23.031 16.188 1 89.75 39 ALA B CA 1
ATOM 2995 C C . ALA B 1 39 ? -5.414 -23.531 14.984 1 89.75 39 ALA B C 1
ATOM 2997 O O . ALA B 1 39 ? -5.895 -23.484 13.852 1 89.75 39 ALA B O 1
ATOM 2998 N N . LEU B 1 40 ? -4.262 -24.031 15.297 1 88.62 40 LEU B N 1
ATOM 2999 C CA . LEU B 1 40 ? -3.391 -24.516 14.227 1 88.62 40 LEU B CA 1
ATOM 3000 C C . LEU B 1 40 ? -3.98 -25.75 13.57 1 88.62 40 LEU B C 1
ATOM 3002 O O . LEU B 1 40 ? -3.889 -25.922 12.352 1 88.62 40 LEU B O 1
ATOM 3006 N N . LYS B 1 41 ? -4.531 -26.594 14.336 1 91.56 41 LYS B N 1
ATOM 3007 C CA . LYS B 1 41 ? -5.168 -27.797 13.797 1 91.56 41 LYS B CA 1
ATOM 3008 C C . LYS B 1 41 ? -6.359 -27.438 12.914 1 91.56 41 LYS B C 1
ATOM 3010 O O . LYS B 1 41 ? -6.539 -28.016 11.844 1 91.56 41 LYS B O 1
ATOM 3015 N N . MET B 1 42 ? -7.055 -26.516 13.391 1 91.19 42 MET B N 1
ATOM 3016 C CA . MET B 1 42 ? -8.219 -26.078 12.625 1 91.19 42 MET B CA 1
ATOM 3017 C C . MET B 1 42 ? -7.793 -25.438 11.312 1 91.19 42 MET B C 1
ATOM 3019 O O . MET B 1 42 ? -8.438 -25.641 10.281 1 91.19 42 MET B O 1
ATOM 3023 N N . MET B 1 43 ? -6.793 -24.672 11.422 1 90.38 43 MET B N 1
ATOM 3024 C CA . MET B 1 43 ? -6.305 -24.031 10.211 1 90.38 43 MET B CA 1
ATOM 3025 C C . MET B 1 43 ? -5.758 -25.047 9.227 1 90.38 43 MET B C 1
ATOM 3027 O O . MET B 1 43 ? -6.008 -24.953 8.023 1 90.38 43 MET B O 1
ATOM 3031 N N . ALA B 1 44 ? -5.02 -26.047 9.742 1 91.56 44 ALA B N 1
ATOM 3032 C CA . ALA B 1 44 ? -4.465 -27.094 8.875 1 91.56 44 ALA B CA 1
ATOM 3033 C C . ALA B 1 44 ? -5.57 -27.906 8.227 1 91.56 44 ALA B C 1
ATOM 3035 O O . ALA B 1 44 ? -5.523 -28.188 7.023 1 91.56 44 ALA B O 1
ATOM 3036 N N . TYR B 1 45 ? -6.508 -28.281 8.992 1 92.75 45 TYR B N 1
ATOM 3037 C CA . TYR B 1 45 ? -7.641 -29.031 8.469 1 92.75 45 TYR B CA 1
ATOM 3038 C C . TYR B 1 45 ? -8.438 -28.188 7.477 1 92.75 45 TYR B C 1
ATOM 3040 O O . TYR B 1 45 ? -8.898 -28.703 6.449 1 92.75 45 TYR B O 1
ATOM 3048 N N . GLY B 1 46 ? -8.586 -26.953 7.805 1 92.56 46 GLY B N 1
ATOM 3049 C CA . GLY B 1 46 ? -9.305 -26.047 6.926 1 92.56 46 GLY B CA 1
ATOM 3050 C C . GLY B 1 46 ? -8.602 -25.812 5.602 1 92.56 46 GLY B C 1
ATOM 3051 O O . GLY B 1 46 ? -9.242 -25.484 4.602 1 92.56 46 GLY B O 1
ATOM 3052 N N . ALA B 1 47 ? -7.34 -26.016 5.656 1 93.62 47 ALA B N 1
ATOM 3053 C CA . ALA B 1 47 ? -6.555 -25.75 4.453 1 93.62 47 ALA B CA 1
ATOM 3054 C C . ALA B 1 47 ? -6.504 -26.969 3.549 1 93.62 47 ALA B C 1
ATOM 3056 O O . ALA B 1 47 ? -6.59 -26.859 2.324 1 93.62 47 ALA B O 1
ATOM 3057 N N . VAL B 1 48 ? -6.336 -28.234 4.156 1 93 48 VAL B N 1
ATOM 3058 C CA . VAL B 1 48 ? -6.074 -29.391 3.305 1 93 48 VAL B CA 1
ATOM 3059 C C . VAL B 1 48 ? -6.926 -30.578 3.764 1 93 48 VAL B C 1
ATOM 3061 O O . VAL B 1 48 ? -6.879 -31.641 3.164 1 93 48 VAL B O 1
ATOM 3064 N N . GLY B 1 49 ? -7.734 -30.406 4.734 1 90.12 49 GLY B N 1
ATOM 3065 C CA . GLY B 1 49 ? -8.438 -31.516 5.355 1 90.12 49 GLY B CA 1
ATOM 3066 C C . GLY B 1 49 ? -9.523 -32.094 4.473 1 90.12 49 GLY B C 1
ATOM 3067 O O . GLY B 1 49 ? -9.922 -33.25 4.656 1 90.12 49 GLY B O 1
ATOM 3068 N N . THR B 1 50 ? -10.109 -31.328 3.658 1 89.38 50 THR B N 1
ATOM 3069 C CA . THR B 1 50 ? -11.148 -31.781 2.74 1 89.38 50 THR B CA 1
ATOM 3070 C C . THR B 1 50 ? -10.758 -31.484 1.295 1 89.38 50 THR B C 1
ATOM 3072 O O . THR B 1 50 ? -9.852 -30.688 1.04 1 89.38 50 THR B O 1
ATOM 3075 N N . SER B 1 51 ? -11.43 -32.219 0.438 1 88.88 51 SER B N 1
ATOM 3076 C CA . SER B 1 51 ? -11.195 -31.969 -0.983 1 88.88 51 SER B CA 1
ATOM 3077 C C . SER B 1 51 ? -11.516 -30.531 -1.36 1 88.88 51 SER B C 1
ATOM 3079 O O . SER B 1 51 ? -10.789 -29.906 -2.146 1 88.88 51 SER B O 1
ATOM 3081 N N . ASP B 1 52 ? -12.539 -30.016 -0.793 1 90.19 52 ASP B N 1
ATOM 3082 C CA . ASP B 1 52 ? -12.93 -28.641 -1.052 1 90.19 52 ASP B CA 1
ATOM 3083 C C . ASP B 1 52 ? -11.875 -27.672 -0.541 1 90.19 52 ASP B C 1
ATOM 3085 O O . ASP B 1 52 ? -11.523 -26.703 -1.229 1 90.19 52 ASP B O 1
ATOM 3089 N N . SER B 1 53 ? -11.406 -27.953 0.619 1 92.12 53 SER B N 1
ATOM 3090 C CA . SER B 1 53 ? -10.414 -27.094 1.238 1 92.12 53 SER B CA 1
ATOM 3091 C C . SER B 1 53 ? -9.109 -27.078 0.447 1 92.12 53 SER B C 1
ATOM 3093 O O . SER B 1 53 ? -8.484 -26.031 0.272 1 92.12 53 SER B O 1
ATOM 3095 N N . LEU B 1 54 ? -8.734 -28.203 0.003 1 92.5 54 LEU B N 1
ATOM 3096 C CA . LEU B 1 54 ? -7.531 -28.297 -0.82 1 92.5 54 LEU B CA 1
ATOM 3097 C C . LEU B 1 54 ? -7.703 -27.516 -2.119 1 92.5 54 LEU B C 1
ATOM 3099 O O . LEU B 1 54 ? -6.766 -26.859 -2.58 1 92.5 54 LEU B O 1
ATOM 3103 N N . GLY B 1 55 ? -8.852 -27.672 -2.674 1 93.06 55 GLY B N 1
ATOM 3104 C CA . GLY B 1 55 ? -9.141 -26.922 -3.883 1 93.06 55 GLY B CA 1
ATOM 3105 C C . GLY B 1 55 ? -9.047 -25.422 -3.688 1 93.06 55 GLY B C 1
ATOM 3106 O O . GLY B 1 55 ? -8.477 -24.719 -4.523 1 93.06 55 GLY B O 1
ATOM 3107 N N . TYR B 1 56 ? -9.578 -24.938 -2.596 1 93.88 56 TYR B N 1
ATOM 3108 C CA . TYR B 1 56 ? -9.508 -23.516 -2.297 1 93.88 56 TYR B CA 1
ATOM 3109 C C . TYR B 1 56 ? -8.062 -23.078 -2.062 1 93.88 56 TYR B C 1
ATOM 3111 O O . TYR B 1 56 ? -7.652 -22 -2.502 1 93.88 56 TYR B O 1
ATOM 3119 N N . THR B 1 57 ? -7.359 -23.875 -1.376 1 95.38 57 THR B N 1
ATOM 3120 C CA . THR B 1 57 ? -5.949 -23.578 -1.132 1 95.38 57 THR B CA 1
ATOM 3121 C C . THR B 1 57 ? -5.195 -23.422 -2.447 1 95.38 57 THR B C 1
ATOM 3123 O O . THR B 1 57 ? -4.422 -22.469 -2.615 1 95.38 57 THR B O 1
ATOM 3126 N N . LEU B 1 58 ? -5.465 -24.281 -3.348 1 95.69 58 LEU B N 1
ATOM 3127 C CA . LEU B 1 58 ? -4.805 -24.234 -4.645 1 95.69 58 LEU B CA 1
ATOM 3128 C C . LEU B 1 58 ? -5.273 -23.031 -5.453 1 95.69 58 LEU B C 1
ATOM 3130 O O . LEU B 1 58 ? -4.5 -22.438 -6.211 1 95.69 58 LEU B O 1
ATOM 3134 N N . PHE B 1 59 ? -6.559 -22.719 -5.281 1 95.31 59 PHE B N 1
ATOM 3135 C CA . PHE B 1 59 ? -7.098 -21.531 -5.934 1 95.31 59 PHE B CA 1
ATOM 3136 C C . PHE B 1 59 ? -6.344 -20.281 -5.492 1 95.31 59 PHE B C 1
ATOM 3138 O O . PHE B 1 59 ? -5.887 -19.5 -6.332 1 95.31 59 PHE B O 1
ATOM 3145 N N . TYR B 1 60 ? -6.133 -20.141 -4.211 1 94.88 60 TYR B N 1
ATOM 3146 C CA . TYR B 1 60 ? -5.426 -18.984 -3.682 1 94.88 60 TYR B CA 1
ATOM 3147 C C . TYR B 1 60 ? -3.945 -19.047 -4.035 1 94.88 60 TYR B C 1
ATOM 3149 O O . TYR B 1 60 ? -3.33 -18.016 -4.328 1 94.88 60 TYR B O 1
ATOM 3157 N N . ALA B 1 61 ? -3.436 -20.188 -4.004 1 96.88 61 ALA B N 1
ATOM 3158 C CA . ALA B 1 61 ? -2.035 -20.359 -4.379 1 96.88 61 ALA B CA 1
ATOM 3159 C C . ALA B 1 61 ? -1.79 -19.891 -5.812 1 96.88 61 ALA B C 1
ATOM 3161 O O . ALA B 1 61 ? -0.748 -19.297 -6.105 1 96.88 61 ALA B O 1
ATOM 3162 N N . THR B 1 62 ? -2.729 -20.172 -6.641 1 97.81 62 THR B N 1
ATOM 3163 C CA . THR B 1 62 ? -2.611 -19.766 -8.031 1 97.81 62 THR B CA 1
ATOM 3164 C C . THR B 1 62 ? -2.482 -18.234 -8.133 1 97.81 62 THR B C 1
ATOM 3166 O O . THR B 1 62 ? -1.639 -17.734 -8.875 1 97.81 62 THR B O 1
ATOM 3169 N N . ASN B 1 63 ? -3.283 -17.547 -7.363 1 97.44 63 ASN B N 1
ATOM 3170 C CA . ASN B 1 63 ? -3.18 -16.078 -7.312 1 97.44 63 ASN B CA 1
ATOM 3171 C C . ASN B 1 63 ? -1.771 -15.633 -6.93 1 97.44 63 ASN B C 1
ATOM 3173 O O . ASN B 1 63 ? -1.187 -14.781 -7.594 1 97.44 63 ASN B O 1
ATOM 3177 N N . PHE B 1 64 ? -1.263 -16.312 -5.984 1 96.56 64 PHE B N 1
ATOM 3178 C CA . PHE B 1 64 ? -0.016 -15.852 -5.383 1 96.56 64 PHE B CA 1
ATOM 3179 C C . PHE B 1 64 ? 1.18 -16.266 -6.23 1 96.56 64 PHE B C 1
ATOM 3181 O O . PHE B 1 64 ? 2.23 -15.617 -6.188 1 96.56 64 PHE B O 1
ATOM 3188 N N . ILE B 1 65 ? 1.016 -17.312 -7 1 98.44 65 ILE B N 1
ATOM 3189 C CA . ILE B 1 65 ? 2.072 -17.656 -7.941 1 98.44 65 ILE B CA 1
ATOM 3190 C C . ILE B 1 65 ? 2.242 -16.547 -8.969 1 98.44 65 ILE B C 1
ATOM 3192 O O . ILE B 1 65 ? 3.355 -16.062 -9.203 1 98.44 65 ILE B O 1
ATOM 3196 N N . PHE B 1 66 ? 1.163 -16.078 -9.516 1 98.69 66 PHE B N 1
ATOM 3197 C CA . PHE B 1 66 ? 1.226 -15.016 -10.516 1 98.69 66 PHE B CA 1
ATOM 3198 C C . PHE B 1 66 ? 1.844 -13.75 -9.922 1 98.69 66 PHE B C 1
ATOM 3200 O O . PHE B 1 66 ? 2.783 -13.188 -10.492 1 98.69 66 PHE B O 1
ATOM 3207 N N . THR B 1 67 ? 1.342 -13.328 -8.82 1 97.81 67 THR B N 1
ATOM 3208 C CA . THR B 1 67 ? 1.8 -12.07 -8.258 1 97.81 67 THR B CA 1
ATOM 3209 C C . THR B 1 67 ? 3.215 -12.203 -7.703 1 97.81 67 THR B C 1
ATOM 3211 O O . THR B 1 67 ? 4.004 -11.258 -7.758 1 97.81 67 THR B O 1
ATOM 3214 N N . GLY B 1 68 ? 3.527 -13.406 -7.16 1 96.94 68 GLY B N 1
ATOM 3215 C CA . GLY B 1 68 ? 4.895 -13.656 -6.73 1 96.94 68 GLY B CA 1
ATOM 3216 C C . GLY B 1 68 ? 5.898 -13.602 -7.867 1 96.94 68 GLY B C 1
ATOM 3217 O O . GLY B 1 68 ? 6.965 -13 -7.73 1 96.94 68 GLY B O 1
ATOM 3218 N N . LEU B 1 69 ? 5.555 -14.242 -8.961 1 98.62 69 LEU B N 1
ATOM 3219 C CA . LEU B 1 69 ? 6.414 -14.211 -10.141 1 98.62 69 LEU B CA 1
ATOM 3220 C C . LEU B 1 69 ? 6.59 -12.781 -10.648 1 98.62 69 LEU B C 1
ATOM 3222 O O . LEU B 1 69 ? 7.684 -12.398 -11.07 1 98.62 69 LEU B O 1
ATOM 3226 N N . ALA B 1 70 ? 5.488 -12.031 -10.602 1 98.69 70 ALA B N 1
ATOM 3227 C CA . ALA B 1 70 ? 5.527 -10.633 -11.039 1 98.69 70 ALA B CA 1
ATOM 3228 C C . ALA B 1 70 ? 6.562 -9.836 -10.25 1 98.69 70 ALA B C 1
ATOM 3230 O O . ALA B 1 70 ? 7.402 -9.156 -10.836 1 98.69 70 ALA B O 1
ATOM 3231 N N . VAL B 1 71 ? 6.523 -10 -9.016 1 96 71 VAL B N 1
ATOM 3232 C CA . VAL B 1 71 ? 7.453 -9.273 -8.156 1 96 71 VAL B CA 1
ATOM 3233 C C . VAL B 1 71 ? 8.875 -9.789 -8.367 1 96 71 VAL B C 1
ATOM 3235 O O . VAL B 1 71 ? 9.82 -9.008 -8.422 1 96 71 VAL B O 1
ATOM 3238 N N . ALA B 1 72 ? 9.039 -11.07 -8.516 1 97.19 72 ALA B N 1
ATOM 3239 C CA . ALA B 1 72 ? 10.352 -11.695 -8.664 1 97.19 72 ALA B CA 1
ATOM 3240 C C . ALA B 1 72 ? 11.07 -11.18 -9.914 1 97.19 72 ALA B C 1
ATOM 3242 O O . ALA B 1 72 ? 12.266 -10.891 -9.867 1 97.19 72 ALA B O 1
ATOM 3243 N N . VAL B 1 73 ? 10.367 -11.039 -10.977 1 98.5 73 VAL B N 1
ATOM 3244 C CA . VAL B 1 73 ? 10.977 -10.594 -12.219 1 98.5 73 VAL B CA 1
ATOM 3245 C C . VAL B 1 73 ? 11.547 -9.188 -12.047 1 98.5 73 VAL B C 1
ATOM 3247 O O . VAL B 1 73 ? 12.688 -8.922 -12.422 1 98.5 73 VAL B O 1
ATOM 3250 N N . ALA B 1 74 ? 10.758 -8.32 -11.477 1 97.44 74 ALA B N 1
ATOM 3251 C CA . ALA B 1 74 ? 11.211 -6.957 -11.227 1 97.44 74 ALA B CA 1
ATOM 3252 C C . ALA B 1 74 ? 12.375 -6.938 -10.242 1 97.44 74 ALA B C 1
ATOM 3254 O O . ALA B 1 74 ? 13.328 -6.168 -10.414 1 97.44 74 ALA B O 1
ATOM 3255 N N . PHE B 1 75 ? 12.344 -7.812 -9.336 1 94.12 75 PHE B N 1
ATOM 3256 C CA . PHE B 1 75 ? 13.359 -7.824 -8.281 1 94.12 75 PHE B CA 1
ATOM 3257 C C . PHE B 1 75 ? 14.711 -8.258 -8.836 1 94.12 75 PHE B C 1
ATOM 3259 O O . PHE B 1 75 ? 15.758 -7.844 -8.336 1 94.12 75 PHE B O 1
ATOM 3266 N N . HIS B 1 76 ? 14.734 -9.109 -9.812 1 96.94 76 HIS B N 1
ATOM 3267 C CA . HIS B 1 76 ? 15.992 -9.516 -10.43 1 96.94 76 HIS B CA 1
ATOM 3268 C C . HIS B 1 76 ? 16.719 -8.32 -11.039 1 96.94 76 HIS B C 1
ATOM 3270 O O . HIS B 1 76 ? 17.938 -8.359 -11.234 1 96.94 76 HIS B O 1
ATOM 3276 N N . ALA B 1 77 ? 15.961 -7.289 -11.367 1 96.69 77 ALA B N 1
ATOM 3277 C CA . ALA B 1 77 ? 16.547 -6.055 -11.875 1 96.69 77 ALA B CA 1
ATOM 3278 C C . ALA B 1 77 ? 16.719 -5.027 -10.758 1 96.69 77 ALA B C 1
ATOM 3280 O O . ALA B 1 77 ? 16.969 -3.848 -11.023 1 96.69 77 ALA B O 1
ATOM 3281 N N . SER B 1 78 ? 16.453 -5.449 -9.531 1 92.75 78 SER B N 1
ATOM 3282 C CA . SER B 1 78 ? 16.547 -4.598 -8.352 1 92.75 78 SER B CA 1
ATOM 3283 C C . SER B 1 78 ? 15.469 -3.521 -8.359 1 92.75 78 SER B C 1
ATOM 3285 O O . SER B 1 78 ? 15.695 -2.402 -7.895 1 92.75 78 SER B O 1
ATOM 3287 N N . LEU B 1 79 ? 14.445 -3.881 -8.969 1 92 79 LEU B N 1
ATOM 3288 C CA . LEU B 1 79 ? 13.273 -3.018 -8.969 1 92 79 LEU B CA 1
ATOM 3289 C C . LEU B 1 79 ? 12.164 -3.598 -8.094 1 92 79 LEU B C 1
ATOM 3291 O O . LEU B 1 79 ? 12.117 -4.809 -7.867 1 92 79 LEU B O 1
ATOM 3295 N N . PHE B 1 80 ? 11.469 -2.746 -7.52 1 87.75 80 PHE B N 1
ATOM 3296 C CA . PHE B 1 80 ? 10.391 -3.188 -6.645 1 87.75 80 PHE B CA 1
ATOM 3297 C C . PHE B 1 80 ? 9.047 -2.693 -7.152 1 87.75 80 PHE B C 1
ATOM 3299 O O . PHE B 1 80 ? 8.641 -1.562 -6.867 1 87.75 80 PHE B O 1
ATOM 3306 N N . ASN B 1 81 ? 8.328 -3.574 -7.762 1 92.75 81 ASN B N 1
ATOM 3307 C CA . ASN B 1 81 ? 6.992 -3.238 -8.258 1 92.75 81 ASN B CA 1
ATOM 3308 C C . ASN B 1 81 ? 5.934 -3.4 -7.168 1 92.75 81 ASN B C 1
ATOM 3310 O O . ASN B 1 81 ? 5.43 -4.504 -6.945 1 92.75 81 ASN B O 1
ATOM 3314 N N . ILE B 1 82 ? 5.527 -2.326 -6.605 1 89.5 82 ILE B N 1
ATOM 3315 C CA . ILE B 1 82 ? 4.512 -2.363 -5.559 1 89.5 82 ILE B CA 1
ATOM 3316 C C . ILE B 1 82 ? 3.129 -2.152 -6.176 1 89.5 82 ILE B C 1
ATOM 3318 O O . ILE B 1 82 ? 2.121 -2.146 -5.465 1 89.5 82 ILE B O 1
ATOM 3322 N N . GLY B 1 83 ? 3.047 -2.066 -7.438 1 94.19 83 GLY B N 1
ATOM 3323 C CA . GLY B 1 83 ? 1.805 -1.757 -8.125 1 94.19 83 GLY B CA 1
ATOM 3324 C C . GLY B 1 83 ? 1.014 -2.992 -8.516 1 94.19 83 GLY B C 1
ATOM 3325 O O . GLY B 1 83 ? 0.081 -2.912 -9.32 1 94.19 83 GLY B O 1
ATOM 3326 N N . GLY B 1 84 ? 1.382 -4.109 -7.98 1 95.81 84 GLY B N 1
ATOM 3327 C CA . GLY B 1 84 ? 0.746 -5.363 -8.352 1 95.81 84 GLY B CA 1
ATOM 3328 C C . GLY B 1 84 ? -0.759 -5.348 -8.156 1 95.81 84 GLY B C 1
ATOM 3329 O O . GLY B 1 84 ? -1.497 -5.918 -8.961 1 95.81 84 GLY B O 1
ATOM 3330 N N . GLU B 1 85 ? -1.232 -4.645 -7.121 1 94.44 85 GLU B N 1
ATOM 3331 C CA . GLU B 1 85 ? -2.666 -4.566 -6.852 1 94.44 85 GLU B CA 1
ATOM 3332 C C . GLU B 1 85 ? -3.414 -3.938 -8.023 1 94.44 85 GLU B C 1
ATOM 3334 O O . GLU B 1 85 ? -4.402 -4.492 -8.508 1 94.44 85 GLU B O 1
ATOM 3339 N N . GLY B 1 86 ? -2.891 -2.791 -8.438 1 96.19 86 GLY B N 1
ATOM 3340 C CA . GLY B 1 86 ? -3.516 -2.1 -9.555 1 96.19 86 GLY B CA 1
ATOM 3341 C C . GLY B 1 86 ? -3.4 -2.855 -10.859 1 96.19 86 GLY B C 1
ATOM 3342 O O . GLY B 1 86 ? -4.332 -2.855 -11.664 1 96.19 86 GLY B O 1
ATOM 3343 N N . GLN B 1 87 ? -2.305 -3.494 -11.023 1 98.25 87 GLN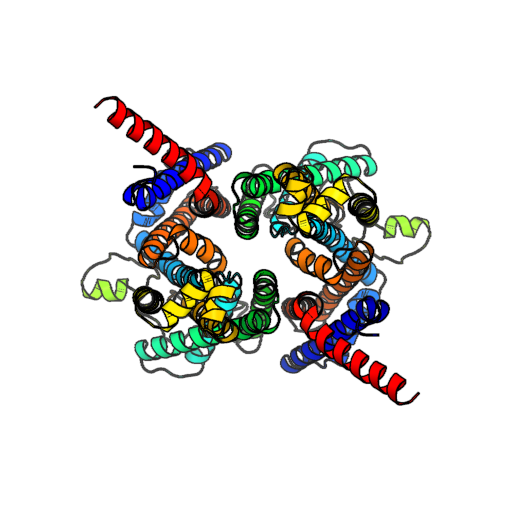 B N 1
ATOM 3344 C CA . GLN B 1 87 ? -2.064 -4.238 -12.25 1 98.25 87 GLN B CA 1
ATOM 3345 C C . GLN B 1 87 ? -2.973 -5.461 -12.344 1 98.25 87 GLN B C 1
ATOM 3347 O O . GLN B 1 87 ? -3.432 -5.82 -13.43 1 98.25 87 GLN B O 1
ATOM 3352 N N . VAL B 1 88 ? -3.285 -6.059 -11.258 1 98.12 88 VAL B N 1
ATOM 3353 C CA . VAL B 1 88 ? -4.25 -7.148 -11.219 1 98.12 88 VAL B CA 1
ATOM 3354 C C . VAL B 1 88 ? -5.641 -6.625 -11.57 1 98.12 88 VAL B C 1
ATOM 3356 O O . VAL B 1 88 ? -6.359 -7.238 -12.359 1 98.12 88 VAL B O 1
ATOM 3359 N N . LEU B 1 89 ? -6.004 -5.473 -10.984 1 97.19 89 LEU B N 1
ATOM 3360 C CA . LEU B 1 89 ? -7.32 -4.895 -11.211 1 97.19 89 LEU B CA 1
ATOM 3361 C C . LEU B 1 89 ? -7.523 -4.566 -12.688 1 97.19 89 LEU B C 1
ATOM 3363 O O . LEU B 1 89 ? -8.539 -4.941 -13.281 1 97.19 89 LEU B O 1
ATOM 3367 N N . LEU B 1 90 ? -6.516 -3.932 -13.242 1 97.56 90 LEU B N 1
ATOM 3368 C CA . LEU B 1 90 ? -6.645 -3.557 -14.648 1 97.56 90 LEU B CA 1
ATOM 3369 C C . LEU B 1 90 ? -6.516 -4.781 -15.547 1 97.56 90 LEU B C 1
ATOM 3371 O O . LEU B 1 90 ? -7.121 -4.832 -16.625 1 97.56 90 LEU B O 1
ATOM 3375 N N . GLY B 1 91 ? -5.719 -5.742 -15.133 1 98.06 91 GLY B N 1
ATOM 3376 C CA . GLY B 1 91 ? -5.734 -7.012 -15.844 1 98.06 91 GLY B CA 1
ATOM 3377 C C . GLY B 1 91 ? -7.113 -7.645 -15.906 1 98.06 91 GLY B C 1
ATOM 3378 O O . GLY B 1 91 ? -7.527 -8.141 -16.953 1 98.06 91 GLY B O 1
ATOM 3379 N N . GLY B 1 92 ? -7.77 -7.652 -14.758 1 97.62 92 GLY B N 1
ATOM 3380 C CA . GLY B 1 92 ? -9.141 -8.125 -14.727 1 97.62 92 GLY B CA 1
ATOM 3381 C C . GLY B 1 92 ? -10.055 -7.379 -15.688 1 97.62 92 GLY B C 1
ATOM 3382 O O . GLY B 1 92 ? -10.922 -7.98 -16.328 1 97.62 92 GLY B O 1
ATOM 3383 N N . LEU B 1 93 ? -9.859 -6.094 -15.758 1 97.56 93 LEU B N 1
ATOM 3384 C CA . LEU B 1 93 ? -10.641 -5.289 -16.688 1 97.56 93 LEU B CA 1
ATOM 3385 C C . LEU B 1 93 ? -10.391 -5.723 -18.125 1 97.56 93 LEU B C 1
ATOM 3387 O O . LEU B 1 93 ? -11.328 -5.848 -18.922 1 97.56 93 LEU B O 1
ATOM 3391 N N . GLY B 1 94 ? -9.117 -5.906 -18.453 1 97.81 94 GLY B N 1
ATOM 3392 C CA . GLY B 1 94 ? -8.797 -6.398 -19.781 1 97.81 94 GLY B CA 1
ATOM 3393 C C . GLY B 1 94 ? -9.453 -7.727 -20.109 1 97.81 94 GLY B C 1
ATOM 3394 O O . GLY B 1 94 ? -10.047 -7.887 -21.172 1 97.81 94 GLY B O 1
ATOM 3395 N N . ALA B 1 95 ? -9.344 -8.633 -19.203 1 97.56 95 ALA B N 1
ATOM 3396 C CA . ALA B 1 95 ? -9.969 -9.938 -19.406 1 97.56 95 ALA B CA 1
ATOM 3397 C C . ALA B 1 95 ? -11.484 -9.797 -19.562 1 97.56 95 ALA B C 1
ATOM 3399 O O . ALA B 1 95 ? -12.078 -10.43 -20.438 1 97.56 95 ALA B O 1
ATOM 3400 N N . ALA B 1 96 ? -12.094 -8.992 -18.734 1 97.12 96 ALA B N 1
ATOM 3401 C CA . ALA B 1 96 ? -13.539 -8.82 -18.75 1 97.12 96 ALA B CA 1
ATOM 3402 C C . ALA B 1 96 ? -14.016 -8.258 -20.078 1 97.12 96 ALA B C 1
ATOM 3404 O O . ALA B 1 96 ? -15 -8.734 -20.656 1 97.12 96 ALA B O 1
ATOM 3405 N N . ILE B 1 97 ? -13.297 -7.281 -20.594 1 96.81 97 ILE B N 1
ATOM 3406 C CA . ILE B 1 97 ? -13.68 -6.645 -21.844 1 96.81 97 ILE B CA 1
ATOM 3407 C C . ILE B 1 97 ? -13.633 -7.664 -22.984 1 96.81 97 ILE B C 1
ATOM 3409 O O . ILE B 1 97 ? -14.586 -7.777 -23.75 1 96.81 97 ILE B O 1
ATOM 3413 N N . VAL B 1 98 ? -12.609 -8.43 -23 1 96.38 98 VAL B N 1
ATOM 3414 C CA . VAL B 1 98 ? -12.43 -9.383 -24.094 1 96.38 98 VAL B CA 1
ATOM 3415 C C . VAL B 1 98 ? -13.453 -10.508 -23.984 1 96.38 98 VAL B C 1
ATOM 3417 O O . VAL B 1 98 ? -14.008 -10.961 -24.984 1 96.38 98 VAL B O 1
ATOM 3420 N N . VAL B 1 99 ? -13.758 -10.945 -22.812 1 95.69 99 VAL B N 1
ATOM 3421 C CA . VAL B 1 99 ? -14.625 -12.102 -22.594 1 95.69 99 VAL B CA 1
ATOM 3422 C C . VAL B 1 99 ? -16.078 -11.695 -22.766 1 95.69 99 VAL B C 1
ATOM 3424 O O . VAL B 1 99 ? -16.891 -12.477 -23.281 1 95.69 99 VAL B O 1
ATOM 3427 N N . LEU B 1 100 ? -16.422 -10.492 -22.391 1 94.56 100 LEU B N 1
ATOM 3428 C CA . LEU B 1 100 ? -17.812 -10.047 -22.438 1 94.56 100 LEU B CA 1
ATOM 3429 C C . LEU B 1 100 ? -18.219 -9.617 -23.844 1 94.56 100 LEU B C 1
ATOM 3431 O O . LEU B 1 100 ? -19.359 -9.789 -24.25 1 94.56 100 LEU B O 1
ATOM 3435 N N . PHE B 1 101 ? -17.297 -9.125 -24.609 1 93.94 101 PHE B N 1
ATOM 3436 C CA . PHE B 1 101 ? -17.719 -8.453 -25.828 1 93.94 101 PHE B CA 1
ATOM 3437 C C . PHE B 1 101 ? -17.375 -9.297 -27.047 1 93.94 101 PHE B C 1
ATOM 3439 O O . PHE B 1 101 ? -17.703 -8.93 -28.172 1 93.94 101 PHE B O 1
ATOM 3446 N N . VAL B 1 102 ? -16.688 -10.391 -26.875 1 93.94 102 VAL B N 1
ATOM 3447 C CA . VAL B 1 102 ? -16.422 -11.32 -27.969 1 93.94 102 VAL B CA 1
ATOM 3448 C C . VAL B 1 102 ? -17.094 -12.664 -27.688 1 93.94 102 VAL B C 1
ATOM 3450 O O . VAL B 1 102 ? -16.859 -13.266 -26.641 1 93.94 102 VAL B O 1
ATOM 3453 N N . PRO B 1 103 ? -17.922 -13.062 -28.594 1 92.75 103 PRO B N 1
ATOM 3454 C CA . PRO B 1 103 ? -18.594 -14.352 -28.391 1 92.75 103 PRO B CA 1
ATOM 3455 C C . PRO B 1 103 ? -17.672 -15.539 -28.672 1 92.75 103 PRO B C 1
ATOM 3457 O O . PRO B 1 103 ? -17.641 -16.062 -29.797 1 92.75 103 PRO B O 1
ATOM 3460 N N . TRP B 1 104 ? -17.125 -16.047 -27.641 1 93.31 104 TRP B N 1
ATOM 3461 C CA . TRP B 1 104 ? -16.172 -17.141 -27.781 1 93.31 104 TRP B CA 1
ATOM 3462 C C . TRP B 1 104 ? -16.906 -18.484 -27.906 1 93.31 104 TRP B C 1
ATOM 3464 O O . TRP B 1 104 ? -17.859 -18.75 -27.172 1 93.31 104 TRP B O 1
ATOM 3474 N N . PRO B 1 105 ? -16.422 -19.297 -28.812 1 92.69 105 PRO B N 1
ATOM 3475 C CA . PRO B 1 105 ? -17.062 -20.594 -29 1 92.69 105 PRO B CA 1
ATOM 3476 C C . PRO B 1 105 ? -16.688 -21.609 -27.938 1 92.69 105 PRO B C 1
ATOM 3478 O O . PRO B 1 105 ? -17.406 -22.594 -27.719 1 92.69 105 PRO B O 1
ATOM 3481 N N . HIS B 1 106 ? -15.523 -21.469 -27.406 1 94.75 106 HIS B N 1
ATOM 3482 C CA . HIS B 1 106 ? -15 -22.438 -26.453 1 94.75 106 HIS B CA 1
ATOM 3483 C C . HIS B 1 106 ? -14.18 -21.734 -25.375 1 94.75 106 HIS B C 1
ATOM 3485 O O . HIS B 1 106 ? -13.531 -20.719 -25.625 1 94.75 106 HIS B O 1
ATOM 3491 N N . TRP B 1 107 ? -14.133 -22.344 -24.203 1 93.31 107 TRP B N 1
ATOM 3492 C CA . TRP B 1 107 ? -13.453 -21.734 -23.062 1 93.31 107 TRP B CA 1
ATOM 3493 C C . TRP B 1 107 ? -11.953 -21.656 -23.297 1 93.31 107 TRP B C 1
ATOM 3495 O O . TRP B 1 107 ? -11.281 -20.75 -22.797 1 93.31 107 TRP B O 1
ATOM 3505 N N . THR B 1 108 ? -11.359 -22.547 -24.141 1 95.06 108 THR B N 1
ATOM 3506 C CA . THR B 1 108 ? -9.922 -22.562 -24.391 1 95.06 108 THR B CA 1
ATOM 3507 C C . THR B 1 108 ? -9.492 -21.281 -25.109 1 95.06 108 THR B C 1
ATOM 3509 O O . THR B 1 108 ? -8.461 -20.688 -24.781 1 95.06 108 THR B O 1
ATOM 3512 N N . LEU B 1 109 ? -10.312 -20.859 -26.047 1 96.19 109 LEU B N 1
ATOM 3513 C CA . LEU B 1 109 ? -10.008 -19.641 -26.781 1 96.19 109 LEU B CA 1
ATOM 3514 C C . LEU B 1 109 ? -10.227 -18.406 -25.906 1 96.19 109 LEU B C 1
ATOM 3516 O O . LEU B 1 109 ? -9.461 -17.453 -25.969 1 96.19 109 LEU B O 1
ATOM 3520 N N . ALA B 1 110 ? -11.273 -18.531 -25.141 1 96 110 ALA B N 1
ATOM 3521 C CA . ALA B 1 110 ? -11.555 -17.438 -24.203 1 96 110 ALA B CA 1
ATOM 3522 C C . ALA B 1 110 ? -10.43 -17.281 -23.188 1 96 110 ALA B C 1
ATOM 3524 O O . ALA B 1 110 ? -10.062 -16.156 -22.828 1 96 110 ALA B O 1
ATOM 3525 N N . LEU B 1 111 ? -9.922 -18.422 -22.766 1 96.06 111 LEU B N 1
ATOM 3526 C CA . LEU B 1 111 ? -8.836 -18.422 -21.797 1 96.06 111 LEU B CA 1
ATOM 3527 C C . LEU B 1 111 ? -7.586 -17.766 -22.375 1 96.06 111 LEU B C 1
ATOM 3529 O O . LEU B 1 111 ? -6.961 -16.922 -21.719 1 96.06 111 LEU B O 1
ATOM 3533 N N . ILE B 1 112 ? -7.203 -18.109 -23.562 1 96.56 112 ILE B N 1
ATOM 3534 C CA . ILE B 1 112 ? -6.012 -17.562 -24.203 1 96.56 112 ILE B CA 1
ATOM 3535 C C . ILE B 1 112 ? -6.191 -16.062 -24.438 1 96.56 112 ILE B C 1
ATOM 3537 O O . ILE B 1 112 ? -5.297 -15.273 -24.125 1 96.56 112 ILE B O 1
ATOM 3541 N N . ALA B 1 113 ? -7.363 -15.711 -24.922 1 97.12 113 ALA B N 1
ATOM 3542 C CA . ALA B 1 113 ? -7.641 -14.297 -25.188 1 97.12 113 ALA B CA 1
ATOM 3543 C C . ALA B 1 113 ? -7.703 -13.492 -23.891 1 97.12 113 ALA B C 1
ATOM 3545 O O . ALA B 1 113 ? -7.152 -12.391 -23.812 1 97.12 113 ALA B O 1
ATOM 3546 N N . GLY B 1 114 ? -8.445 -14.055 -22.891 1 97 114 GLY B N 1
ATOM 3547 C CA . GLY B 1 114 ? -8.555 -13.391 -21.609 1 97 114 GLY B CA 1
ATOM 3548 C C . GLY B 1 114 ? -7.223 -13.227 -20.906 1 97 114 GLY B C 1
ATOM 3549 O O . GLY B 1 114 ? -6.922 -12.148 -20.375 1 97 114 GLY B O 1
ATOM 3550 N N . ALA B 1 115 ? -6.449 -14.297 -20.953 1 97.69 115 ALA B N 1
ATOM 3551 C CA . ALA B 1 115 ? -5.129 -14.25 -20.328 1 97.69 115 ALA B CA 1
ATOM 3552 C C . ALA B 1 115 ? -4.23 -13.227 -21.016 1 97.69 115 ALA B C 1
ATOM 3554 O O . ALA B 1 115 ? -3.502 -12.484 -20.359 1 97.69 115 ALA B O 1
ATOM 3555 N N . THR B 1 116 ? -4.25 -13.195 -22.328 1 98.19 116 THR B N 1
ATOM 3556 C CA . THR B 1 116 ? -3.453 -12.242 -23.109 1 98.19 116 THR B CA 1
ATOM 3557 C C . THR B 1 116 ? -3.891 -10.812 -22.828 1 98.19 116 THR B C 1
ATOM 3559 O O . THR B 1 116 ? -3.055 -9.922 -22.625 1 98.19 116 THR B O 1
ATOM 3562 N N . ALA B 1 117 ? -5.191 -10.617 -22.781 1 98.44 117 ALA B N 1
ATOM 3563 C CA . ALA B 1 117 ? -5.719 -9.289 -22.484 1 98.44 117 ALA B CA 1
ATOM 3564 C C . ALA B 1 117 ? -5.348 -8.859 -21.062 1 98.44 117 ALA B C 1
ATOM 3566 O O . ALA B 1 117 ? -4.977 -7.699 -20.844 1 98.44 117 ALA B O 1
ATOM 3567 N N . ALA B 1 118 ? -5.492 -9.789 -20.125 1 98.56 118 ALA B N 1
ATOM 3568 C CA . ALA B 1 118 ? -5.121 -9.5 -18.75 1 98.56 118 ALA B CA 1
ATOM 3569 C C . ALA B 1 118 ? -3.652 -9.102 -18.641 1 98.56 118 ALA B C 1
ATOM 3571 O O . ALA B 1 118 ? -3.312 -8.117 -17.984 1 98.56 118 ALA B O 1
ATOM 3572 N N . ALA B 1 119 ? -2.842 -9.859 -19.312 1 98.75 119 ALA B N 1
ATOM 3573 C CA . ALA B 1 119 ? -1.409 -9.578 -19.312 1 98.75 119 ALA B CA 1
ATOM 3574 C C . ALA B 1 119 ? -1.118 -8.219 -19.938 1 98.75 119 ALA B C 1
ATOM 3576 O O . ALA B 1 119 ? -0.314 -7.441 -19.406 1 98.75 119 ALA B O 1
ATOM 3577 N N . LEU B 1 120 ? -1.721 -7.922 -21.016 1 98.75 120 LEU B N 1
ATOM 3578 C CA . LEU B 1 120 ? -1.485 -6.68 -21.734 1 98.75 120 LEU B CA 1
ATOM 3579 C C . LEU B 1 120 ? -1.928 -5.477 -20.922 1 98.75 120 LEU B C 1
ATOM 3581 O O . LEU B 1 120 ? -1.214 -4.473 -20.844 1 98.75 120 LEU B O 1
ATOM 3585 N N . PHE B 1 121 ? -3.092 -5.574 -20.328 1 98.69 121 PHE B N 1
ATOM 3586 C CA . PHE B 1 121 ? -3.592 -4.465 -19.531 1 98.69 121 PHE B CA 1
ATOM 3587 C C . PHE B 1 121 ? -2.719 -4.246 -18.297 1 98.69 121 PHE B C 1
ATOM 3589 O O . PHE B 1 121 ? -2.441 -3.107 -17.922 1 98.69 121 PHE B O 1
ATOM 3596 N N . GLY B 1 122 ? -2.334 -5.383 -17.656 1 98.5 122 GLY B N 1
ATOM 3597 C CA . GLY B 1 122 ? -1.401 -5.254 -16.547 1 98.5 122 GLY B CA 1
ATOM 3598 C C . GLY B 1 122 ? -0.086 -4.613 -16.938 1 98.5 122 GLY B C 1
ATOM 3599 O O . GLY B 1 122 ? 0.412 -3.723 -16.25 1 98.5 122 GLY B O 1
ATOM 3600 N N . ALA B 1 123 ? 0.419 -5.031 -18.062 1 98.75 123 ALA B N 1
ATOM 3601 C CA . ALA B 1 123 ? 1.673 -4.492 -18.578 1 98.75 123 ALA B CA 1
ATOM 3602 C C . ALA B 1 123 ? 1.522 -3.016 -18.953 1 98.75 123 ALA B C 1
ATOM 3604 O O . ALA B 1 123 ? 2.383 -2.197 -18.609 1 98.75 123 ALA B O 1
ATOM 3605 N N . LEU B 1 124 ? 0.483 -2.689 -19.562 1 98.19 124 LEU B N 1
ATOM 3606 C CA . LEU B 1 124 ? 0.255 -1.308 -19.969 1 98.19 124 LEU B CA 1
ATOM 3607 C C . LEU B 1 124 ? 0.101 -0.4 -18.75 1 98.19 124 LEU B C 1
ATOM 3609 O O . LEU B 1 124 ? 0.52 0.76 -18.781 1 98.19 124 LEU B O 1
ATOM 3613 N N . TRP B 1 125 ? -0.475 -0.951 -17.75 1 97.31 125 TRP B N 1
ATOM 3614 C CA . TRP B 1 125 ? -0.735 -0.14 -16.562 1 97.31 125 TRP B CA 1
ATOM 3615 C C . TRP B 1 125 ? 0.567 0.247 -15.875 1 97.31 125 TRP B C 1
ATOM 3617 O O . TRP B 1 125 ? 0.669 1.326 -15.289 1 97.31 125 TRP B O 1
ATOM 3627 N N . VAL B 1 126 ? 1.535 -0.625 -15.93 1 97.94 126 VAL B N 1
ATOM 3628 C CA . VAL B 1 126 ? 2.791 -0.32 -15.25 1 97.94 126 VAL B CA 1
ATOM 3629 C C . VAL B 1 126 ? 3.732 0.406 -16.203 1 97.94 126 VAL B C 1
ATOM 3631 O O . VAL B 1 126 ? 4.773 0.918 -15.797 1 97.94 126 VAL B O 1
ATOM 3634 N N . ALA B 1 127 ? 3.33 0.589 -17.453 1 97.31 127 ALA B N 1
ATOM 3635 C CA . ALA B 1 127 ? 4.191 1.182 -18.469 1 97.31 127 ALA B CA 1
ATOM 3636 C C . ALA B 1 127 ? 4.59 2.605 -18.094 1 97.31 127 ALA B C 1
ATOM 3638 O O . ALA B 1 127 ? 5.738 3.006 -18.281 1 97.31 127 ALA B O 1
ATOM 3639 N N . ILE B 1 128 ? 3.695 3.305 -17.531 1 91.75 128 ILE B N 1
ATOM 3640 C CA . ILE B 1 128 ? 3.971 4.699 -17.203 1 91.75 128 ILE B CA 1
ATOM 3641 C C . ILE B 1 128 ? 4.926 4.781 -16.016 1 91.75 128 ILE B C 1
ATOM 3643 O O . ILE B 1 128 ? 5.973 5.43 -16.109 1 91.75 128 ILE B O 1
ATOM 3647 N N . PRO B 1 129 ? 4.559 4.125 -14.906 1 92.19 129 PRO B N 1
ATOM 3648 C CA . PRO B 1 129 ? 5.543 4.094 -13.82 1 92.19 129 PRO B CA 1
ATOM 3649 C C . PRO B 1 129 ? 6.91 3.6 -14.281 1 92.19 129 PRO B C 1
ATOM 3651 O O . PRO B 1 129 ? 7.938 4.113 -13.836 1 92.19 129 PRO B O 1
ATOM 3654 N N . ALA B 1 130 ? 6.859 2.592 -15.148 1 95.62 130 ALA B N 1
ATOM 3655 C CA . ALA B 1 130 ? 8.117 2.045 -15.656 1 95.62 130 ALA B CA 1
ATOM 3656 C C . ALA B 1 130 ? 8.891 3.1 -16.438 1 95.62 130 ALA B C 1
ATOM 3658 O O . ALA B 1 130 ? 10.102 3.252 -16.25 1 95.62 130 ALA B O 1
ATOM 3659 N N . TYR B 1 131 ? 8.266 3.799 -17.266 1 93.44 131 TYR B N 1
ATOM 3660 C CA . TYR B 1 131 ? 8.891 4.836 -18.062 1 93.44 131 TYR B CA 1
ATOM 3661 C C . TYR B 1 131 ? 9.461 5.941 -17.188 1 93.44 131 TYR B C 1
ATOM 3663 O O . TYR B 1 131 ? 10.586 6.41 -17.406 1 93.44 131 TYR B O 1
ATOM 3671 N N . LEU B 1 132 ? 8.664 6.289 -16.266 1 87.81 132 LEU B N 1
ATOM 3672 C CA . LEU B 1 132 ? 9.102 7.352 -15.359 1 87.81 132 LEU B CA 1
ATOM 3673 C C . LEU B 1 132 ? 10.32 6.918 -14.562 1 87.81 132 LEU B C 1
ATOM 3675 O O . LEU B 1 132 ? 11.227 7.719 -14.32 1 87.81 132 LEU B O 1
ATOM 3679 N N . GLN B 1 133 ? 10.289 5.672 -14.141 1 88.44 133 GLN B N 1
ATOM 3680 C CA . GLN B 1 133 ? 11.445 5.133 -13.43 1 88.44 133 GLN B CA 1
ATOM 3681 C C . GLN B 1 133 ? 12.664 5.055 -14.344 1 88.44 133 GLN B C 1
ATOM 3683 O O . GLN B 1 133 ? 13.766 5.441 -13.945 1 88.44 133 GLN B O 1
ATOM 3688 N N . ALA B 1 134 ? 12.5 4.621 -15.484 1 91.81 134 ALA B N 1
ATOM 3689 C CA . ALA B 1 134 ? 13.602 4.332 -16.406 1 91.81 134 ALA B CA 1
ATOM 3690 C C . ALA B 1 134 ? 14.219 5.617 -16.938 1 91.81 134 ALA B C 1
ATOM 3692 O O . ALA B 1 134 ? 15.438 5.707 -17.094 1 91.81 134 ALA B O 1
ATOM 3693 N N . ARG B 1 135 ? 13.43 6.578 -17.219 1 88.38 135 ARG B N 1
ATOM 3694 C CA . ARG B 1 135 ? 13.93 7.746 -17.938 1 88.38 135 ARG B CA 1
ATOM 3695 C C . ARG B 1 135 ? 14.07 8.938 -17 1 88.38 135 ARG B C 1
ATOM 3697 O O . ARG B 1 135 ? 14.914 9.812 -17.219 1 88.38 135 ARG B O 1
ATOM 3704 N N . ARG B 1 136 ? 13.305 8.898 -15.984 1 81.81 136 ARG B N 1
ATOM 3705 C CA . ARG B 1 136 ? 13.289 10.117 -15.18 1 81.81 136 ARG B CA 1
ATOM 3706 C C . ARG B 1 136 ? 13.789 9.836 -13.766 1 81.81 136 ARG B C 1
ATOM 3708 O O . ARG B 1 136 ? 13.914 10.758 -12.953 1 81.81 136 ARG B O 1
ATOM 3715 N N . GLY B 1 137 ? 13.977 8.656 -13.477 1 78.56 137 GLY B N 1
ATOM 3716 C CA . GLY B 1 137 ? 14.539 8.305 -12.18 1 78.56 137 GLY B CA 1
ATOM 3717 C C . GLY B 1 137 ? 13.547 8.461 -11.039 1 78.56 137 GLY B C 1
ATOM 3718 O O . GLY B 1 137 ? 13.945 8.664 -9.891 1 78.56 137 GLY B O 1
ATOM 3719 N N . SER B 1 138 ? 12.289 8.492 -11.391 1 77.12 138 SER B N 1
ATOM 3720 C CA . SER B 1 138 ? 11.258 8.586 -10.367 1 77.12 138 SER B CA 1
ATOM 3721 C C . SER B 1 138 ? 11.25 7.352 -9.469 1 77.12 138 SER B C 1
ATOM 3723 O O . SER B 1 138 ? 11.648 6.266 -9.898 1 77.12 138 SER B O 1
ATOM 3725 N N . HIS B 1 139 ? 10.805 7.613 -8.25 1 76 139 HIS B N 1
ATOM 3726 C CA . HIS B 1 139 ? 10.703 6.492 -7.32 1 76 139 HIS B CA 1
ATOM 3727 C C . HIS B 1 139 ? 9.602 5.527 -7.738 1 76 139 HIS B C 1
ATOM 3729 O O . HIS B 1 139 ? 8.422 5.859 -7.664 1 76 139 HIS B O 1
ATOM 3735 N N . ILE B 1 140 ? 9.984 4.332 -8.031 1 83.81 140 ILE B N 1
ATOM 3736 C CA . ILE B 1 140 ? 9.07 3.336 -8.57 1 83.81 140 ILE B CA 1
ATOM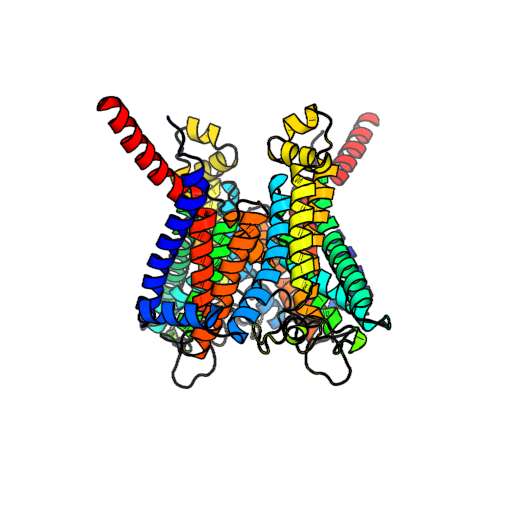 3737 C C . ILE B 1 140 ? 8.031 2.969 -7.516 1 83.81 140 ILE B C 1
ATOM 3739 O O . ILE B 1 140 ? 6.871 2.691 -7.844 1 83.81 140 ILE B O 1
ATOM 3743 N N . VAL B 1 141 ? 8.406 3.014 -6.293 1 79.69 141 VAL B N 1
ATOM 3744 C CA . VAL B 1 141 ? 7.512 2.609 -5.207 1 79.69 141 VAL B CA 1
ATOM 3745 C C . VAL B 1 141 ? 6.359 3.6 -5.09 1 79.69 141 VAL B C 1
ATOM 3747 O O . VAL B 1 141 ? 5.191 3.203 -5.062 1 79.69 141 VAL B O 1
ATOM 3750 N N . ILE B 1 142 ? 6.578 4.828 -5.129 1 76 142 ILE B N 1
ATOM 3751 C CA . ILE B 1 142 ? 5.57 5.871 -4.973 1 76 142 ILE B CA 1
ATOM 3752 C C . ILE B 1 142 ? 4.645 5.879 -6.188 1 76 142 ILE B C 1
ATOM 3754 O O . ILE B 1 142 ? 3.42 5.902 -6.039 1 76 142 ILE B O 1
ATOM 3758 N N . THR B 1 143 ? 5.281 5.832 -7.32 1 85.06 143 THR B N 1
ATOM 3759 C CA . THR B 1 143 ? 4.492 5.918 -8.547 1 85.06 143 THR B CA 1
ATOM 3760 C C . THR B 1 143 ? 3.564 4.715 -8.68 1 85.06 143 THR B C 1
ATOM 3762 O O . THR B 1 143 ? 2.398 4.863 -9.047 1 85.06 143 THR B O 1
ATOM 3765 N N . THR B 1 144 ? 4.098 3.582 -8.336 1 90.06 144 THR B N 1
ATOM 3766 C CA . THR B 1 144 ? 3.279 2.383 -8.477 1 90.06 144 THR B CA 1
ATOM 3767 C C . THR B 1 144 ? 2.176 2.352 -7.426 1 90.06 144 THR B C 1
ATOM 3769 O O . THR B 1 144 ? 1.08 1.849 -7.684 1 90.06 144 THR B O 1
ATOM 3772 N N . ILE B 1 145 ? 2.428 2.859 -6.289 1 83.12 145 ILE B N 1
ATOM 3773 C CA . ILE B 1 145 ? 1.392 2.938 -5.266 1 83.12 145 ILE B CA 1
ATOM 3774 C C . ILE B 1 145 ? 0.28 3.877 -5.73 1 83.12 145 ILE B C 1
ATOM 3776 O O . ILE B 1 145 ? -0.904 3.557 -5.602 1 83.12 145 ILE B O 1
ATOM 3780 N N . MET B 1 146 ? 0.672 5.043 -6.223 1 83.5 146 MET B N 1
ATOM 3781 C CA . MET B 1 146 ? -0.322 5.984 -6.727 1 83.5 146 MET B CA 1
ATOM 3782 C C . MET B 1 146 ? -1.146 5.359 -7.848 1 83.5 146 MET B C 1
ATOM 3784 O O . MET B 1 146 ? -2.354 5.59 -7.938 1 83.5 146 MET B O 1
ATOM 3788 N N . PHE B 1 147 ? -0.505 4.555 -8.602 1 91.81 147 PHE B N 1
ATOM 3789 C CA . PHE B 1 147 ? -1.195 3.904 -9.711 1 91.81 147 PHE B CA 1
ATOM 3790 C C . PHE B 1 147 ? -2.141 2.824 -9.203 1 91.81 147 PHE B C 1
ATOM 3792 O O . PHE B 1 147 ? -3.102 2.461 -9.883 1 91.81 147 PHE B O 1
ATOM 3799 N N . ASN B 1 148 ? -1.839 2.27 -8.039 1 90.31 148 ASN B N 1
ATOM 3800 C CA . ASN B 1 148 ? -2.809 1.365 -7.426 1 90.31 148 ASN B CA 1
ATOM 3801 C C . ASN B 1 148 ? -4.125 2.076 -7.121 1 90.31 148 ASN B C 1
ATOM 3803 O O . ASN B 1 148 ? -5.199 1.546 -7.402 1 90.31 148 ASN B O 1
ATOM 3807 N N . PHE B 1 149 ? -3.984 3.215 -6.605 1 83.06 149 PHE B N 1
ATOM 3808 C CA . PHE B 1 149 ? -5.172 3.984 -6.254 1 83.06 149 PHE B CA 1
ATOM 3809 C C . PHE B 1 149 ? -5.938 4.395 -7.508 1 83.06 149 PHE B C 1
ATOM 3811 O O . PHE B 1 149 ? -7.168 4.336 -7.535 1 83.06 149 PHE B O 1
ATOM 3818 N N . MET B 1 150 ? -5.188 4.77 -8.453 1 88.94 150 MET B N 1
ATOM 3819 C CA . MET B 1 150 ? -5.82 5.152 -9.711 1 88.94 150 MET B CA 1
ATOM 3820 C C . MET B 1 150 ? -6.535 3.965 -10.344 1 88.94 150 MET B C 1
ATOM 3822 O O . MET B 1 150 ? -7.621 4.117 -10.906 1 88.94 150 MET B O 1
ATOM 3826 N N . ALA B 1 151 ? -5.879 2.838 -10.25 1 93.56 151 ALA B N 1
ATOM 3827 C CA . ALA B 1 151 ? -6.473 1.623 -10.805 1 93.56 151 ALA B CA 1
ATOM 3828 C C . ALA B 1 151 ? -7.816 1.319 -10.148 1 93.56 151 ALA B C 1
ATOM 3830 O O . ALA B 1 151 ? -8.773 0.938 -10.828 1 93.56 151 ALA B O 1
ATOM 3831 N N . SER B 1 152 ? -7.906 1.465 -8.891 1 88.88 152 SER B N 1
ATOM 3832 C CA . SER B 1 152 ? -9.156 1.24 -8.172 1 88.88 152 SER B CA 1
ATOM 3833 C C . SER B 1 152 ? -10.242 2.195 -8.641 1 88.88 152 SER B C 1
ATOM 3835 O O . SER B 1 152 ? -11.391 1.786 -8.844 1 88.88 152 SER B O 1
ATOM 3837 N N . GLY B 1 153 ? -9.906 3.453 -8.836 1 86.5 153 GLY B N 1
ATOM 3838 C CA . GLY B 1 153 ? -10.859 4.434 -9.32 1 86.5 153 GLY B CA 1
ATOM 3839 C C . GLY B 1 153 ? -11.352 4.145 -10.727 1 86.5 153 GLY B C 1
ATOM 3840 O O . GLY B 1 153 ? -12.555 4.211 -10.992 1 86.5 153 GLY B O 1
ATOM 3841 N N . VAL B 1 154 ? -10.398 3.791 -11.531 1 89.69 154 VAL B N 1
ATOM 3842 C CA . VAL B 1 154 ? -10.75 3.479 -12.914 1 89.69 154 VAL B CA 1
ATOM 3843 C C . VAL B 1 154 ? -11.664 2.26 -12.953 1 89.69 154 VAL B C 1
ATOM 3845 O O . VAL B 1 154 ? -12.656 2.248 -13.688 1 89.69 154 VAL B O 1
ATOM 3848 N N . LEU B 1 155 ? -11.344 1.307 -12.18 1 93.31 155 LEU B N 1
ATOM 3849 C CA . LEU B 1 155 ? -12.141 0.087 -12.18 1 93.31 155 LEU B CA 1
ATOM 3850 C C . LEU B 1 155 ? -13.555 0.361 -11.672 1 93.31 155 LEU B C 1
ATOM 3852 O O . LEU B 1 155 ? -14.531 -0.078 -12.273 1 93.31 155 LEU B O 1
ATOM 3856 N N . ILE B 1 156 ? -13.641 1.056 -10.586 1 89.06 156 ILE B N 1
ATOM 3857 C CA . ILE B 1 156 ? -14.945 1.339 -10 1 89.06 156 ILE B CA 1
ATOM 3858 C C . ILE B 1 156 ? -15.789 2.146 -10.984 1 89.06 156 ILE B C 1
ATOM 3860 O O . ILE B 1 156 ? -16.984 1.904 -11.125 1 89.06 156 ILE B O 1
ATOM 3864 N N . TYR B 1 157 ? -15.211 3.035 -11.68 1 86.19 157 TYR B N 1
ATOM 3865 C CA . TYR B 1 157 ? -15.922 3.805 -12.695 1 86.19 157 TYR B CA 1
ATOM 3866 C C . TYR B 1 157 ? -16.453 2.893 -13.789 1 86.19 157 TYR B C 1
ATOM 3868 O O . TYR B 1 157 ? -17.609 3.006 -14.195 1 86.19 157 TYR B O 1
ATOM 3876 N N . MET B 1 158 ? -15.609 2.055 -14.242 1 91.44 158 MET B N 1
ATOM 3877 C CA . MET B 1 158 ? -16 1.159 -15.328 1 91.44 158 MET B CA 1
ATOM 3878 C C . MET B 1 158 ? -17.109 0.221 -14.883 1 91.44 158 MET B C 1
ATOM 3880 O O . MET B 1 158 ? -18.031 -0.065 -15.656 1 91.44 158 MET B O 1
ATOM 3884 N N . LEU B 1 159 ? -17.078 -0.242 -13.648 1 92.81 159 LEU B N 1
ATOM 3885 C CA . LEU B 1 159 ? -18.031 -1.224 -13.141 1 92.81 159 LEU B CA 1
ATOM 3886 C C . LEU B 1 159 ? -19.344 -0.554 -12.734 1 92.81 159 LEU B C 1
ATOM 3888 O O . LEU B 1 159 ? -20.391 -1.205 -12.688 1 92.81 159 LEU B O 1
ATOM 3892 N N . SER B 1 160 ? -19.297 0.688 -12.383 1 87.38 160 SER B N 1
ATOM 3893 C CA . SER B 1 160 ? -20.484 1.412 -11.961 1 87.38 160 SER B CA 1
ATOM 3894 C C . SER B 1 160 ? -21.109 2.172 -13.125 1 87.38 160 SER B C 1
ATOM 3896 O O . SER B 1 160 ? -22.188 2.775 -12.977 1 87.38 160 SER B O 1
ATOM 3898 N N . GLY B 1 161 ? -20.484 2.111 -14.258 1 87.06 161 GLY B N 1
ATOM 3899 C CA . GLY B 1 161 ? -20.969 2.842 -15.422 1 87.06 161 GLY B CA 1
ATOM 3900 C C . GLY B 1 161 ? -21.031 1.989 -16.672 1 87.06 161 GLY B C 1
ATOM 3901 O O . GLY B 1 161 ? -21.969 1.209 -16.859 1 87.06 161 GLY B O 1
ATOM 3902 N N . PRO B 1 162 ? -19.953 2.111 -17.453 1 86.38 162 PRO B N 1
ATOM 3903 C CA . PRO B 1 162 ? -19.984 1.49 -18.781 1 86.38 162 PRO B CA 1
ATOM 3904 C C . PRO B 1 162 ? -20.25 -0.012 -18.719 1 86.38 162 PRO B C 1
ATOM 3906 O O . PRO B 1 162 ? -20.906 -0.561 -19.609 1 86.38 162 PRO B O 1
ATOM 3909 N N . LEU B 1 163 ? -19.75 -0.717 -17.703 1 91.62 163 LEU B N 1
ATOM 3910 C CA . LEU B 1 163 ? -19.844 -2.172 -17.672 1 91.62 163 LEU B CA 1
ATOM 3911 C C . LEU B 1 163 ? -20.906 -2.633 -16.672 1 91.62 163 LEU B C 1
ATOM 3913 O O . LEU B 1 163 ? -21.031 -3.83 -16.406 1 91.62 163 LEU B O 1
ATOM 3917 N N . LYS B 1 164 ? -21.578 -1.726 -16.125 1 89.12 164 LYS B N 1
ATOM 3918 C CA . LYS B 1 164 ? -22.609 -2.078 -15.148 1 89.12 164 LYS B CA 1
ATOM 3919 C C . LYS B 1 164 ? -23.828 -2.703 -15.836 1 89.12 164 LYS B C 1
ATOM 3921 O O . LYS B 1 164 ? -24.391 -2.117 -16.766 1 89.12 164 LYS B O 1
ATOM 3926 N N . PRO B 1 165 ? -24.141 -3.914 -15.344 1 88.56 165 PRO B N 1
ATOM 3927 C CA . PRO B 1 165 ? -25.375 -4.492 -15.898 1 88.56 165 PRO B CA 1
ATOM 3928 C C . PRO B 1 165 ? -26.625 -3.768 -15.43 1 88.56 165 PRO B C 1
ATOM 3930 O O . PRO B 1 165 ? -26.656 -3.221 -14.32 1 88.56 165 PRO B O 1
ATOM 3933 N N . ASP B 1 166 ? -27.625 -3.803 -16.203 1 83.56 166 ASP B N 1
ATOM 3934 C CA . ASP B 1 166 ? -28.891 -3.145 -15.859 1 83.56 166 ASP B CA 1
ATOM 3935 C C . ASP B 1 166 ? -29.516 -3.771 -14.617 1 83.56 166 ASP B C 1
ATOM 3937 O O . ASP B 1 166 ? -29.594 -4.996 -14.508 1 83.56 166 ASP B O 1
ATOM 3941 N N . GLY B 1 167 ? -29.891 -2.967 -13.711 1 79.56 167 GLY B N 1
ATOM 3942 C CA . GLY B 1 167 ? -30.656 -3.406 -12.555 1 79.56 167 GLY B CA 1
ATOM 3943 C C . GLY B 1 167 ? -29.797 -3.996 -11.453 1 79.56 167 GLY B C 1
ATOM 3944 O O . GLY B 1 167 ? -30.297 -4.367 -10.398 1 79.56 167 GLY B O 1
ATOM 3945 N N . ASN B 1 168 ? -28.594 -4.203 -11.758 1 76.31 168 ASN B N 1
ATOM 3946 C CA . ASN B 1 168 ? -27.719 -4.801 -10.75 1 76.31 168 ASN B CA 1
ATOM 3947 C C . ASN B 1 168 ? -27.141 -3.744 -9.82 1 76.31 168 ASN B C 1
ATOM 3949 O O . ASN B 1 168 ? -26.688 -2.689 -10.273 1 76.31 168 ASN B O 1
ATOM 3953 N N . MET B 1 169 ? -27.281 -3.938 -8.516 1 81.25 169 MET B N 1
ATOM 3954 C CA . MET B 1 169 ? -26.797 -2.98 -7.52 1 81.25 169 MET B CA 1
ATOM 3955 C C . MET B 1 169 ? -25.328 -3.244 -7.184 1 81.25 169 MET B C 1
ATOM 3957 O O . MET B 1 169 ? -24.656 -2.385 -6.617 1 81.25 169 MET B O 1
ATOM 3961 N N . GLN B 1 170 ? -24.906 -4.406 -7.664 1 82.69 170 GLN B N 1
ATOM 3962 C CA . GLN B 1 170 ? -23.531 -4.762 -7.328 1 82.69 170 GLN B CA 1
ATOM 3963 C C . GLN B 1 170 ? -22.531 -4.062 -8.25 1 82.69 170 GLN B C 1
ATOM 3965 O O . GLN B 1 170 ? -22.828 -3.832 -9.43 1 82.69 170 GLN B O 1
ATOM 3970 N N . ILE B 1 171 ? -21.438 -3.637 -7.73 1 88.81 171 ILE B N 1
ATOM 3971 C CA . ILE B 1 171 ? -20.344 -3.078 -8.516 1 88.81 171 ILE B CA 1
ATOM 3972 C C . ILE B 1 171 ? -19.547 -4.207 -9.164 1 88.81 171 ILE B C 1
ATOM 3974 O O . ILE B 1 171 ? -18.531 -4.652 -8.617 1 88.81 171 ILE B O 1
ATOM 3978 N N . ALA B 1 172 ? -20.078 -4.723 -10.188 1 92.88 172 ALA B N 1
ATOM 3979 C CA . ALA B 1 172 ? -19.5 -5.859 -10.906 1 92.88 172 ALA B CA 1
ATOM 3980 C C . ALA B 1 172 ? -19.953 -5.871 -12.367 1 92.88 172 ALA B C 1
ATOM 3982 O O . ALA B 1 172 ? -20.922 -5.191 -12.727 1 92.88 172 ALA B O 1
ATOM 3983 N N . THR B 1 173 ? -19.234 -6.531 -13.18 1 94.06 173 THR B N 1
ATOM 3984 C CA . THR B 1 173 ? -19.688 -6.75 -14.547 1 94.06 173 THR B CA 1
ATOM 3985 C C . THR B 1 173 ? -20.812 -7.785 -14.586 1 94.06 173 THR B C 1
ATOM 3987 O O . THR B 1 173 ? -21.109 -8.422 -13.578 1 94.06 173 THR B O 1
ATOM 3990 N N . ALA B 1 174 ? -21.422 -7.891 -15.727 1 93.12 174 ALA B N 1
ATOM 3991 C CA . ALA B 1 174 ? -22.297 -9.039 -15.953 1 93.12 174 ALA B CA 1
ATOM 3992 C C . ALA B 1 174 ? -21.516 -10.352 -15.844 1 93.12 174 ALA B C 1
ATOM 3994 O O . ALA B 1 174 ? -20.297 -10.367 -16 1 93.12 174 ALA B O 1
ATOM 3995 N N . VAL B 1 175 ? -22.281 -11.391 -15.531 1 94.12 175 VAL B N 1
ATOM 3996 C CA . VAL B 1 175 ? -21.656 -12.719 -15.516 1 94.12 175 VAL B CA 1
ATOM 3997 C C . VAL B 1 175 ? -21.188 -13.086 -16.922 1 94.12 175 VAL B C 1
ATOM 3999 O O . VAL B 1 175 ? -21.875 -12.836 -17.906 1 94.12 175 VAL B O 1
ATOM 4002 N N . PHE B 1 176 ? -20.016 -13.625 -16.984 1 95.06 176 PHE B N 1
ATOM 4003 C CA . PHE B 1 176 ? -19.438 -14.008 -18.266 1 95.06 176 PHE B CA 1
ATOM 4004 C C . PHE B 1 176 ? -20.266 -15.094 -18.938 1 95.06 176 PHE B C 1
ATOM 4006 O O . PHE B 1 176 ? -20.906 -15.906 -18.25 1 95.06 176 PHE B O 1
ATOM 4013 N N . PRO B 1 177 ? -20.266 -15.102 -20.203 1 94.25 177 PRO B N 1
ATOM 4014 C CA . PRO B 1 177 ? -21 -16.156 -20.922 1 94.25 177 PRO B CA 1
ATOM 4015 C C . PRO B 1 177 ? -20.484 -17.547 -20.594 1 94.25 177 PRO B C 1
ATOM 4017 O O . PRO B 1 177 ? -19.281 -17.734 -20.359 1 94.25 177 PRO B O 1
ATOM 4020 N N . GLU B 1 178 ? -21.297 -18.484 -20.672 1 91.56 178 GLU B N 1
ATOM 4021 C CA . GLU B 1 178 ? -21 -19.859 -20.266 1 91.56 178 GLU B CA 1
ATOM 4022 C C . GLU B 1 178 ? -19.828 -20.422 -21.078 1 91.56 178 GLU B C 1
ATOM 4024 O O . GLU B 1 178 ? -19 -21.156 -20.531 1 91.56 178 GLU B O 1
ATOM 4029 N N . ALA B 1 179 ? -19.75 -20.016 -22.266 1 91.12 179 ALA B N 1
ATOM 4030 C CA . ALA B 1 179 ? -18.719 -20.531 -23.156 1 91.12 179 ALA B CA 1
ATOM 4031 C C . ALA B 1 179 ? -17.328 -20.078 -22.703 1 91.12 179 ALA B C 1
ATOM 4033 O O . ALA B 1 179 ? -16.328 -20.656 -23.109 1 91.12 179 ALA B O 1
ATOM 4034 N N . ALA B 1 180 ? -17.297 -19.125 -21.828 1 92.06 180 ALA B N 1
ATOM 4035 C CA . ALA B 1 180 ? -16.016 -18.578 -21.406 1 92.06 180 ALA B CA 1
ATOM 4036 C C . ALA B 1 180 ? -15.672 -19.047 -19.984 1 92.06 180 ALA B C 1
ATOM 4038 O O . ALA B 1 180 ? -14.602 -18.703 -19.469 1 92.06 180 ALA B O 1
ATOM 4039 N N . HIS B 1 181 ? -16.547 -19.844 -19.453 1 90.88 181 HIS B N 1
ATOM 4040 C CA . HIS B 1 181 ? -16.281 -20.359 -18.109 1 90.88 181 HIS B CA 1
ATOM 4041 C C . HIS B 1 181 ? -15.156 -21.375 -18.109 1 90.88 181 HIS B C 1
ATOM 4043 O O . HIS B 1 181 ? -15.148 -22.297 -18.938 1 90.88 181 HIS B O 1
ATOM 4049 N N . LEU B 1 182 ? -14.266 -21.188 -17.219 1 91.88 182 LEU B N 1
ATOM 4050 C CA . LEU B 1 182 ? -13.156 -22.125 -17.141 1 91.88 182 LEU B CA 1
ATOM 4051 C C . LEU B 1 182 ? -13.562 -23.391 -16.375 1 91.88 182 LEU B C 1
ATOM 4053 O O . LEU B 1 182 ? -14.273 -23.312 -15.375 1 91.88 182 LEU B O 1
ATOM 4057 N N . PRO B 1 183 ? -13.133 -24.484 -16.891 1 87.19 183 PRO B N 1
ATOM 4058 C CA . PRO B 1 183 ? -13.445 -25.719 -16.172 1 87.19 183 PRO B CA 1
ATOM 4059 C C . PRO B 1 183 ? -12.695 -25.812 -14.844 1 87.19 183 PRO B C 1
ATOM 4061 O O . PRO B 1 183 ? -11.531 -25.406 -14.75 1 87.19 183 PRO B O 1
ATOM 4064 N N . SER B 1 184 ? -13.391 -26.234 -13.859 1 85.81 184 SER B N 1
ATOM 4065 C CA . SER B 1 184 ? -12.758 -26.5 -12.57 1 85.81 184 SER B CA 1
ATOM 4066 C C . SER B 1 184 ? -11.852 -27.719 -12.633 1 85.81 184 SER B C 1
ATOM 4068 O O . SER B 1 184 ? -11.992 -28.562 -13.531 1 85.81 184 SER B O 1
ATOM 4070 N N . LEU B 1 185 ? -10.953 -27.75 -11.75 1 83.62 185 LEU B N 1
ATOM 4071 C CA . LEU B 1 185 ? -10.117 -28.938 -11.695 1 83.62 185 LEU B CA 1
ATOM 4072 C C . LEU B 1 185 ? -10.945 -30.172 -11.344 1 83.62 185 LEU B C 1
ATOM 4074 O O . LEU B 1 185 ? -10.602 -31.297 -11.727 1 83.62 185 LEU B O 1
ATOM 4078 N N . ASN B 1 186 ? -12.008 -29.859 -10.602 1 78.19 186 ASN B N 1
ATOM 4079 C CA . ASN B 1 186 ? -12.906 -30.969 -10.305 1 78.19 186 ASN B CA 1
ATOM 4080 C C . ASN B 1 186 ? -13.555 -31.531 -11.57 1 78.19 186 ASN B C 1
ATOM 4082 O O . ASN B 1 186 ? -13.758 -32.75 -11.695 1 78.19 186 ASN B O 1
ATOM 4086 N N . ASP B 1 187 ? -13.914 -30.641 -12.422 1 75.56 187 ASP B N 1
ATOM 4087 C CA . ASP B 1 187 ? -14.469 -31.078 -13.703 1 75.56 187 ASP B CA 1
ATOM 4088 C C . ASP B 1 187 ? -13.469 -31.953 -14.469 1 75.56 187 ASP B C 1
ATOM 4090 O O . ASP B 1 187 ? -13.852 -32.938 -15.094 1 75.56 187 ASP B O 1
ATOM 4094 N N . ILE B 1 188 ? -12.242 -31.578 -14.289 1 73.06 188 ILE B N 1
ATOM 4095 C CA . ILE B 1 188 ? -11.195 -32.312 -14.992 1 73.06 188 ILE B CA 1
ATOM 4096 C C . ILE B 1 188 ? -10.883 -33.625 -14.25 1 73.06 188 ILE B C 1
ATOM 4098 O O . ILE B 1 188 ? -10.766 -34.656 -14.867 1 73.06 188 ILE B O 1
ATOM 4102 N N . ALA B 1 189 ? -10.742 -33.438 -12.93 1 72.06 189 ALA B N 1
ATOM 4103 C CA . ALA B 1 189 ? -10.477 -34.625 -12.109 1 72.06 189 ALA B CA 1
ATOM 4104 C C . ALA B 1 189 ? -11.625 -35.625 -12.188 1 72.06 189 ALA B C 1
ATOM 4106 O O . ALA B 1 189 ? -11.414 -36.844 -12.148 1 72.06 189 ALA B O 1
ATOM 4107 N N . GLY B 1 190 ? -12.734 -35.031 -12.242 1 69.06 190 GLY B N 1
ATOM 4108 C CA . GLY B 1 190 ? -13.914 -35.875 -12.367 1 69.06 190 GLY B CA 1
ATOM 4109 C C . GLY B 1 190 ? -13.891 -36.75 -13.602 1 69.06 190 GLY B C 1
ATOM 4110 O O . GLY B 1 190 ? -14.422 -37.875 -13.586 1 69.06 190 GLY B O 1
ATOM 4111 N N . LEU B 1 191 ? -13.25 -36.188 -14.57 1 67.38 191 LEU B N 1
ATOM 4112 C CA . LEU B 1 191 ? -13.102 -37.031 -15.766 1 67.38 191 LEU B CA 1
ATOM 4113 C C . LEU B 1 191 ? -12.305 -38.281 -15.461 1 67.38 191 LEU B C 1
ATOM 4115 O O . LEU B 1 191 ? -12.477 -39.312 -16.125 1 67.38 191 LEU B O 1
ATOM 4119 N N . PHE B 1 192 ? -11.523 -38.125 -14.336 1 68 192 PHE B N 1
ATOM 4120 C CA . PHE B 1 192 ? -10.719 -39.281 -13.938 1 68 192 PHE B CA 1
ATOM 4121 C C . PHE B 1 192 ? -11.289 -39.938 -12.688 1 68 192 PHE B C 1
ATOM 4123 O O . PHE B 1 192 ? -10.633 -40.781 -12.062 1 68 192 PHE B O 1
ATOM 4130 N N . GLY B 1 193 ? -12.477 -39.531 -12.305 1 63.62 193 GLY B N 1
ATOM 4131 C CA . GLY B 1 193 ? -13.203 -40.156 -11.211 1 63.62 193 GLY B CA 1
ATOM 4132 C C . GLY B 1 193 ? -12.742 -39.688 -9.844 1 63.62 193 GLY B C 1
ATOM 4133 O O . GLY B 1 193 ? -12.977 -40.344 -8.844 1 63.62 193 GLY B O 1
ATOM 4134 N N . SER B 1 194 ? -12.008 -38.656 -9.844 1 68 194 SER B N 1
ATOM 4135 C CA . SER B 1 194 ? -11.477 -38.156 -8.578 1 68 194 SER B CA 1
ATOM 4136 C C . SER B 1 194 ? -12.242 -36.938 -8.094 1 68 194 SER B C 1
ATOM 4138 O O . SER B 1 194 ? -12.719 -36.125 -8.906 1 68 194 SER B O 1
ATOM 4140 N N . ASP B 1 195 ? -12.695 -36.875 -6.816 1 70.06 195 ASP B N 1
ATOM 4141 C CA . ASP B 1 195 ? -13.359 -35.75 -6.199 1 70.06 195 ASP B CA 1
ATOM 4142 C C . ASP B 1 195 ? -12.375 -34.938 -5.355 1 70.06 195 ASP B C 1
ATOM 4144 O O . ASP B 1 195 ? -12.75 -34.375 -4.324 1 70.06 195 ASP B O 1
ATOM 4148 N N . LEU B 1 196 ? -11.164 -34.938 -5.848 1 71.44 196 LEU B N 1
ATOM 4149 C CA . LEU B 1 196 ? -10.047 -34.406 -5.074 1 71.44 196 LEU B CA 1
ATOM 4150 C C . LEU B 1 196 ? -10.234 -32.906 -4.805 1 71.44 196 LEU B C 1
ATOM 4152 O O . LEU B 1 196 ? -9.727 -32.406 -3.809 1 71.44 196 LEU B O 1
ATOM 4156 N N . PHE B 1 197 ? -11.117 -32.281 -5.562 1 78.19 197 PHE B N 1
ATOM 4157 C CA . PHE B 1 197 ? -11.156 -30.812 -5.402 1 78.19 197 PHE B CA 1
ATOM 4158 C C . PHE B 1 197 ? -12.57 -30.359 -5.074 1 78.19 197 PHE B C 1
ATOM 4160 O O . PHE B 1 197 ? -12.82 -29.156 -4.945 1 78.19 197 PHE B O 1
ATOM 4167 N N . GLY B 1 198 ? -13.438 -31.172 -4.918 1 73.19 198 GLY B N 1
ATOM 4168 C CA . GLY B 1 198 ? -14.797 -30.891 -4.469 1 73.19 198 GLY B CA 1
ATOM 4169 C C . GLY B 1 198 ? -15.461 -29.781 -5.25 1 73.19 198 GLY B C 1
ATOM 4170 O O . GLY B 1 198 ? -15.43 -29.766 -6.48 1 73.19 198 GLY B O 1
ATOM 4171 N N . ARG B 1 199 ? -16.078 -28.859 -4.621 1 76.12 199 ARG B N 1
ATOM 4172 C CA . ARG B 1 199 ? -16.812 -27.734 -5.203 1 76.12 199 ARG B CA 1
ATOM 4173 C C . ARG B 1 199 ? -15.977 -26.453 -5.172 1 76.12 199 ARG B C 1
ATOM 4175 O O . ARG B 1 199 ? -16.516 -25.359 -5.297 1 76.12 199 ARG B O 1
ATOM 4182 N N . SER B 1 200 ? -14.664 -26.719 -5.031 1 85.31 200 SER B N 1
ATOM 4183 C CA . SER B 1 200 ? -13.789 -25.562 -4.949 1 85.31 200 SER B CA 1
ATOM 4184 C C . SER B 1 200 ? -13.625 -24.891 -6.312 1 85.31 200 SER B C 1
ATOM 4186 O O . SER B 1 200 ? -13.883 -25.516 -7.348 1 85.31 200 SER B O 1
ATOM 4188 N N . PRO B 1 201 ? -13.258 -23.641 -6.309 1 87.62 201 PRO B N 1
ATOM 4189 C CA . PRO B 1 201 ? -13.156 -22.906 -7.574 1 87.62 201 PRO B CA 1
ATOM 4190 C C . PRO B 1 201 ? -11.812 -23.125 -8.266 1 87.62 201 PRO B C 1
ATOM 4192 O O . PRO B 1 201 ? -11.5 -22.438 -9.242 1 87.62 201 PRO B O 1
ATOM 4195 N N . VAL B 1 202 ? -11.023 -24.016 -7.785 1 90.56 202 VAL B N 1
ATOM 4196 C CA . VAL B 1 202 ? -9.75 -24.281 -8.453 1 90.56 202 VAL B CA 1
ATOM 4197 C C . VAL B 1 202 ? -10 -24.688 -9.898 1 90.56 202 VAL B C 1
ATOM 4199 O O . VAL B 1 202 ? -10.883 -25.5 -10.18 1 90.56 202 VAL B O 1
ATOM 4202 N N . ASN B 1 203 ? -9.281 -24.047 -10.797 1 92.25 203 ASN B N 1
ATOM 4203 C CA . ASN B 1 203 ? -9.57 -24.203 -12.219 1 92.25 203 ASN B CA 1
ATOM 4204 C C . ASN B 1 203 ? -8.289 -24.359 -13.031 1 92.25 203 ASN B C 1
ATOM 4206 O O . ASN B 1 203 ? -7.195 -24.438 -12.469 1 92.25 203 ASN B O 1
ATOM 4210 N N . VAL B 1 204 ? -8.367 -24.344 -14.273 1 93.12 204 VAL B N 1
ATOM 4211 C CA . VAL B 1 204 ? -7.293 -24.672 -15.203 1 93.12 204 VAL B CA 1
ATOM 4212 C C . VAL B 1 204 ? -6.258 -23.562 -15.219 1 93.12 204 VAL B C 1
ATOM 4214 O O . VAL B 1 204 ? -5.152 -23.734 -15.742 1 93.12 204 VAL B O 1
ATOM 4217 N N . SER B 1 205 ? -6.605 -22.406 -14.641 1 94.5 205 SER B N 1
ATOM 4218 C CA . SER B 1 205 ? -5.656 -21.297 -14.617 1 94.5 205 SER B CA 1
ATOM 4219 C C . SER B 1 205 ? -4.402 -21.656 -13.836 1 94.5 205 SER B C 1
ATOM 4221 O O . SER B 1 205 ? -3.363 -21.016 -13.984 1 94.5 205 SER B O 1
ATOM 4223 N N . ILE B 1 206 ? -4.461 -22.688 -12.984 1 95.38 206 ILE B N 1
ATOM 4224 C CA . ILE B 1 206 ? -3.291 -23.125 -12.227 1 95.38 206 ILE B CA 1
ATOM 4225 C C . ILE B 1 206 ? -2.213 -23.609 -13.195 1 95.38 206 ILE B C 1
ATOM 4227 O O . ILE B 1 206 ? -1.019 -23.438 -12.945 1 95.38 206 ILE B O 1
ATOM 4231 N N . PHE B 1 207 ? -2.59 -24.203 -14.273 1 95.44 207 PHE B N 1
ATOM 4232 C CA . PHE B 1 207 ? -1.634 -24.672 -15.266 1 95.44 207 PHE B CA 1
ATOM 4233 C C . PHE B 1 207 ? -0.956 -23.516 -15.977 1 95.44 207 PHE B C 1
ATOM 4235 O O . PHE B 1 207 ? 0.221 -23.594 -16.328 1 95.44 207 PHE B O 1
ATOM 4242 N N . ILE B 1 208 ? -1.696 -22.438 -16.172 1 96.62 208 ILE B N 1
ATOM 4243 C CA . ILE B 1 208 ? -1.104 -21.234 -16.75 1 96.62 208 ILE B CA 1
ATOM 4244 C C . ILE B 1 208 ? -0.081 -20.641 -15.789 1 96.62 208 ILE B C 1
ATOM 4246 O O . ILE B 1 208 ? 0.984 -20.188 -16.203 1 96.62 208 ILE B O 1
ATOM 4250 N N . ALA B 1 209 ? -0.477 -20.641 -14.508 1 97.94 209 ALA B N 1
ATOM 4251 C CA . ALA B 1 209 ? 0.444 -20.156 -13.492 1 97.94 209 ALA B CA 1
ATOM 4252 C C . ALA B 1 209 ? 1.729 -20.969 -13.469 1 97.94 209 ALA B C 1
ATOM 4254 O O . ALA B 1 209 ? 2.826 -20.422 -13.375 1 97.94 209 ALA B O 1
ATOM 4255 N N . LEU B 1 210 ? 1.568 -22.297 -13.57 1 97.88 210 LEU B N 1
ATOM 4256 C CA . LEU B 1 210 ? 2.732 -23.172 -13.578 1 97.88 210 LEU B CA 1
ATOM 4257 C C . LEU B 1 210 ? 3.547 -22.984 -14.852 1 97.88 210 LEU B C 1
ATOM 4259 O O . LEU B 1 210 ? 4.777 -23.031 -14.82 1 97.88 210 LEU B O 1
ATOM 4263 N N . LEU B 1 211 ? 2.867 -22.812 -15.961 1 98 211 LEU B N 1
ATOM 4264 C CA . LEU B 1 211 ? 3.559 -22.5 -17.203 1 98 211 LEU B CA 1
ATOM 4265 C C . LEU B 1 211 ? 4.324 -21.188 -17.094 1 98 211 LEU B C 1
ATOM 4267 O O . LEU B 1 211 ? 5.422 -21.062 -17.641 1 98 211 LEU B O 1
ATOM 4271 N N . ALA B 1 212 ? 3.674 -20.25 -16.438 1 98.44 212 ALA B N 1
ATOM 4272 C CA . ALA B 1 212 ? 4.355 -18.984 -16.203 1 98.44 212 ALA B CA 1
ATOM 4273 C C . ALA B 1 212 ? 5.609 -19.188 -15.359 1 98.44 212 ALA B C 1
ATOM 4275 O O . ALA B 1 212 ? 6.617 -18.5 -15.562 1 98.44 212 ALA B O 1
ATOM 4276 N N . CYS B 1 213 ? 5.52 -20.094 -14.43 1 98.56 213 CYS B N 1
ATOM 4277 C CA . CYS B 1 213 ? 6.695 -20.422 -13.625 1 98.56 213 CYS B CA 1
ATOM 4278 C C . CYS B 1 213 ? 7.836 -20.906 -14.5 1 98.56 213 CYS B C 1
ATOM 4280 O O . CYS B 1 213 ? 8.969 -20.453 -14.375 1 98.56 213 CYS B O 1
ATOM 4282 N N . VAL B 1 214 ? 7.531 -21.812 -15.352 1 98.44 214 VAL B N 1
ATOM 4283 C CA . VAL B 1 214 ? 8.531 -22.344 -16.266 1 98.44 214 VAL B CA 1
ATOM 4284 C C . VAL B 1 214 ? 9.031 -21.234 -17.188 1 98.44 214 VAL B C 1
ATOM 4286 O O . VAL B 1 214 ? 10.227 -21.141 -17.469 1 98.44 214 VAL B O 1
ATOM 4289 N N . GLY B 1 215 ? 8.094 -20.453 -17.656 1 98.5 215 GLY B N 1
ATOM 4290 C CA . GLY B 1 215 ? 8.453 -19.328 -18.516 1 98.5 215 GLY B CA 1
ATOM 4291 C C . GLY B 1 215 ? 9.398 -18.344 -17.859 1 98.5 215 GLY B C 1
ATOM 4292 O O . GLY B 1 215 ? 10.383 -17.922 -18.453 1 98.5 215 GLY B O 1
ATOM 4293 N N . VAL B 1 216 ? 9.094 -17.953 -16.641 1 98.62 216 VAL B N 1
ATOM 4294 C CA . VAL B 1 216 ? 9.93 -17 -15.914 1 98.62 216 VAL B CA 1
ATOM 4295 C C . VAL B 1 216 ? 11.289 -17.641 -15.617 1 98.62 216 VAL B C 1
ATOM 4297 O O . VAL B 1 216 ? 12.328 -16.969 -15.703 1 98.62 216 VAL B O 1
ATOM 4300 N N . TRP B 1 217 ? 11.273 -18.953 -15.258 1 98.25 217 TRP B N 1
ATOM 4301 C CA . TRP B 1 217 ? 12.523 -19.688 -15.055 1 98.25 217 TRP B CA 1
ATOM 4302 C C . TRP B 1 217 ? 13.391 -19.641 -16.312 1 98.25 217 TRP B C 1
ATOM 4304 O O . TRP B 1 217 ? 14.586 -19.344 -16.234 1 98.25 217 TRP B O 1
ATOM 4314 N N . ALA B 1 218 ? 12.82 -19.906 -17.422 1 98.44 218 ALA B N 1
ATOM 4315 C CA . ALA B 1 218 ? 13.547 -19.891 -18.688 1 98.44 218 ALA B CA 1
ATOM 4316 C C . ALA B 1 218 ? 14.016 -18.484 -19.031 1 98.44 218 ALA B C 1
ATOM 4318 O O . ALA B 1 218 ? 15.148 -18.297 -19.484 1 98.44 218 ALA B O 1
ATOM 4319 N N . LEU B 1 219 ? 13.172 -17.516 -18.781 1 98.31 219 LEU B N 1
ATOM 4320 C CA . LEU B 1 219 ? 13.484 -16.125 -19.109 1 98.31 219 LEU B CA 1
ATOM 4321 C C . LEU B 1 219 ? 14.672 -15.633 -18.297 1 98.31 219 LEU B C 1
ATOM 4323 O O . LEU B 1 219 ? 15.641 -15.109 -18.859 1 98.31 219 LEU B O 1
ATOM 4327 N N . ILE B 1 220 ? 14.672 -15.828 -17.016 1 98.31 220 ILE B N 1
ATOM 4328 C CA . ILE B 1 220 ? 15.641 -15.219 -16.109 1 98.31 220 ILE B CA 1
ATOM 4329 C C . ILE B 1 220 ? 16.969 -15.961 -16.188 1 98.31 220 ILE B C 1
ATOM 4331 O O . ILE B 1 220 ? 18.031 -15.352 -16.156 1 98.31 220 ILE B O 1
ATOM 4335 N N . TRP B 1 221 ? 16.969 -17.328 -16.453 1 97.69 221 TRP B N 1
ATOM 4336 C CA . TRP B 1 221 ? 18.219 -18.062 -16.266 1 97.69 221 TRP B CA 1
ATOM 4337 C C . TRP B 1 221 ? 18.703 -18.625 -17.594 1 97.69 221 TRP B C 1
ATOM 4339 O O . TRP B 1 221 ? 19.844 -19.078 -17.703 1 97.69 221 TRP B O 1
ATOM 4349 N N . HIS B 1 222 ? 17.875 -18.531 -18.656 1 98 222 HIS B N 1
ATOM 4350 C CA . HIS B 1 222 ? 18.297 -19.234 -19.859 1 98 222 HIS B CA 1
ATOM 4351 C C . HIS B 1 222 ? 18.219 -18.328 -21.078 1 98 222 HIS B C 1
ATOM 4353 O O . HIS B 1 222 ? 18.328 -18.797 -22.219 1 98 222 HIS B O 1
ATOM 4359 N N . THR B 1 223 ? 17.969 -17.062 -20.922 1 98.25 223 THR B N 1
ATOM 4360 C CA . THR B 1 223 ? 17.906 -16.156 -22.047 1 98.25 223 THR B CA 1
ATOM 4361 C C . THR B 1 223 ? 18.875 -14.992 -21.875 1 98.25 223 THR B C 1
ATOM 4363 O O . THR B 1 223 ? 19.391 -14.766 -20.781 1 98.25 223 THR B O 1
ATOM 4366 N N . ARG B 1 224 ? 19.141 -14.305 -22.984 1 97.75 224 ARG B N 1
ATOM 4367 C CA . ARG B 1 224 ? 19.969 -13.102 -22.969 1 97.75 224 ARG B CA 1
ATOM 4368 C C . ARG B 1 224 ? 19.312 -11.984 -22.172 1 97.75 224 ARG B C 1
ATOM 4370 O O . ARG B 1 224 ? 19.984 -11.25 -21.438 1 97.75 224 ARG B O 1
ATOM 4377 N N . LEU B 1 225 ? 18.031 -11.898 -22.312 1 98 225 LEU B N 1
ATOM 4378 C CA . LEU B 1 225 ? 17.297 -10.883 -21.578 1 98 225 LEU B CA 1
ATOM 4379 C C . LEU B 1 225 ? 17.406 -11.102 -20.078 1 98 225 LEU B C 1
ATOM 4381 O O . LEU B 1 225 ? 17.594 -10.148 -19.312 1 98 225 LEU B O 1
ATOM 4385 N N . GLY B 1 226 ? 17.281 -12.352 -19.734 1 98.12 226 GLY B N 1
ATOM 4386 C CA . GLY B 1 226 ? 17.422 -12.68 -18.328 1 98.12 226 GLY B CA 1
ATOM 4387 C C . GLY B 1 226 ? 18.797 -12.305 -17.766 1 98.12 226 GLY B C 1
ATOM 4388 O O . GLY B 1 226 ? 18.891 -11.805 -16.641 1 98.12 226 GLY B O 1
ATOM 4389 N N . TYR B 1 227 ? 19.812 -12.484 -18.562 1 97.62 227 TYR B N 1
ATOM 4390 C CA . TYR B 1 227 ? 21.156 -12.086 -18.172 1 97.62 227 TYR B CA 1
ATOM 4391 C C . TYR B 1 227 ? 21.266 -10.578 -17.984 1 97.62 227 TYR B C 1
ATOM 4393 O O . TYR B 1 227 ? 21.844 -10.102 -17.016 1 97.62 227 TYR B O 1
ATOM 4401 N N . GLN B 1 228 ? 20.672 -9.922 -18.875 1 98.31 228 GLN B N 1
ATOM 4402 C CA . GLN B 1 228 ? 20.719 -8.461 -18.797 1 98.31 228 GLN B CA 1
ATOM 4403 C C . GLN B 1 228 ? 19.969 -7.957 -17.578 1 98.31 228 GLN B C 1
ATOM 4405 O O . GLN B 1 228 ? 20.406 -7.004 -16.922 1 98.31 228 GLN B O 1
ATOM 4410 N N . ILE B 1 229 ? 18.859 -8.578 -17.266 1 98.19 229 ILE B N 1
ATOM 4411 C CA . ILE B 1 229 ? 18.047 -8.203 -16.109 1 98.19 229 ILE B CA 1
ATOM 4412 C C . ILE B 1 229 ? 18.859 -8.43 -14.836 1 98.19 229 ILE B C 1
ATOM 4414 O O . ILE B 1 229 ? 18.953 -7.535 -13.984 1 98.19 229 ILE B O 1
ATOM 4418 N N . ARG B 1 230 ? 19.484 -9.531 -14.734 1 97.62 230 ARG B N 1
ATOM 4419 C CA . ARG B 1 230 ? 20.266 -9.867 -13.547 1 97.62 230 ARG B CA 1
ATOM 4420 C C . ARG B 1 230 ? 21.5 -8.992 -13.43 1 97.62 230 ARG B C 1
ATOM 4422 O O . ARG B 1 230 ? 21.891 -8.594 -12.328 1 97.62 230 ARG B O 1
ATOM 4429 N N . ALA B 1 231 ? 22.125 -8.688 -14.523 1 97.19 231 ALA B N 1
ATOM 4430 C CA . ALA B 1 231 ? 23.297 -7.824 -14.539 1 97.19 231 ALA B CA 1
ATOM 4431 C C . ALA B 1 231 ? 22.953 -6.418 -14.047 1 97.19 231 ALA B C 1
ATOM 4433 O O . ALA B 1 231 ? 23.703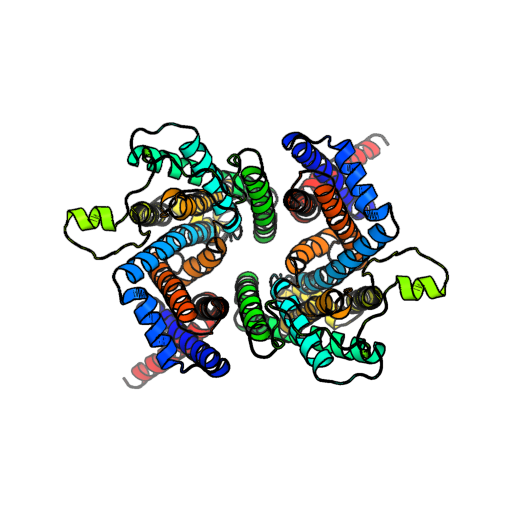 -5.832 -13.258 1 97.19 231 ALA B O 1
ATOM 4434 N N . LEU B 1 232 ? 21.859 -5.973 -14.578 1 96.75 232 LEU B N 1
ATOM 4435 C CA . LEU B 1 232 ? 21.406 -4.66 -14.133 1 96.75 232 LEU B CA 1
ATOM 4436 C C . LEU B 1 232 ? 21.141 -4.656 -12.633 1 96.75 232 LEU B C 1
ATOM 4438 O O . LEU B 1 232 ? 21.484 -3.697 -11.938 1 96.75 232 LEU B O 1
ATOM 4442 N N . GLY B 1 233 ? 20.5 -5.699 -12.164 1 94.75 233 GLY B N 1
ATOM 4443 C CA . GLY B 1 233 ? 20.172 -5.809 -10.758 1 94.75 233 GLY B CA 1
ATOM 4444 C C . GLY B 1 233 ? 21.391 -5.832 -9.859 1 94.75 233 GLY B C 1
ATOM 4445 O O . GLY B 1 233 ? 21.344 -5.359 -8.719 1 94.75 233 GLY B O 1
ATOM 4446 N N . ARG B 1 234 ? 22.5 -6.301 -10.375 1 93.38 234 ARG B N 1
ATOM 4447 C CA . ARG B 1 234 ? 23.719 -6.391 -9.578 1 93.38 234 ARG B CA 1
ATOM 4448 C C . ARG B 1 234 ? 24.438 -5.043 -9.523 1 93.38 234 ARG B C 1
ATOM 4450 O O . ARG B 1 234 ? 24.922 -4.641 -8.469 1 93.38 234 ARG B O 1
ATOM 4457 N N . SER B 1 235 ? 24.562 -4.477 -10.68 1 94.25 235 SER B N 1
ATOM 4458 C CA . SER B 1 235 ? 25.219 -3.174 -10.75 1 94.25 235 SER B CA 1
ATOM 4459 C C . SER B 1 235 ? 24.812 -2.422 -12.016 1 94.25 235 SER B C 1
ATOM 4461 O O . SER B 1 235 ? 25.219 -2.797 -13.125 1 94.25 235 SER B O 1
ATOM 4463 N N . GLU B 1 236 ? 24.125 -1.385 -11.758 1 92.69 236 GLU B N 1
ATOM 4464 C CA . GLU B 1 236 ? 23.703 -0.596 -12.914 1 92.69 236 GLU B CA 1
ATOM 4465 C C . GLU B 1 236 ? 24.906 -0.025 -13.664 1 92.69 236 GLU B C 1
ATOM 4467 O O . GLU B 1 236 ? 24.922 -0.025 -14.898 1 92.69 236 GLU B O 1
ATOM 4472 N N . SER B 1 237 ? 25.875 0.476 -12.93 1 93 237 SER B N 1
ATOM 4473 C CA . SER B 1 237 ? 27.062 1.065 -13.539 1 93 237 SER B CA 1
ATOM 4474 C C . SER B 1 237 ? 27.844 0.035 -14.359 1 93 237 SER B C 1
ATOM 4476 O O . SER B 1 237 ? 28.266 0.318 -15.477 1 93 237 SER B O 1
ATOM 4478 N N . ALA B 1 238 ? 27.953 -1.116 -13.805 1 93.81 238 ALA B N 1
ATOM 4479 C CA . ALA B 1 238 ? 28.656 -2.189 -14.5 1 93.81 238 ALA B CA 1
ATOM 4480 C C . ALA B 1 238 ? 27.891 -2.639 -15.734 1 93.81 238 ALA B C 1
ATOM 4482 O O . ALA B 1 238 ? 28.484 -2.922 -16.781 1 93.81 238 ALA B O 1
ATOM 4483 N N . ALA B 1 239 ? 26.625 -2.666 -15.586 1 95.06 239 ALA B N 1
ATOM 4484 C CA . ALA B 1 239 ? 25.781 -3.053 -16.719 1 95.06 239 ALA B CA 1
ATOM 4485 C C . ALA B 1 239 ? 25.906 -2.051 -17.859 1 95.06 239 ALA B C 1
ATOM 4487 O O . ALA B 1 239 ? 26.016 -2.441 -19.031 1 95.06 239 ALA B O 1
ATOM 4488 N N . LYS B 1 240 ? 25.922 -0.806 -17.531 1 93.88 240 LYS B N 1
ATOM 4489 C CA . LYS B 1 240 ? 26.062 0.242 -18.531 1 93.88 240 LYS B CA 1
ATOM 4490 C C . LYS B 1 240 ? 27.406 0.128 -19.25 1 93.88 240 LYS B C 1
ATOM 4492 O O . LYS B 1 240 ? 27.484 0.324 -20.469 1 93.88 240 LYS B O 1
ATOM 4497 N N . TYR B 1 241 ? 28.391 -0.157 -18.484 1 93.69 241 TYR B N 1
ATOM 4498 C CA . TYR B 1 241 ? 29.719 -0.324 -19.047 1 93.69 241 TYR B CA 1
ATOM 4499 C C . TYR B 1 241 ? 29.766 -1.501 -20.016 1 93.69 241 TYR B C 1
ATOM 4501 O O . TYR B 1 241 ? 30.516 -1.486 -21 1 93.69 241 TYR B O 1
ATOM 4509 N N . ALA B 1 242 ? 28.953 -2.449 -19.797 1 95.94 242 ALA B N 1
ATOM 4510 C CA . ALA B 1 242 ? 28.891 -3.641 -20.641 1 95.94 242 ALA B CA 1
ATOM 4511 C C . ALA B 1 242 ? 27.969 -3.422 -21.844 1 95.94 242 ALA B C 1
ATOM 4513 O O . ALA B 1 242 ? 27.75 -4.34 -22.625 1 95.94 242 ALA B O 1
ATOM 4514 N N . GLY B 1 243 ? 27.328 -2.279 -21.969 1 95.69 243 GLY B N 1
ATOM 4515 C CA . GLY B 1 243 ? 26.516 -1.936 -23.125 1 95.69 243 GLY B CA 1
ATOM 4516 C C . GLY B 1 243 ? 25.047 -2.256 -22.938 1 95.69 243 GLY B C 1
ATOM 4517 O O . GLY B 1 243 ? 24.266 -2.24 -23.891 1 95.69 243 GLY B O 1
ATOM 4518 N N . ILE B 1 244 ? 24.688 -2.582 -21.766 1 97.19 244 ILE B N 1
ATOM 4519 C CA . ILE B 1 244 ? 23.297 -2.908 -21.484 1 97.19 244 ILE B CA 1
ATOM 4520 C C . ILE B 1 244 ? 22.516 -1.631 -21.172 1 97.19 244 ILE B C 1
ATOM 4522 O O . ILE B 1 244 ? 22.922 -0.837 -20.328 1 97.19 244 ILE B O 1
ATOM 4526 N N . SER B 1 245 ? 21.469 -1.416 -21.922 1 97.31 245 SER B N 1
ATOM 4527 C CA . SER B 1 245 ? 20.656 -0.228 -21.703 1 97.31 245 SER B CA 1
ATOM 4528 C C . SER B 1 245 ? 19.797 -0.375 -20.453 1 97.31 245 SER B C 1
ATOM 4530 O O . SER B 1 245 ? 18.844 -1.155 -20.438 1 97.31 245 SER B O 1
ATOM 4532 N N . ALA B 1 246 ? 20.078 0.396 -19.516 1 96.31 246 ALA B N 1
ATOM 4533 C CA . ALA B 1 246 ? 19.312 0.352 -18.266 1 96.31 246 ALA B CA 1
ATOM 4534 C C . ALA B 1 246 ? 17.859 0.715 -18.5 1 96.31 246 ALA B C 1
ATOM 4536 O O . ALA B 1 246 ? 16.953 0.125 -17.891 1 96.31 246 ALA B O 1
ATOM 4537 N N . VAL B 1 247 ? 17.609 1.66 -19.391 1 96.38 247 VAL B N 1
ATOM 4538 C CA . VAL B 1 247 ? 16.266 2.141 -19.672 1 96.38 247 VAL B CA 1
ATOM 4539 C C . VAL B 1 247 ? 15.438 1.013 -20.281 1 96.38 247 VAL B C 1
ATOM 4541 O O . VAL B 1 247 ? 14.336 0.726 -19.812 1 96.38 247 VAL B O 1
ATOM 4544 N N . ASN B 1 248 ? 15.977 0.352 -21.234 1 97.88 248 ASN B N 1
ATOM 4545 C CA . ASN B 1 248 ? 15.242 -0.713 -21.906 1 97.88 248 ASN B CA 1
ATOM 4546 C C . ASN B 1 248 ? 14.969 -1.887 -20.969 1 97.88 248 ASN B C 1
ATOM 4548 O O . ASN B 1 248 ? 13.852 -2.42 -20.953 1 97.88 248 ASN B O 1
ATOM 4552 N N . ILE B 1 249 ? 15.984 -2.242 -20.234 1 98.06 249 ILE B N 1
ATOM 4553 C CA . ILE B 1 249 ? 15.844 -3.404 -19.359 1 98.06 249 ILE B CA 1
ATOM 4554 C C . ILE B 1 249 ? 14.844 -3.096 -18.25 1 98.06 249 ILE B C 1
ATOM 4556 O O . ILE B 1 249 ? 14.031 -3.949 -17.891 1 98.06 249 ILE B O 1
ATOM 4560 N N . THR B 1 250 ? 14.891 -1.87 -17.719 1 97.56 250 THR B N 1
ATOM 4561 C CA . THR B 1 250 ? 13.914 -1.459 -16.719 1 97.56 250 THR B CA 1
ATOM 4562 C C . THR B 1 250 ? 12.5 -1.528 -17.281 1 97.56 250 THR B C 1
ATOM 4564 O O . THR B 1 250 ? 11.602 -2.104 -16.656 1 97.56 250 THR B O 1
ATOM 4567 N N . MET B 1 251 ? 12.352 -1.041 -18.453 1 97.94 251 MET B N 1
ATOM 4568 C CA . MET B 1 251 ? 11.039 -1.062 -19.094 1 97.94 251 MET B CA 1
ATOM 4569 C C . MET B 1 251 ? 10.555 -2.494 -19.297 1 97.94 251 MET B C 1
ATOM 4571 O O . MET B 1 251 ? 9.445 -2.84 -18.891 1 97.94 251 MET B O 1
ATOM 4575 N N . ILE B 1 252 ? 11.406 -3.262 -19.828 1 98.44 252 ILE B N 1
ATOM 4576 C CA . ILE B 1 252 ? 11.016 -4.621 -20.188 1 98.44 252 ILE B CA 1
ATOM 4577 C C . ILE B 1 252 ? 10.719 -5.422 -18.922 1 98.44 252 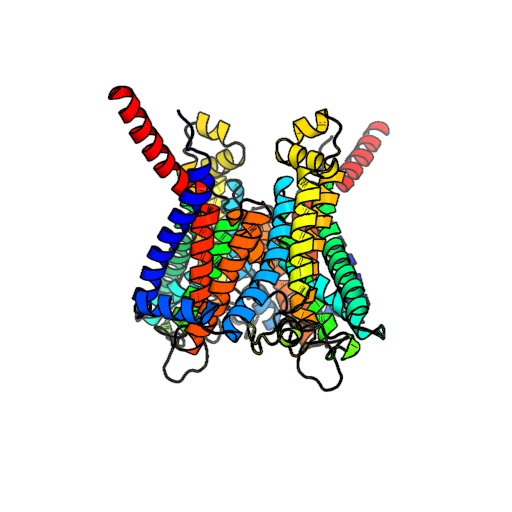ILE B C 1
ATOM 4579 O O . ILE B 1 252 ? 9.703 -6.121 -18.844 1 98.44 252 ILE B O 1
ATOM 4583 N N . ALA B 1 253 ? 11.586 -5.328 -17.922 1 98.5 253 ALA B N 1
ATOM 4584 C CA . ALA B 1 253 ? 11.398 -6.066 -16.672 1 98.5 253 ALA B CA 1
ATOM 4585 C C . ALA B 1 253 ? 10.086 -5.691 -16 1 98.5 253 ALA B C 1
ATOM 4587 O O . ALA B 1 253 ? 9.336 -6.562 -15.555 1 98.5 253 ALA B O 1
ATOM 4588 N N . LEU B 1 254 ? 9.773 -4.453 -16.031 1 98.44 254 LEU B N 1
ATOM 4589 C CA . LEU B 1 254 ? 8.57 -3.996 -15.352 1 98.44 254 LEU B CA 1
ATOM 4590 C C . LEU B 1 254 ? 7.324 -4.32 -16.172 1 98.44 254 LEU B C 1
ATOM 4592 O O . LEU B 1 254 ? 6.266 -4.617 -15.609 1 98.44 254 LEU B O 1
ATOM 4596 N N . LEU B 1 255 ? 7.457 -4.281 -17.469 1 98.75 255 LEU B N 1
ATOM 4597 C CA . LEU B 1 255 ? 6.324 -4.656 -18.312 1 98.75 255 LEU B CA 1
ATOM 4598 C C . LEU B 1 255 ? 5.988 -6.133 -18.141 1 98.75 255 LEU B C 1
ATOM 4600 O O . LEU B 1 255 ? 4.816 -6.508 -18.078 1 98.75 255 LEU B O 1
ATOM 4604 N N . ILE B 1 256 ? 7.023 -6.938 -18.078 1 98.75 256 ILE B N 1
ATOM 4605 C CA . ILE B 1 256 ? 6.812 -8.359 -17.828 1 98.75 256 ILE B CA 1
ATOM 4606 C C . ILE B 1 256 ? 6.191 -8.555 -16.453 1 98.75 256 ILE B C 1
ATOM 4608 O O . ILE B 1 256 ? 5.25 -9.328 -16.297 1 98.75 256 ILE B O 1
ATOM 4612 N N . SER B 1 257 ? 6.715 -7.824 -15.469 1 98.81 257 SER B N 1
ATOM 4613 C CA . SER B 1 257 ? 6.191 -7.867 -14.109 1 98.81 257 SER B CA 1
ATOM 4614 C C . SER B 1 257 ? 4.711 -7.516 -14.078 1 98.81 257 SER B C 1
ATOM 4616 O O . SER B 1 257 ? 3.906 -8.242 -13.484 1 98.81 257 SER B O 1
ATOM 4618 N N . GLY B 1 258 ? 4.344 -6.465 -14.734 1 98.75 258 GLY B N 1
ATOM 4619 C CA . GLY B 1 258 ? 2.953 -6.039 -14.789 1 98.75 258 GLY B CA 1
ATOM 4620 C C . GLY B 1 258 ? 2.049 -7.023 -15.5 1 98.75 258 GLY B C 1
ATOM 4621 O O . GLY B 1 258 ? 0.906 -7.238 -15.094 1 98.75 258 GLY B O 1
ATOM 4622 N N . GLY B 1 259 ? 2.564 -7.539 -16.562 1 98.81 259 GLY B N 1
ATOM 4623 C CA . GLY B 1 259 ? 1.804 -8.547 -17.281 1 98.81 259 GLY B CA 1
ATOM 4624 C C . GLY B 1 259 ? 1.502 -9.781 -16.453 1 98.81 259 GLY B C 1
ATOM 4625 O O . GLY B 1 259 ? 0.38 -10.289 -16.469 1 98.81 259 GLY B O 1
ATOM 4626 N N . LEU B 1 260 ? 2.504 -10.266 -15.766 1 98.81 260 LEU B N 1
ATOM 4627 C CA . LEU B 1 260 ? 2.328 -11.422 -14.891 1 98.81 260 LEU B CA 1
ATOM 4628 C C . LEU B 1 260 ? 1.318 -11.125 -13.789 1 98.81 260 LEU B C 1
ATOM 4630 O O . LEU B 1 260 ? 0.457 -11.953 -13.492 1 98.81 260 LEU B O 1
ATOM 4634 N N . ALA B 1 261 ? 1.389 -9.938 -13.18 1 98.69 261 ALA B N 1
ATOM 4635 C CA . ALA B 1 261 ? 0.414 -9.539 -12.164 1 98.69 261 ALA B CA 1
ATOM 4636 C C . ALA B 1 261 ? -0.997 -9.508 -12.75 1 98.69 261 ALA B C 1
ATOM 4638 O O . ALA B 1 261 ? -1.938 -10.008 -12.125 1 98.69 261 ALA B O 1
ATOM 4639 N N . GLY B 1 262 ? -1.069 -8.961 -13.914 1 98.56 262 GLY B N 1
ATOM 4640 C CA . GLY B 1 262 ? -2.365 -8.883 -14.57 1 98.56 262 GLY B CA 1
ATOM 4641 C C . GLY B 1 262 ? -2.98 -10.242 -14.836 1 98.56 262 GLY B C 1
ATOM 4642 O O . GLY B 1 262 ? -4.195 -10.414 -14.727 1 98.56 262 GLY B O 1
ATOM 4643 N N . MET B 1 263 ? -2.191 -11.203 -15.086 1 98.31 263 MET B N 1
ATOM 4644 C CA . MET B 1 263 ? -2.666 -12.539 -15.43 1 98.31 263 MET B CA 1
ATOM 4645 C C . MET B 1 263 ? -3.314 -13.211 -14.227 1 98.31 263 MET B C 1
ATOM 4647 O O . MET B 1 263 ? -4.066 -14.172 -14.383 1 98.31 263 MET B O 1
ATOM 4651 N N . MET B 1 264 ? -2.996 -12.75 -13.055 1 97.81 264 MET B N 1
ATOM 4652 C CA . MET B 1 264 ? -3.654 -13.289 -11.867 1 97.81 264 MET B CA 1
ATOM 4653 C C . MET B 1 264 ? -5.168 -13.164 -11.984 1 97.81 264 MET B C 1
ATOM 4655 O O . MET B 1 264 ? -5.906 -14.023 -11.484 1 97.81 264 MET B O 1
ATOM 4659 N N . ALA B 1 265 ? -5.59 -12.164 -12.703 1 95.38 265 ALA B N 1
ATOM 4660 C CA . ALA B 1 265 ? -7.012 -11.852 -12.805 1 95.38 265 ALA B CA 1
ATOM 4661 C C . ALA B 1 265 ? -7.77 -12.969 -13.523 1 95.38 265 ALA B C 1
ATOM 4663 O O . ALA B 1 265 ? -8.969 -13.141 -13.312 1 95.38 265 ALA B O 1
ATOM 4664 N N . VAL B 1 266 ? -7.082 -13.727 -14.352 1 95.38 266 VAL B N 1
ATOM 4665 C CA . VAL B 1 266 ? -7.73 -14.82 -15.07 1 95.38 266 VAL B CA 1
ATOM 4666 C C . VAL B 1 266 ? -8.305 -15.82 -14.062 1 95.38 266 VAL B C 1
ATOM 4668 O O . VAL B 1 266 ? -9.398 -16.344 -14.266 1 95.38 266 VAL B O 1
ATOM 4671 N N . ASN B 1 267 ? -7.613 -16.031 -13.016 1 95.81 267 ASN B N 1
ATOM 4672 C CA . ASN B 1 267 ? -8.039 -16.969 -11.992 1 95.81 267 ASN B CA 1
ATOM 4673 C C . ASN B 1 267 ? -9.234 -16.438 -11.203 1 95.81 267 ASN B C 1
ATOM 4675 O O . ASN B 1 267 ? -10.219 -17.141 -11.008 1 95.81 267 ASN B O 1
ATOM 4679 N N . ASN B 1 268 ? -9.227 -15.195 -10.883 1 93.56 268 ASN B N 1
ATOM 4680 C CA . ASN B 1 268 ? -10.203 -14.633 -9.969 1 93.56 268 ASN B CA 1
ATOM 4681 C C . ASN B 1 268 ? -11.398 -14.047 -10.711 1 93.56 268 ASN B C 1
ATOM 4683 O O . ASN B 1 268 ? -12.445 -13.781 -10.109 1 93.56 268 ASN B O 1
ATOM 4687 N N . THR B 1 269 ? -11.312 -13.875 -11.977 1 93.25 269 THR B N 1
ATOM 4688 C CA . THR B 1 269 ? -12.391 -13.258 -12.742 1 93.25 269 THR B CA 1
ATOM 4689 C C . THR B 1 269 ? -13.078 -14.289 -13.633 1 93.25 269 THR B C 1
ATOM 4691 O O . THR B 1 269 ? -14.305 -14.289 -13.758 1 93.25 269 THR B O 1
ATOM 4694 N N . MET B 1 270 ? -12.297 -15.18 -14.164 1 91.88 270 MET B N 1
ATOM 4695 C CA . MET B 1 270 ? -12.852 -16.156 -15.094 1 91.88 270 MET B CA 1
ATOM 4696 C C . MET B 1 270 ? -13.031 -17.5 -14.422 1 91.88 270 MET B C 1
ATOM 4698 O O . MET B 1 270 ? -13.836 -18.328 -14.875 1 91.88 270 MET B O 1
ATOM 4702 N N . GLY B 1 271 ? -12.32 -17.719 -13.344 1 88 271 GLY B N 1
ATOM 4703 C CA . GLY B 1 271 ? -12.234 -19.078 -12.805 1 88 271 GLY B CA 1
ATOM 4704 C C . GLY B 1 271 ? -13.125 -19.297 -11.602 1 88 271 GLY B C 1
ATOM 4705 O O . GLY B 1 271 ? -13.203 -20.406 -11.078 1 88 271 GLY B O 1
ATOM 4706 N N . VAL B 1 272 ? -13.836 -18.312 -11.172 1 87.94 272 VAL B N 1
ATOM 4707 C CA . VAL B 1 272 ? -14.68 -18.438 -9.984 1 87.94 272 VAL B CA 1
ATOM 4708 C C . VAL B 1 272 ? -16.031 -19.031 -10.375 1 87.94 272 VAL B C 1
ATOM 4710 O O . VAL B 1 272 ? -16.328 -19.188 -11.562 1 87.94 272 VAL B O 1
ATOM 4713 N N . ASN B 1 273 ? -16.844 -19.391 -9.406 1 83.88 273 ASN B N 1
ATOM 4714 C CA . ASN B 1 273 ? -18.125 -20.016 -9.641 1 83.88 273 ASN B CA 1
ATOM 4715 C C . ASN B 1 273 ? -19.062 -19.109 -10.422 1 83.88 273 ASN B C 1
ATOM 4717 O O . ASN B 1 273 ? -19.812 -19.562 -11.297 1 83.88 273 ASN B O 1
ATOM 4721 N N . THR B 1 274 ? -19.016 -17.828 -10.086 1 88.12 274 THR B N 1
ATOM 4722 C CA . THR B 1 274 ? -19.75 -16.812 -10.836 1 88.12 274 THR B CA 1
ATOM 4723 C C . THR B 1 274 ? -18.781 -15.836 -11.5 1 88.12 274 THR B C 1
ATOM 4725 O O . THR B 1 274 ? -18.469 -14.789 -10.938 1 88.12 274 THR B O 1
ATOM 4728 N N . PRO B 1 275 ? -18.359 -16.266 -12.688 1 92.69 275 PRO B N 1
ATOM 4729 C CA . PRO B 1 275 ? -17.312 -15.477 -13.336 1 92.69 275 PRO B CA 1
ATOM 4730 C C . PRO B 1 275 ? -17.766 -14.055 -13.68 1 92.69 275 PRO B C 1
ATOM 4732 O O . PRO B 1 275 ? -18.75 -13.875 -14.406 1 92.69 275 PRO B O 1
ATOM 4735 N N . GLN B 1 276 ? -17.172 -13.141 -13.117 1 94.38 276 GLN B N 1
ATOM 4736 C CA . GLN B 1 276 ? -17.406 -11.711 -13.305 1 94.38 276 GLN B CA 1
ATOM 4737 C C . GLN B 1 276 ? -16.281 -10.891 -12.68 1 94.38 276 GLN B C 1
ATOM 4739 O O . GLN B 1 276 ? -15.508 -11.398 -11.867 1 94.38 276 GLN B O 1
ATOM 4744 N N . LEU B 1 277 ? -16.125 -9.727 -13.117 1 95.44 277 LEU B N 1
ATOM 4745 C CA . LEU B 1 277 ? -15.156 -8.812 -12.516 1 95.44 277 LEU B CA 1
ATOM 4746 C C . LEU B 1 277 ? -15.805 -7.969 -11.43 1 95.44 277 LEU B C 1
ATOM 4748 O O . LEU B 1 277 ? -16.812 -7.301 -11.672 1 95.44 277 LEU B O 1
ATOM 4752 N N . VAL B 1 278 ? -15.25 -8.07 -10.266 1 93.38 278 VAL B N 1
ATOM 4753 C CA . VAL B 1 278 ? -15.773 -7.305 -9.141 1 93.38 278 VAL B CA 1
ATOM 4754 C C . VAL B 1 278 ? -14.75 -6.258 -8.703 1 93.38 278 VAL B C 1
ATOM 4756 O O . VAL B 1 278 ? -13.586 -6.316 -9.102 1 93.38 278 VAL B O 1
ATOM 4759 N N . ASP B 1 279 ? -15.023 -5.195 -7.941 1 86.44 279 ASP B N 1
ATOM 4760 C CA . ASP B 1 279 ? -14.195 -4.055 -7.562 1 86.44 279 ASP B CA 1
ATOM 4761 C C . ASP B 1 279 ? -13.008 -4.5 -6.719 1 86.44 279 ASP B C 1
ATOM 4763 O O . ASP B 1 279 ? -11.93 -3.908 -6.801 1 86.44 279 ASP B O 1
ATOM 4767 N N . ASN B 1 280 ? -13.023 -5.398 -5.902 1 84.5 280 ASN B N 1
ATOM 4768 C CA . ASN B 1 280 ? -11.914 -5.824 -5.051 1 84.5 280 ASN B CA 1
ATOM 4769 C C . ASN B 1 280 ? -11.391 -7.199 -5.461 1 84.5 280 ASN B C 1
ATOM 4771 O O . ASN B 1 280 ? -11.047 -8.016 -4.605 1 84.5 280 ASN B O 1
ATOM 4775 N N . ALA B 1 281 ? -11.227 -7.289 -6.789 1 89 281 ALA B N 1
ATOM 4776 C CA . ALA B 1 281 ? -10.867 -8.602 -7.332 1 89 281 ALA B CA 1
ATOM 4777 C C . ALA B 1 281 ? -9.43 -8.961 -6.977 1 89 281 ALA B C 1
ATOM 4779 O O . ALA B 1 281 ? -9.062 -10.141 -6.992 1 89 281 ALA B O 1
ATOM 4780 N N . SER B 1 282 ? -8.555 -8.047 -6.699 1 91.62 282 SER B N 1
ATOM 4781 C CA . SER B 1 282 ? -7.172 -8.352 -6.344 1 91.62 282 SER B CA 1
ATOM 4782 C C . SER B 1 282 ? -7.082 -8.953 -4.945 1 91.62 282 SER B C 1
ATOM 4784 O O . SER B 1 282 ? -6.27 -9.844 -4.703 1 91.62 282 SER B O 1
ATOM 4786 N N . GLY B 1 283 ? -7.961 -8.445 -4.027 1 83.88 283 GLY B N 1
ATOM 4787 C CA . GLY B 1 283 ? -8.047 -8.992 -2.684 1 83.88 283 GLY B CA 1
ATOM 4788 C C . GLY B 1 283 ? -6.734 -8.906 -1.922 1 83.88 283 GLY B C 1
ATOM 4789 O O . GLY B 1 283 ? -6.438 -9.766 -1.088 1 83.88 283 GLY B O 1
ATOM 4790 N N . GLY B 1 284 ? -5.852 -8.039 -2.334 1 85.19 284 GLY B N 1
ATOM 4791 C CA . GLY B 1 284 ? -4.582 -7.891 -1.641 1 85.19 284 GLY B CA 1
ATOM 4792 C C . GLY B 1 284 ? -3.486 -8.773 -2.207 1 85.19 284 GLY B C 1
ATOM 4793 O O . GLY B 1 284 ? -2.35 -8.742 -1.731 1 85.19 284 GLY B O 1
ATOM 4794 N N . ALA B 1 285 ? -3.791 -9.539 -3.189 1 90.94 285 ALA B N 1
ATOM 4795 C CA . ALA B 1 285 ? -2.844 -10.508 -3.74 1 90.94 285 ALA B CA 1
ATOM 4796 C C . ALA B 1 285 ? -1.593 -9.805 -4.266 1 90.94 285 ALA B C 1
ATOM 4798 O O . ALA B 1 285 ? -0.494 -10.367 -4.211 1 90.94 285 ALA B O 1
ATOM 4799 N N . GLY B 1 286 ? -1.753 -8.633 -4.805 1 91.62 286 GLY B N 1
ATOM 4800 C CA . GLY B 1 286 ? -0.6 -7.883 -5.281 1 91.62 286 GLY B CA 1
ATOM 4801 C C . GLY B 1 286 ? 0.441 -7.645 -4.203 1 91.62 286 GLY B C 1
ATOM 4802 O O . GLY B 1 286 ? 1.643 -7.75 -4.457 1 91.62 286 GLY B O 1
ATOM 4803 N N . PHE B 1 287 ? 0.006 -7.363 -3.055 1 85.88 287 PHE B N 1
ATOM 4804 C CA . PHE B 1 287 ? 0.914 -7.105 -1.942 1 85.88 287 PHE B CA 1
ATOM 4805 C C . PHE B 1 287 ? 1.448 -8.414 -1.367 1 85.88 287 PHE B C 1
ATOM 4807 O O . PHE B 1 287 ? 2.619 -8.492 -0.99 1 85.88 287 PHE B O 1
ATOM 4814 N N . ILE B 1 288 ? 0.569 -9.406 -1.331 1 85.75 288 ILE B N 1
ATOM 4815 C CA . ILE B 1 288 ? 0.987 -10.711 -0.818 1 85.75 288 ILE B CA 1
ATOM 4816 C C . ILE B 1 288 ? 2.055 -11.305 -1.731 1 85.75 288 ILE B C 1
ATOM 4818 O O . ILE B 1 288 ? 2.967 -11.992 -1.265 1 85.75 288 ILE B O 1
ATOM 4822 N N . GLY B 1 289 ? 1.929 -10.969 -2.969 1 90.81 289 GLY B N 1
ATOM 4823 C CA . GLY B 1 289 ? 2.92 -11.438 -3.926 1 90.81 289 GLY B CA 1
ATOM 4824 C C . GLY B 1 289 ? 4.332 -11.016 -3.572 1 90.81 289 GLY B C 1
ATOM 4825 O O . GLY B 1 289 ? 5.293 -11.734 -3.873 1 90.81 289 GLY B O 1
ATOM 4826 N N . ILE B 1 290 ? 4.473 -9.891 -2.98 1 86.5 290 ILE B N 1
ATOM 4827 C CA . ILE B 1 290 ? 5.785 -9.414 -2.559 1 86.5 290 ILE B CA 1
ATOM 4828 C C . ILE B 1 290 ? 6.387 -10.391 -1.549 1 86.5 290 ILE B C 1
ATOM 4830 O O . ILE B 1 290 ? 7.539 -10.805 -1.69 1 86.5 290 ILE B O 1
ATOM 4834 N N . ALA B 1 291 ? 5.547 -10.805 -0.659 1 81.31 291 ALA B N 1
ATOM 4835 C CA . ALA B 1 291 ? 5.992 -11.742 0.369 1 81.31 291 ALA B CA 1
ATOM 4836 C C . ALA B 1 291 ? 6.332 -13.102 -0.237 1 81.31 291 ALA B C 1
ATOM 4838 O O . ALA B 1 291 ? 7.328 -13.719 0.139 1 81.31 291 ALA B O 1
ATOM 4839 N N . VAL B 1 292 ? 5.52 -13.484 -1.08 1 88.81 292 VAL B N 1
ATOM 4840 C CA . VAL B 1 292 ? 5.695 -14.781 -1.718 1 88.81 292 VAL B CA 1
ATOM 4841 C C . VAL B 1 292 ? 7 -14.805 -2.506 1 88.81 292 VAL B C 1
ATOM 4843 O O . VAL B 1 292 ? 7.746 -15.789 -2.457 1 88.81 292 VAL B O 1
ATOM 4846 N N . ALA B 1 293 ? 7.277 -13.742 -3.223 1 92.31 293 ALA B N 1
ATOM 4847 C CA . ALA B 1 293 ? 8.5 -13.656 -4.016 1 92.31 293 ALA B CA 1
ATOM 4848 C C . ALA B 1 293 ? 9.734 -13.664 -3.123 1 92.31 293 ALA B C 1
ATOM 4850 O O . ALA B 1 293 ? 10.711 -14.375 -3.4 1 92.31 293 ALA B O 1
ATOM 4851 N N . LEU B 1 294 ? 9.68 -12.906 -2.084 1 82.31 294 LEU B N 1
ATOM 4852 C CA . LEU B 1 294 ? 10.836 -12.797 -1.193 1 82.31 294 LEU B CA 1
ATOM 4853 C C . LEU B 1 294 ? 11.062 -14.109 -0.442 1 82.31 294 LEU B C 1
ATOM 4855 O O . LEU B 1 294 ? 12.203 -14.562 -0.308 1 82.31 294 LEU B O 1
ATOM 4859 N N . MET B 1 295 ? 9.938 -14.664 -0.025 1 80.5 295 MET B N 1
ATOM 4860 C CA . MET B 1 295 ? 10.055 -15.945 0.663 1 80.5 295 MET B CA 1
ATOM 4861 C C . MET B 1 295 ? 10.57 -17.031 -0.281 1 80.5 295 MET B C 1
ATOM 4863 O O . MET B 1 295 ? 11.312 -17.922 0.135 1 80.5 295 MET B O 1
ATOM 4867 N N . GLY B 1 296 ? 10.125 -16.938 -1.443 1 87.25 296 GLY B N 1
ATOM 4868 C CA . GLY B 1 296 ? 10.562 -17.906 -2.441 1 87.25 296 GLY B CA 1
ATOM 4869 C C . GLY B 1 296 ? 11.922 -17.594 -3.027 1 87.25 296 GLY B C 1
ATOM 4870 O O . GLY B 1 296 ? 12.375 -18.266 -3.957 1 87.25 296 GLY B O 1
ATOM 4871 N N . ARG B 1 297 ? 12.531 -16.531 -2.543 1 87.12 297 ARG B N 1
ATOM 4872 C CA . ARG B 1 297 ? 13.867 -16.125 -2.963 1 87.12 297 ARG B CA 1
ATOM 4873 C C . ARG B 1 297 ? 13.898 -15.812 -4.453 1 87.12 297 ARG B C 1
ATOM 4875 O O . ARG B 1 297 ? 14.883 -16.125 -5.141 1 87.12 297 ARG B O 1
ATOM 4882 N N . ASN B 1 298 ? 12.82 -15.422 -4.926 1 92.81 298 ASN B N 1
ATOM 4883 C CA . ASN B 1 298 ? 12.68 -14.945 -6.297 1 92.81 298 ASN B CA 1
ATOM 4884 C C . ASN B 1 298 ? 12.977 -16.047 -7.309 1 92.81 298 ASN B C 1
ATOM 4886 O O . ASN B 1 298 ? 13.461 -15.773 -8.406 1 92.81 298 ASN B O 1
ATOM 4890 N N . HIS B 1 299 ? 12.82 -17.297 -6.867 1 95.69 299 HIS B N 1
ATOM 4891 C CA . HIS B 1 299 ? 12.906 -18.453 -7.754 1 95.69 299 HIS B CA 1
ATOM 4892 C C . HIS B 1 299 ? 11.539 -19.125 -7.922 1 95.69 299 HIS B C 1
ATOM 4894 O O . HIS B 1 299 ? 10.781 -19.25 -6.957 1 95.69 299 HIS B O 1
ATOM 4900 N N . PRO B 1 300 ? 11.281 -19.453 -9.141 1 98 300 PRO B N 1
ATOM 4901 C CA . PRO B 1 300 ? 9.938 -19.984 -9.406 1 98 300 PRO B CA 1
ATOM 4902 C C . PRO B 1 300 ? 9.57 -21.156 -8.5 1 98 300 PRO B C 1
ATOM 4904 O O . PRO B 1 300 ? 8.445 -21.25 -8.023 1 98 300 PRO B O 1
ATOM 4907 N N . ILE B 1 301 ? 10.469 -22.047 -8.25 1 96.38 301 ILE B N 1
ATOM 4908 C CA . ILE B 1 301 ? 10.203 -23.203 -7.398 1 96.38 301 ILE B CA 1
ATOM 4909 C C . ILE B 1 301 ? 9.867 -22.734 -5.984 1 96.38 301 ILE B C 1
ATOM 4911 O O . ILE B 1 301 ? 8.906 -23.219 -5.375 1 96.38 301 ILE B O 1
ATOM 4915 N N . GLY B 1 302 ? 10.703 -21.859 -5.477 1 93.5 302 GLY B N 1
ATOM 4916 C CA . GLY B 1 302 ? 10.43 -21.281 -4.168 1 93.5 302 GLY B CA 1
ATOM 4917 C C . GLY B 1 302 ? 9.109 -20.547 -4.105 1 93.5 302 GLY B C 1
ATOM 4918 O O . GLY B 1 302 ? 8.406 -20.594 -3.092 1 93.5 302 GLY B O 1
ATOM 4919 N N . ILE B 1 303 ? 8.789 -19.906 -5.156 1 96.19 303 ILE B N 1
ATOM 4920 C CA . ILE B 1 303 ? 7.562 -19.109 -5.227 1 96.19 303 ILE B CA 1
ATOM 4921 C C . ILE B 1 303 ? 6.348 -20.031 -5.172 1 96.19 303 ILE B C 1
ATOM 4923 O O . ILE B 1 303 ? 5.363 -19.75 -4.492 1 96.19 303 ILE B O 1
ATOM 4927 N N . VAL B 1 304 ? 6.457 -21.156 -5.875 1 97.88 304 VAL B N 1
ATOM 4928 C CA . VAL B 1 304 ? 5.355 -22.109 -5.855 1 97.88 304 VAL B CA 1
ATOM 4929 C C . VAL B 1 304 ? 5.152 -22.625 -4.434 1 97.88 304 VAL B C 1
ATOM 4931 O O . VAL B 1 304 ? 4.02 -22.703 -3.947 1 97.88 304 VAL B O 1
ATOM 4934 N N . ILE B 1 305 ? 6.211 -22.922 -3.732 1 93.31 305 ILE B N 1
ATOM 4935 C CA . ILE B 1 305 ? 6.137 -23.453 -2.373 1 93.31 305 ILE B CA 1
ATOM 4936 C C . ILE B 1 305 ? 5.578 -22.375 -1.438 1 93.31 305 ILE B C 1
ATOM 4938 O O . ILE B 1 305 ? 4.684 -22.656 -0.635 1 93.31 305 ILE B O 1
ATOM 4942 N N . ALA B 1 306 ? 6.082 -21.203 -1.579 1 91.44 306 ALA B N 1
ATOM 4943 C CA . ALA B 1 306 ? 5.602 -20.094 -0.757 1 91.44 306 ALA B CA 1
ATOM 4944 C C . ALA B 1 306 ? 4.125 -19.812 -1.028 1 91.44 306 ALA B C 1
ATOM 4946 O O . ALA B 1 306 ? 3.361 -19.531 -0.103 1 91.44 306 ALA B O 1
ATOM 4947 N N . ALA B 1 307 ? 3.777 -19.859 -2.266 1 96.25 307 ALA B N 1
ATOM 4948 C CA . ALA B 1 307 ? 2.391 -19.609 -2.65 1 96.25 307 ALA B CA 1
ATOM 4949 C C . ALA B 1 307 ? 1.457 -20.656 -2.047 1 96.25 307 ALA B C 1
ATOM 4951 O O . ALA B 1 307 ? 0.344 -20.328 -1.626 1 96.25 307 ALA B O 1
ATOM 4952 N N . LEU B 1 308 ? 1.907 -21.859 -2.062 1 95.12 308 LEU B N 1
ATOM 4953 C CA . LEU B 1 308 ? 1.116 -22.922 -1.455 1 95.12 308 LEU B CA 1
ATOM 4954 C C . LEU B 1 308 ? 0.928 -22.672 0.038 1 95.12 308 LEU B C 1
ATOM 4956 O O . LEU B 1 308 ? -0.166 -22.875 0.572 1 95.12 308 LEU B O 1
ATOM 4960 N N . LEU B 1 309 ? 1.946 -22.266 0.661 1 89.62 309 LEU B N 1
ATOM 4961 C CA . LEU B 1 309 ? 1.864 -21.953 2.084 1 89.62 309 LEU B CA 1
ATOM 4962 C C . LEU B 1 309 ? 0.876 -20.828 2.338 1 89.62 309 LEU B C 1
ATOM 4964 O O . LEU B 1 309 ? 0.023 -20.922 3.225 1 89.62 309 LEU B O 1
ATOM 4968 N N . PHE B 1 310 ? 0.96 -19.859 1.569 1 90.38 310 PHE B N 1
ATOM 4969 C CA . PHE B 1 310 ? 0.094 -18.703 1.768 1 90.38 310 PHE B CA 1
ATOM 4970 C C . PHE B 1 310 ? -1.347 -19.031 1.397 1 90.38 310 PHE B C 1
ATOM 4972 O O . PHE B 1 310 ? -2.285 -18.516 2.008 1 90.38 310 PHE B O 1
ATOM 4979 N N . GLY B 1 311 ? -1.46 -19.812 0.346 1 93.31 311 GLY B N 1
ATOM 4980 C CA . GLY B 1 311 ? -2.797 -20.312 0.054 1 93.31 311 GLY B CA 1
ATOM 4981 C C . GLY B 1 311 ? -3.41 -21.094 1.199 1 93.31 311 GLY B C 1
ATOM 4982 O O . GLY B 1 311 ? -4.59 -20.922 1.515 1 93.31 311 GLY B O 1
ATOM 4983 N N . ALA B 1 312 ? -2.625 -21.875 1.788 1 92.69 312 ALA B N 1
ATOM 4984 C CA . ALA B 1 312 ? -3.074 -22.656 2.932 1 92.69 312 ALA B CA 1
ATOM 4985 C C . ALA B 1 312 ? -3.42 -21.766 4.117 1 92.69 312 ALA B C 1
ATOM 4987 O O . ALA B 1 312 ? -4.414 -22 4.809 1 92.69 312 ALA B O 1
ATOM 4988 N N . LEU B 1 313 ? -2.645 -20.844 4.312 1 88.06 313 LEU B N 1
ATOM 4989 C CA . LEU B 1 313 ? -2.895 -19.906 5.41 1 88.06 313 LEU B CA 1
ATOM 4990 C C . LEU B 1 313 ? -4.172 -19.109 5.172 1 88.06 313 LEU B C 1
ATOM 4992 O O . LEU B 1 313 ? -4.945 -18.875 6.105 1 88.06 313 LEU B O 1
ATOM 4996 N N . PHE B 1 314 ? -4.32 -18.734 4.004 1 89.31 314 PHE B N 1
ATOM 4997 C CA . PHE B 1 314 ? -5.512 -17.969 3.664 1 89.31 314 PHE B CA 1
ATOM 4998 C C . PHE B 1 314 ? -6.773 -18.797 3.85 1 89.31 314 PHE B C 1
ATOM 5000 O O . PHE B 1 314 ? -7.715 -18.375 4.52 1 89.31 314 PHE B O 1
ATOM 5007 N N . GLN B 1 315 ? -6.809 -19.938 3.227 1 92.31 315 GLN B N 1
ATOM 5008 C CA . GLN B 1 315 ? -7.977 -20.812 3.307 1 92.31 315 GLN B CA 1
ATOM 5009 C C . GLN B 1 315 ? -8.18 -21.312 4.73 1 92.31 315 GLN B C 1
ATOM 5011 O O . GLN B 1 315 ? -9.312 -21.359 5.223 1 92.31 315 GLN B O 1
ATOM 5016 N N . GLY B 1 316 ? -7.137 -21.781 5.316 1 90.94 316 GLY B N 1
ATOM 5017 C CA . GLY B 1 316 ? -7.234 -22.219 6.699 1 90.94 316 GLY B CA 1
ATOM 5018 C C . GLY B 1 316 ? -7.715 -21.125 7.637 1 90.94 316 GLY B C 1
ATOM 5019 O O . GLY B 1 316 ? -8.492 -21.391 8.562 1 90.94 316 GLY B O 1
ATOM 5020 N N . GLY B 1 317 ? -7.191 -19.969 7.441 1 88.12 317 GLY B N 1
ATOM 5021 C CA . GLY B 1 317 ? -7.641 -18.828 8.234 1 88.12 317 GLY B CA 1
ATOM 5022 C C . GLY B 1 317 ? -9.109 -18.516 8.055 1 88.12 317 GLY B C 1
ATOM 5023 O O . GLY B 1 317 ? -9.805 -18.172 9.016 1 88.12 317 GLY B O 1
ATOM 5024 N N . ALA B 1 318 ? -9.531 -18.547 6.84 1 87.62 318 ALA B N 1
ATOM 5025 C CA . ALA B 1 318 ? -10.945 -18.328 6.555 1 87.62 318 ALA B CA 1
ATOM 5026 C C . ALA B 1 318 ? -11.82 -19.344 7.277 1 87.62 318 ALA B C 1
ATOM 5028 O O . ALA B 1 318 ? -12.867 -19 7.828 1 87.62 318 ALA B O 1
ATOM 5029 N N . GLU B 1 319 ? -11.359 -20.531 7.281 1 90.38 319 GLU B N 1
ATOM 5030 C CA . GLU B 1 319 ? -12.109 -21.594 7.949 1 90.38 319 GLU B CA 1
ATOM 5031 C C . GLU B 1 319 ? -12.094 -21.406 9.461 1 90.38 319 GLU B C 1
ATOM 5033 O O . GLU B 1 319 ? -13.102 -21.656 10.133 1 90.38 319 GLU B O 1
ATOM 5038 N N . LEU B 1 320 ? -10.969 -21.047 9.898 1 88.5 320 LEU B N 1
ATOM 5039 C CA . LEU B 1 320 ? -10.852 -20.781 11.328 1 88.5 320 LEU B CA 1
ATOM 5040 C C . LEU B 1 320 ? -11.805 -19.672 11.758 1 88.5 320 LEU B C 1
ATOM 5042 O O . LEU B 1 320 ? -12.477 -19.781 12.781 1 88.5 320 LEU B O 1
ATOM 5046 N N . SER B 1 321 ? -11.805 -18.625 10.992 1 87 321 SER B N 1
ATOM 5047 C CA . SER B 1 321 ? -12.68 -17.5 11.297 1 87 321 SER B CA 1
ATOM 5048 C C . SER B 1 321 ? -14.148 -17.906 11.25 1 87 321 SER B C 1
ATOM 5050 O O . SER B 1 321 ? -14.945 -17.469 12.078 1 87 321 SER B O 1
ATOM 5052 N N . ALA B 1 322 ? -14.484 -18.766 10.328 1 86.38 322 ALA B N 1
ATOM 5053 C CA . ALA B 1 322 ? -15.867 -19.234 10.195 1 86.38 322 ALA B CA 1
ATOM 5054 C C . ALA B 1 322 ? -16.266 -20.125 11.367 1 86.38 322 ALA B C 1
ATOM 5056 O O . ALA B 1 322 ? -17.422 -20.109 11.797 1 86.38 322 ALA B O 1
ATOM 5057 N N . ALA B 1 323 ? -15.297 -20.781 11.875 1 87.38 323 ALA B N 1
ATOM 5058 C CA . ALA B 1 323 ? -15.578 -21.766 12.914 1 87.38 323 ALA B CA 1
ATOM 5059 C C . ALA B 1 323 ? -15.492 -21.141 14.305 1 87.38 323 ALA B C 1
ATOM 5061 O O . ALA B 1 323 ? -15.969 -21.719 15.281 1 87.38 323 ALA B O 1
ATOM 5062 N N . THR B 1 324 ? -14.836 -20.031 14.289 1 84.62 324 THR B N 1
ATOM 5063 C CA . THR B 1 324 ? -14.633 -19.406 15.586 1 84.62 324 THR B CA 1
ATOM 5064 C C . THR B 1 324 ? -15.078 -17.938 15.547 1 84.62 324 THR B C 1
ATOM 5066 O O . THR B 1 324 ? -15.562 -17.453 14.523 1 84.62 324 THR B O 1
ATOM 5069 N N . SER B 1 325 ? -14.938 -17.219 16.594 1 79.44 325 SER B N 1
ATOM 5070 C CA . SER B 1 325 ? -15.281 -15.805 16.688 1 79.44 325 SER B CA 1
ATOM 5071 C C . SER B 1 325 ? -14.086 -14.922 16.359 1 79.44 325 SER B C 1
ATOM 5073 O O . SER B 1 325 ? -14.156 -13.695 16.5 1 79.44 325 SER B O 1
ATOM 5075 N N . ILE B 1 326 ? -13.078 -15.625 15.844 1 78.88 326 ILE B N 1
ATOM 5076 C CA . ILE B 1 326 ? -11.883 -14.867 15.508 1 78.88 326 ILE B CA 1
ATOM 5077 C C . ILE B 1 326 ? -12.047 -14.211 14.141 1 78.88 326 ILE B C 1
ATOM 5079 O O . ILE B 1 326 ? -12.273 -14.898 13.141 1 78.88 326 ILE B O 1
ATOM 5083 N N . PRO B 1 327 ? -11.883 -12.875 14.109 1 81.69 327 PRO B N 1
ATOM 5084 C CA . PRO B 1 327 ? -11.992 -12.203 12.805 1 81.69 327 PRO B CA 1
ATOM 5085 C C . PRO B 1 327 ? -10.914 -12.648 11.82 1 81.69 327 PRO B C 1
ATOM 5087 O O . PRO B 1 327 ? -9.789 -12.945 12.227 1 81.69 327 PRO B O 1
ATOM 5090 N N . VAL B 1 328 ? -11.242 -12.688 10.594 1 80.25 328 VAL B N 1
ATOM 5091 C CA . VAL B 1 328 ? -10.344 -13.125 9.523 1 80.25 328 VAL B CA 1
ATOM 5092 C C . VAL B 1 328 ? -9.109 -12.227 9.492 1 80.25 328 VAL B C 1
ATOM 5094 O O . VAL B 1 328 ? -8.031 -12.664 9.07 1 80.25 328 VAL B O 1
ATOM 5097 N N . GLN B 1 329 ? -9.227 -11.078 10.023 1 79.88 329 GLN B N 1
ATOM 5098 C CA . GLN B 1 329 ? -8.117 -10.133 10 1 79.88 329 GLN B CA 1
ATOM 5099 C C . GLN B 1 329 ? -6.953 -10.625 10.859 1 79.88 329 GLN B C 1
ATOM 5101 O O . GLN B 1 329 ? -5.797 -10.289 10.602 1 79.88 329 GLN B O 1
ATOM 5106 N N . ILE B 1 330 ? -7.262 -11.43 11.875 1 80.31 330 ILE B N 1
ATOM 5107 C CA . ILE B 1 330 ? -6.195 -12.008 12.68 1 80.31 330 ILE B CA 1
ATOM 5108 C C . ILE B 1 330 ? -5.355 -12.953 11.82 1 80.31 330 ILE B C 1
ATOM 5110 O O . ILE B 1 330 ? -4.148 -13.078 12.023 1 80.31 330 ILE B O 1
ATOM 5114 N N . VAL B 1 331 ? -5.992 -13.531 10.891 1 76.81 331 VAL B N 1
ATOM 5115 C CA . VAL B 1 331 ? -5.285 -14.414 9.969 1 76.81 331 VAL B CA 1
ATOM 5116 C C . VAL B 1 331 ? -4.324 -13.594 9.109 1 76.81 331 VAL B C 1
ATOM 5118 O O . VAL B 1 331 ? -3.209 -14.039 8.82 1 76.81 331 VAL B O 1
ATOM 5121 N N . VAL B 1 332 ? -4.75 -12.438 8.758 1 78.25 332 VAL B N 1
ATOM 5122 C CA . VAL B 1 332 ? -3.891 -11.539 7.988 1 78.25 332 VAL B CA 1
ATOM 5123 C C . VAL B 1 332 ? -2.664 -11.164 8.82 1 78.25 332 VAL B C 1
ATOM 5125 O O . VAL B 1 332 ? -1.56 -11.047 8.281 1 78.25 332 VAL B O 1
ATOM 5128 N N . VAL B 1 333 ? -2.883 -11.016 10.086 1 83 333 VAL B N 1
ATOM 5129 C CA . VAL B 1 333 ? -1.772 -10.719 10.984 1 83 333 VAL B CA 1
ATOM 5130 C C . VAL B 1 333 ? -0.771 -11.867 10.969 1 83 333 VAL B C 1
ATOM 5132 O O . VAL B 1 333 ? 0.439 -11.648 10.883 1 83 333 VAL B O 1
ATOM 5135 N N . ILE B 1 334 ? -1.315 -13.023 11.008 1 80.94 334 ILE B N 1
ATOM 5136 C CA . ILE B 1 334 ? -0.464 -14.203 11.008 1 80.94 334 ILE B CA 1
ATOM 5137 C C . ILE B 1 334 ? 0.314 -14.281 9.695 1 80.94 334 ILE B C 1
ATOM 5139 O O . ILE B 1 334 ? 1.518 -14.547 9.695 1 80.94 334 ILE B O 1
ATOM 5143 N N . GLN B 1 335 ? -0.389 -14.031 8.617 1 78.06 335 GLN B N 1
ATOM 5144 C CA . GLN B 1 335 ? 0.254 -14.016 7.305 1 78.06 335 GLN B CA 1
ATOM 5145 C C . GLN B 1 335 ? 1.359 -12.961 7.246 1 78.06 335 GLN B C 1
ATOM 5147 O O . GLN B 1 335 ? 2.453 -13.234 6.746 1 78.06 335 GLN B O 1
ATOM 5152 N N . ALA B 1 336 ? 1.047 -11.844 7.789 1 79.12 336 ALA B N 1
ATOM 5153 C CA . ALA B 1 336 ? 2.037 -10.773 7.812 1 79.12 336 ALA B CA 1
ATOM 5154 C C . ALA B 1 336 ? 3.252 -11.164 8.648 1 79.12 336 ALA B C 1
ATOM 5156 O O . ALA B 1 336 ? 4.387 -10.844 8.289 1 79.12 336 ALA B O 1
ATOM 5157 N N . LEU B 1 337 ? 3.033 -11.836 9.75 1 82.75 337 LEU B N 1
ATOM 5158 C CA . LEU B 1 337 ? 4.125 -12.289 10.609 1 82.75 337 LEU B CA 1
ATOM 5159 C C . LEU B 1 337 ? 4.996 -13.305 9.883 1 82.75 337 LEU B C 1
ATOM 5161 O O . LEU B 1 337 ? 6.223 -13.25 9.969 1 82.75 337 LEU B O 1
ATOM 5165 N N . VAL B 1 338 ? 4.316 -14.188 9.227 1 75.94 338 VAL B N 1
ATOM 5166 C CA . VAL B 1 338 ? 5.051 -15.195 8.477 1 75.94 338 VAL B CA 1
ATOM 5167 C C . VAL B 1 338 ? 5.914 -14.523 7.41 1 75.94 338 VAL B C 1
ATOM 5169 O O . VAL B 1 338 ? 7.086 -14.859 7.246 1 75.94 338 VAL B O 1
ATOM 5172 N N . ILE B 1 339 ? 5.316 -13.555 6.781 1 72.94 339 ILE B N 1
ATOM 5173 C CA . ILE B 1 339 ? 6.027 -12.812 5.742 1 72.94 339 ILE B CA 1
ATOM 5174 C C . ILE B 1 339 ? 7.219 -12.086 6.355 1 72.94 339 ILE B C 1
ATOM 5176 O O . ILE B 1 339 ? 8.328 -12.117 5.809 1 72.94 339 ILE B O 1
ATOM 5180 N N . MET B 1 340 ? 6.984 -11.438 7.387 1 75.25 340 MET B N 1
ATOM 5181 C CA . MET B 1 340 ? 8.016 -10.648 8.062 1 75.25 340 MET B CA 1
ATOM 5182 C C . MET B 1 340 ? 9.195 -11.523 8.453 1 75.25 340 MET B C 1
ATOM 5184 O O . MET B 1 340 ? 10.352 -11.164 8.211 1 75.25 340 MET B O 1
ATOM 5188 N N . PHE B 1 341 ? 8.977 -12.75 8.953 1 75.56 341 PHE B N 1
ATOM 5189 C CA . PHE B 1 341 ? 10.047 -13.578 9.5 1 75.56 341 PHE B CA 1
ATOM 5190 C C . PHE B 1 341 ? 10.719 -14.391 8.406 1 75.56 341 PHE B C 1
ATOM 5192 O O . PHE B 1 341 ? 11.891 -14.75 8.523 1 75.56 341 PHE B O 1
ATOM 5199 N N . THR B 1 342 ? 9.961 -14.711 7.402 1 68.88 342 THR B N 1
ATOM 5200 C CA . THR B 1 342 ? 10.555 -15.516 6.348 1 68.88 342 THR B CA 1
ATOM 5201 C C . THR B 1 342 ? 11.242 -14.633 5.312 1 68.88 342 THR B C 1
ATOM 5203 O O . THR B 1 342 ? 12.219 -15.055 4.676 1 68.88 342 THR B O 1
ATOM 5206 N N . GLY B 1 343 ? 10.625 -13.539 5.07 1 62.44 343 GLY B N 1
ATOM 5207 C CA . GLY B 1 343 ? 11.133 -12.711 3.992 1 62.44 343 GLY B CA 1
ATOM 5208 C C . GLY B 1 343 ? 12.031 -11.586 4.477 1 62.44 343 GLY B C 1
ATOM 5209 O O . GLY B 1 343 ? 13.148 -11.414 3.969 1 62.44 343 GLY B O 1
ATOM 5210 N N . ALA B 1 344 ? 11.547 -10.82 5.438 1 61.5 344 ALA B N 1
ATOM 5211 C CA . ALA B 1 344 ? 12.195 -9.57 5.812 1 61.5 344 ALA B CA 1
ATOM 5212 C C . ALA B 1 344 ? 13.336 -9.82 6.793 1 61.5 344 ALA B C 1
ATOM 5214 O O . ALA B 1 344 ? 14.344 -9.102 6.785 1 61.5 344 ALA B O 1
ATOM 5215 N N . LEU B 1 345 ? 13.086 -10.844 7.57 1 65.12 345 LEU B N 1
ATOM 5216 C CA . LEU B 1 345 ? 14.07 -11.047 8.633 1 65.12 345 LEU B CA 1
ATOM 5217 C C . LEU B 1 345 ? 15.023 -12.18 8.281 1 65.12 345 LEU B C 1
ATOM 5219 O O . LEU B 1 345 ? 15.414 -12.961 9.148 1 65.12 345 LEU B O 1
ATOM 5223 N N . ASP B 1 346 ? 15.172 -12.305 6.988 1 64.5 346 ASP B N 1
ATOM 5224 C CA . ASP B 1 346 ? 16.047 -13.383 6.559 1 64.5 346 ASP B CA 1
ATOM 5225 C C . ASP B 1 346 ? 17.422 -13.273 7.219 1 64.5 346 ASP B C 1
ATOM 5227 O O . ASP B 1 346 ? 17.938 -14.25 7.773 1 64.5 346 ASP B O 1
ATOM 5231 N N . GLU B 1 347 ? 17.891 -12.102 7.242 1 62.56 347 GLU B N 1
ATOM 5232 C CA . GLU B 1 347 ? 19.219 -11.898 7.793 1 62.56 347 GLU B CA 1
ATOM 5233 C C . GLU B 1 347 ? 19.25 -12.141 9.297 1 62.56 347 GLU B C 1
ATOM 5235 O O . GLU B 1 347 ? 20.234 -12.625 9.844 1 62.56 347 GLU B O 1
ATOM 5240 N N . MET B 1 348 ? 18.141 -11.852 9.898 1 68.19 348 MET B N 1
ATOM 5241 C CA . MET B 1 348 ? 18.078 -12.016 11.344 1 68.19 348 MET B CA 1
ATOM 5242 C C . MET B 1 348 ? 18.109 -13.492 11.727 1 68.19 348 MET B C 1
ATOM 5244 O O . MET B 1 348 ? 18.656 -13.852 12.773 1 68.19 348 MET B O 1
ATOM 5248 N N . VAL B 1 349 ? 17.562 -14.219 10.883 1 70.88 349 VAL B N 1
ATOM 5249 C CA . VAL B 1 349 ? 17.5 -15.648 11.172 1 70.88 349 VAL B CA 1
ATOM 5250 C C . VAL B 1 349 ? 18.766 -16.328 10.664 1 70.88 349 VAL B C 1
ATOM 5252 O O . VAL B 1 349 ? 19.297 -17.234 11.32 1 70.88 349 VAL B O 1
ATOM 5255 N N . ARG B 1 350 ? 19.266 -15.773 9.648 1 71.5 350 ARG B N 1
ATOM 5256 C CA . ARG B 1 350 ? 20.422 -16.375 9.008 1 71.5 350 ARG B CA 1
ATOM 5257 C C . ARG B 1 350 ? 21.688 -16.188 9.844 1 71.5 350 ARG B C 1
ATOM 5259 O O . ARG B 1 350 ? 22.484 -17.109 9.992 1 71.5 350 ARG B O 1
ATOM 5266 N N . SER B 1 351 ? 21.797 -15.031 10.414 1 73.5 351 SER B N 1
ATOM 5267 C CA . SER B 1 351 ? 23.031 -14.68 11.109 1 73.5 351 SER B CA 1
ATOM 5268 C C . SER B 1 351 ? 23.297 -15.609 12.281 1 73.5 351 SER B C 1
ATOM 5270 O O . SER B 1 351 ? 24.359 -16.203 12.383 1 73.5 351 SER B O 1
ATOM 5272 N N . PRO B 1 352 ? 22.297 -15.75 13.109 1 73.62 352 PRO B N 1
ATOM 5273 C CA . PRO B 1 352 ? 22.562 -16.672 14.219 1 73.62 352 PRO B CA 1
ATOM 5274 C C . PRO B 1 352 ? 22.797 -18.109 13.75 1 73.62 352 PRO B C 1
ATOM 5276 O O . PRO B 1 352 ? 23.594 -18.844 14.344 1 73.62 352 PRO B O 1
ATOM 5279 N N . ILE B 1 353 ? 22.141 -18.516 12.734 1 74.31 353 ILE B N 1
ATOM 5280 C CA . ILE B 1 353 ? 22.281 -19.875 12.219 1 74.31 353 ILE B CA 1
ATOM 5281 C C . ILE B 1 353 ? 23.672 -20.062 11.625 1 74.31 353 ILE B C 1
ATOM 5283 O O . ILE B 1 353 ? 24.312 -21.094 11.836 1 74.31 353 ILE B O 1
ATOM 5287 N N . GLU B 1 354 ? 24.047 -19.047 10.953 1 73.88 354 GLU B N 1
ATOM 5288 C CA . GLU B 1 354 ? 25.391 -19.094 10.375 1 73.88 354 GLU B CA 1
ATOM 5289 C C . GLU B 1 354 ? 26.453 -19.172 11.469 1 73.88 354 GLU B C 1
ATOM 5291 O O . GLU B 1 354 ? 27.422 -19.938 11.344 1 73.88 354 GLU B O 1
ATOM 5296 N N . LYS B 1 355 ? 26.25 -18.406 12.531 1 74.62 355 LYS B N 1
ATOM 5297 C CA . LYS B 1 355 ? 27.203 -18.406 13.641 1 74.62 355 LYS B CA 1
ATOM 5298 C C . LYS B 1 355 ? 27.234 -19.781 14.312 1 74.62 355 LYS B C 1
ATOM 5300 O O . LYS B 1 355 ? 28.297 -20.234 14.742 1 74.62 355 LYS B O 1
ATOM 5305 N N . LEU B 1 356 ? 26.062 -20.344 14.398 1 75 356 LEU B N 1
ATOM 5306 C CA . LEU B 1 356 ? 25.984 -21.672 15 1 75 356 LEU B CA 1
ATOM 5307 C C . LEU B 1 356 ? 26.75 -22.688 14.156 1 75 356 LEU B C 1
ATOM 5309 O O . LEU B 1 356 ? 27.438 -23.562 14.688 1 75 356 LEU B O 1
ATOM 5313 N N . PHE B 1 357 ? 26.641 -22.547 12.836 1 74.12 357 PHE B N 1
ATOM 5314 C CA . PHE B 1 357 ? 27.328 -23.484 11.945 1 74.12 357 PHE B CA 1
ATOM 5315 C C . PHE B 1 357 ? 28.828 -23.25 11.969 1 74.12 357 PHE B C 1
ATOM 5317 O O . PHE B 1 357 ? 29.609 -24.203 11.891 1 74.12 357 PHE B O 1
ATOM 5324 N N . ILE B 1 358 ? 29.188 -22 12.07 1 70.88 358 ILE B N 1
ATOM 5325 C CA . ILE B 1 358 ? 30.609 -21.688 12.133 1 70.88 358 ILE B CA 1
ATOM 5326 C C . ILE B 1 358 ? 31.188 -22.203 13.445 1 70.88 358 ILE B C 1
ATOM 5328 O O . ILE B 1 358 ? 32.281 -22.766 13.469 1 70.88 358 ILE B O 1
ATOM 5332 N N . ARG B 1 359 ? 30.469 -22.016 14.492 1 69.25 359 ARG B N 1
ATOM 5333 C CA . ARG B 1 359 ? 30.938 -22.469 15.797 1 69.25 359 ARG B CA 1
ATOM 5334 C C . ARG B 1 359 ? 31.062 -23.984 15.844 1 69.25 359 ARG B C 1
ATOM 5336 O O . ARG B 1 359 ? 32.031 -24.531 16.391 1 69.25 359 ARG B O 1
ATOM 5343 N N . PHE B 1 360 ? 30.031 -24.609 15.25 1 68.56 360 PHE B N 1
ATOM 5344 C CA . PHE B 1 360 ? 30.062 -26.062 15.258 1 68.56 360 PHE B CA 1
ATOM 5345 C C . PHE B 1 360 ? 31.078 -26.594 14.258 1 68.56 360 PHE B C 1
ATOM 5347 O O . PHE B 1 360 ? 31.641 -27.672 14.445 1 68.56 360 PHE B O 1
ATOM 5354 N N . GLY B 1 361 ? 31.203 -25.906 13.102 1 61.09 361 GLY B N 1
ATOM 5355 C CA . GLY B 1 361 ? 32.219 -26.297 12.156 1 61.09 361 GLY B CA 1
ATOM 5356 C C . GLY B 1 361 ? 33.625 -26.094 12.688 1 61.09 361 GLY B C 1
ATOM 5357 O O . GLY B 1 361 ? 34.531 -26.891 12.398 1 61.09 361 GLY B O 1
ATOM 5358 N N . ARG B 1 362 ? 33.875 -25.062 13.383 1 57.28 362 ARG B N 1
ATOM 5359 C CA . ARG B 1 362 ? 35.188 -24.828 14 1 57.28 362 ARG B CA 1
ATOM 5360 C C . ARG B 1 362 ? 35.469 -25.844 15.094 1 57.28 362 ARG B C 1
ATOM 5362 O O . ARG B 1 362 ? 36.625 -26.25 15.289 1 57.28 362 ARG B O 1
ATOM 5369 N N . SER B 1 363 ? 34.531 -26.141 15.742 1 53.75 363 SER B N 1
ATOM 5370 C CA . SER B 1 363 ? 34.75 -27.125 16.812 1 53.75 363 SER B CA 1
ATOM 5371 C C . SER B 1 363 ? 35.094 -28.5 16.234 1 53.75 363 SER B C 1
ATOM 5373 O O . SER B 1 363 ? 35.844 -29.25 16.844 1 53.75 363 SER B O 1
ATOM 5375 N N . ARG B 1 364 ? 34.625 -28.859 15.102 1 53.47 364 ARG B N 1
ATOM 5376 C CA . ARG B 1 364 ? 34.969 -30.141 14.5 1 53.47 364 ARG B CA 1
ATOM 5377 C C . ARG B 1 364 ? 36.438 -30.125 14.023 1 53.47 364 ARG B C 1
ATOM 5379 O O . ARG B 1 364 ? 37.094 -31.156 14.094 1 53.47 364 ARG B O 1
ATOM 5386 N N . VAL B 1 365 ? 36.875 -29.062 13.523 1 49.09 365 VAL B N 1
ATOM 5387 C CA . VAL B 1 365 ? 38.281 -29.016 13.102 1 49.09 365 VAL B CA 1
ATOM 5388 C C . VAL B 1 365 ? 39.188 -28.984 14.336 1 49.09 365 VAL B C 1
ATOM 5390 O O . VAL B 1 365 ? 40.344 -29.453 14.281 1 49.09 365 VAL B O 1
ATOM 5393 N N . ALA B 1 366 ? 38.781 -28.391 15.305 1 51.47 366 ALA B N 1
ATOM 5394 C CA . ALA B 1 366 ? 39.656 -28.375 16.469 1 51.47 366 ALA B CA 1
ATOM 5395 C C . ALA B 1 366 ? 39.688 -29.734 17.141 1 51.47 366 ALA B C 1
ATOM 5397 O O . ALA B 1 366 ? 40.562 -30.016 17.953 1 51.47 366 ALA B O 1
ATOM 5398 N N . GLY B 1 367 ? 38.625 -30.328 17.031 1 42.34 367 GLY B N 1
ATOM 5399 C CA . GLY B 1 367 ? 38.656 -31.656 17.578 1 42.34 367 GLY B CA 1
ATOM 5400 C C . GLY B 1 367 ? 39.312 -32.688 16.672 1 42.34 367 GLY B C 1
ATOM 5401 O O . GLY B 1 367 ? 39.438 -33.844 17.031 1 42.34 367 GLY B O 1
ATOM 5402 N N . GLU B 1 368 ? 39.469 -32.406 15.414 1 36.84 368 GLU B N 1
ATOM 5403 C CA . GLU B 1 368 ? 40.344 -33.312 14.68 1 36.84 368 GLU B CA 1
ATOM 5404 C C . GLU B 1 368 ? 41.812 -32.875 14.828 1 36.84 368 GLU B C 1
ATOM 5406 O O . GLU B 1 368 ? 42.094 -31.672 14.859 1 36.84 368 GLU B O 1
#

Radius of gyration: 26.36 Å; Cα contacts (8 Å, |Δi|>4): 1514; chains: 2; bounding box: 71×82×62 Å

Foldseek 3Di:
DQFPPPCCLQPVLLVVLQVVLLVVLCVVQVVVPHHSVVLVVLLLCLCQVALQNVLQLLLQLLLLLLLLLLQLLLVLLPHGQLLLLLLQLQLLVQLQVQQAPDDDQAQVVSLVNSLQRLLQRLLVLLLVLLLCCLPVVDRSNVVSVVSNVVSLVVLQCCQVPVQDDPPDPASWHAFGDPRNAFDAVCNVVVVVPDCSNPPHLHGPSSVVSVVVLVVSQCQLPPDPLNVLSNVSSVPVVVSVVVVRRSSVSSSVSNSSSSSSSSSSSCSQQRRGPRHIRHSSSSVCSNVLSNLLNQLLVSHSVSSSVSSSVVSSLLSSLVSSVVVDVDDSVSSVVSSVSSSCSRGVCSVVSVVVVSVVCVVVVVVVVVVD/DQFDPPCCLQPVLLVVLQVVLLVVLCVVQVVVPHHSVVLVVLLLCLCQVALQNVLQLLLQLLLLLLLLLLQLLCVLLPHGQLLLLLLQLQLLVQLQVQQAPDDDQAQVVSLVNSLQRLLQRLLVLLLVLLLCCLPVVDRSNVVSVVSNVVSLVVLQCCQVPVQDDPPDPASWHAFGDPRNAFDAVCNVVVVVPDCSNPPHLHGPSSVVSVVVLVVSQCQLPPDPLNVLSNVSSVPVVVSVVVVRRSSVSSSVSNSSSSSSSSSSSCSQQRRGPRRIRHSSSSVCSNVLSNLLNQLLVSHSVSSSVSSSVVSSLLSSLVSSVVVDVDDSVSSVVSSVSSSCSRGVCSVVSVVVVSVVCVVVVVVVVVVD

pLDDT: mean 87.96, std 11.03, range [36.84, 98.81]

Organism: NCBI:txid391626

Sequence (736 aa):
MDKMPKWADVALVPVVSLILAALISAIVFVAVGQDPWEALKMMAYGAVGTSDSLGYTLFYATNFIFTGLAVAVAFHASLFNIGGEGQVLLGGLGAAIVVLFVPWPHWTLALIAGATAAALFGALWVAIPAYLQARRGSHIVITTIMFNFMASGVLIYMLSGPLKPDGNMQIATAVFPEAAHLPSLNDIAGLFGSDLFGRSPVNVSIFIALLACVGVWALIWHTRLGYQIRALGRSESAAKYAGISAVNITMIALLISGGLAGMMAVNNTMGVNTPQLVDNASGGAGFIGIAVALMGRNHPIGIVIAALLFGALFQGGAELSAATSIPVQIVVVIQALVIMFTGALDEMVRSPIEKLFIRFGRSRVAGEMDKMPKWADVALVPVVSLILAALISAIVFVAVGQDPWEALKMMAYGAVGTSDSLGYTLFYATNFIFTGLAVAVAFHASLFNIGGEGQVLLGGLGAAIVVLFVPWPHWTLALIAGATAAALFGALWVAIPAYLQARRGSHIVITTIMFNFMASGVLIYMLSGPLKPDGNMQIATAVFPEAAHLPSLNDIAGLFGSDLFGRSPVNVSIFIALLACVGVWALIWHTRLGYQIRALGRSESAAKYAGISAVNITMIALLISGGLAGMMAVNNTMGVNTPQLVDNASGGAGFIGIAVALMGRNHPIGIVIAALLFGALFQGGAELSAATSIPVQIVVVIQALVIMFTGALDEMVRSPIEKLFIRFGRSRVAGE